Protein AF-A0A6L9UEG6-F1 (afdb_monomer)

Structure (mmCIF, N/CA/C/O backbone):
data_AF-A0A6L9UEG6-F1
#
_entry.id   AF-A0A6L9UEG6-F1
#
loop_
_atom_site.group_PDB
_atom_site.id
_atom_site.type_symbol
_atom_site.label_atom_id
_atom_site.label_alt_id
_atom_site.label_comp_id
_atom_site.label_asym_id
_atom_site.label_entity_id
_atom_site.label_seq_id
_atom_site.pdbx_PDB_ins_code
_atom_site.Cartn_x
_atom_site.Cartn_y
_atom_site.Cartn_z
_atom_site.occupancy
_atom_site.B_iso_or_equiv
_atom_site.auth_seq_id
_atom_site.auth_comp_id
_atom_site.auth_asym_id
_atom_site.auth_atom_id
_atom_site.pdbx_PDB_model_num
ATOM 1 N N . MET A 1 1 ? 11.308 31.447 0.988 1.00 80.12 1 MET A N 1
ATOM 2 C CA . MET A 1 1 ? 12.145 31.743 -0.198 1.00 80.12 1 MET A CA 1
ATOM 3 C C . MET A 1 1 ? 11.335 31.368 -1.424 1.00 80.12 1 MET A C 1
ATOM 5 O O . MET A 1 1 ? 10.731 30.306 -1.396 1.00 80.12 1 MET A O 1
ATOM 9 N N . GLN A 1 2 ? 11.284 32.221 -2.446 1.00 90.12 2 GLN A N 1
ATOM 10 C CA . GLN A 1 2 ? 10.705 31.873 -3.746 1.00 90.12 2 GLN A CA 1
ATOM 11 C C . GLN A 1 2 ? 11.823 31.347 -4.655 1.00 90.12 2 GLN A C 1
ATOM 13 O O . GLN A 1 2 ? 12.950 31.834 -4.568 1.00 90.12 2 GLN A O 1
ATOM 18 N N . PHE A 1 3 ? 11.525 30.345 -5.479 1.00 92.62 3 PHE A N 1
ATOM 19 C CA . PHE A 1 3 ? 12.470 29.749 -6.422 1.00 92.62 3 PHE A CA 1
ATOM 20 C C . PHE A 1 3 ? 11.846 29.798 -7.820 1.00 92.62 3 PHE A C 1
ATOM 22 O O . PHE A 1 3 ? 11.038 28.950 -8.183 1.00 92.62 3 PHE A O 1
ATOM 29 N N . ASP A 1 4 ? 12.153 30.872 -8.546 1.00 94.38 4 ASP A N 1
ATOM 30 C CA . ASP A 1 4 ? 11.605 31.232 -9.861 1.00 94.38 4 ASP A CA 1
ATOM 31 C C . ASP A 1 4 ? 12.652 31.145 -10.990 1.00 94.38 4 ASP A C 1
ATOM 33 O O . ASP A 1 4 ? 12.337 31.383 -12.155 1.00 94.38 4 ASP A O 1
ATOM 37 N N . LYS A 1 5 ? 13.912 30.846 -10.643 1.00 94.38 5 LYS A N 1
ATOM 38 C CA . LYS A 1 5 ? 15.089 30.879 -11.524 1.00 94.38 5 LYS A CA 1
ATOM 39 C C . LYS A 1 5 ? 16.040 29.722 -11.199 1.00 94.38 5 LYS A C 1
ATOM 41 O O . LYS A 1 5 ? 16.077 29.298 -10.045 1.00 94.38 5 LYS A O 1
ATOM 46 N N . PRO A 1 6 ? 16.847 29.246 -12.166 1.00 95.19 6 PRO A N 1
ATOM 47 C CA . PRO A 1 6 ? 17.709 28.085 -11.959 1.00 95.19 6 PRO A CA 1
ATOM 48 C C . PRO A 1 6 ? 18.772 28.309 -10.875 1.00 95.19 6 PRO A C 1
ATOM 50 O O . PRO A 1 6 ? 19.344 29.394 -10.749 1.00 95.19 6 PRO A O 1
ATOM 53 N N . ALA A 1 7 ? 19.077 27.260 -10.114 1.00 93.88 7 ALA A N 1
ATOM 54 C CA . ALA A 1 7 ? 20.045 27.294 -9.026 1.00 93.88 7 ALA A CA 1
ATOM 55 C C . ALA A 1 7 ? 21.489 27.448 -9.535 1.00 93.88 7 ALA A C 1
ATOM 57 O O . ALA A 1 7 ? 22.061 26.537 -10.137 1.00 93.88 7 ALA A O 1
ATOM 58 N N . THR A 1 8 ? 22.111 28.581 -9.214 1.00 95.19 8 THR A N 1
ATOM 59 C CA . THR A 1 8 ? 23.536 28.853 -9.460 1.00 95.19 8 THR A CA 1
ATOM 60 C C . THR A 1 8 ? 24.440 28.155 -8.427 1.00 95.19 8 THR A C 1
ATOM 62 O O . THR A 1 8 ? 23.996 27.283 -7.671 1.00 95.19 8 THR A O 1
ATOM 65 N N . THR A 1 9 ? 25.737 28.480 -8.408 1.00 95.94 9 THR A N 1
ATOM 66 C CA . THR A 1 9 ? 26.685 27.985 -7.397 1.00 95.94 9 THR A CA 1
ATOM 67 C C . THR A 1 9 ? 26.291 28.455 -5.995 1.00 95.94 9 THR A C 1
ATOM 69 O O . THR A 1 9 ? 26.131 29.651 -5.760 1.00 95.94 9 THR A O 1
ATOM 72 N N . ASN A 1 10 ? 26.158 27.524 -5.053 1.00 96.00 10 ASN A N 1
ATOM 73 C CA . ASN A 1 10 ? 25.744 27.787 -3.676 1.00 96.00 10 ASN A CA 1
ATOM 74 C C . ASN A 1 10 ? 26.508 26.881 -2.672 1.00 96.00 10 ASN A C 1
ATOM 76 O O . ASN A 1 10 ? 27.248 25.991 -3.095 1.00 96.00 10 ASN A O 1
ATOM 80 N N . PRO A 1 11 ? 26.371 27.070 -1.342 1.00 97.19 11 PRO A N 1
ATOM 81 C CA . PRO A 1 11 ? 27.166 26.335 -0.349 1.00 97.19 11 PRO A CA 1
ATOM 82 C C . PRO A 1 11 ? 27.065 24.801 -0.409 1.00 97.19 11 PRO A C 1
ATOM 84 O O . PRO A 1 11 ? 28.005 24.125 0.008 1.00 97.19 11 PRO A O 1
ATOM 87 N N . ILE A 1 12 ? 25.970 24.248 -0.942 1.00 95.69 12 ILE A N 1
ATOM 88 C CA . ILE A 1 12 ? 25.751 22.797 -1.078 1.00 95.69 12 ILE A CA 1
ATOM 89 C C . ILE A 1 12 ? 26.716 22.194 -2.109 1.00 95.69 12 ILE A C 1
ATOM 91 O O . ILE A 1 12 ? 27.157 21.058 -1.944 1.00 95.69 12 ILE A O 1
ATOM 95 N N . ASP A 1 13 ? 27.120 22.967 -3.122 1.00 95.19 13 ASP A N 1
ATOM 96 C CA . ASP A 1 13 ? 28.059 22.531 -4.165 1.00 95.19 13 ASP A CA 1
ATOM 97 C C . ASP A 1 13 ? 29.482 22.260 -3.634 1.00 95.19 13 ASP A C 1
ATOM 99 O O . ASP A 1 13 ? 30.313 21.726 -4.360 1.00 95.19 13 ASP A O 1
ATOM 103 N N . GLN A 1 14 ? 29.771 22.565 -2.360 1.00 95.81 14 GLN A N 1
ATOM 104 C CA . GLN A 1 14 ? 31.011 22.137 -1.700 1.00 95.81 14 GLN A CA 1
ATOM 105 C C . GLN A 1 14 ? 31.054 20.627 -1.404 1.00 95.81 14 GLN A C 1
ATOM 107 O O . GLN A 1 14 ? 32.134 20.115 -1.125 1.00 95.81 14 GLN A O 1
ATOM 112 N N . LEU A 1 15 ? 29.903 19.937 -1.377 1.00 93.31 15 LEU A N 1
ATOM 113 C CA . LEU A 1 15 ? 29.749 18.480 -1.191 1.00 93.31 15 LEU A CA 1
ATOM 114 C C . LEU A 1 15 ? 30.492 17.846 0.011 1.00 93.31 15 LEU A C 1
ATOM 116 O O . LEU A 1 15 ? 30.688 16.636 0.073 1.00 93.31 15 LEU A O 1
ATOM 120 N N . LYS A 1 16 ? 30.868 18.645 1.020 1.00 94.06 16 LYS A N 1
ATOM 121 C CA . LYS A 1 16 ? 31.582 18.197 2.237 1.00 94.06 16 LYS A CA 1
ATOM 122 C C . LYS A 1 16 ? 30.741 17.319 3.176 1.00 94.06 16 LYS A C 1
ATOM 124 O O . LYS A 1 16 ? 31.293 16.695 4.074 1.00 94.06 16 LYS A O 1
ATOM 129 N N . VAL A 1 17 ? 29.416 17.321 3.006 1.00 92.94 17 VAL A N 1
ATOM 130 C CA . VAL A 1 17 ? 28.443 16.595 3.846 1.00 92.94 17 VAL A CA 1
ATOM 131 C C . VAL A 1 17 ? 27.308 16.059 2.972 1.00 92.94 17 VAL A C 1
ATOM 133 O O . VAL A 1 17 ? 27.073 14.857 2.928 1.00 92.94 17 VAL A O 1
ATOM 136 N N . ILE A 1 18 ? 26.639 16.940 2.219 1.00 92.56 18 ILE A N 1
ATOM 137 C CA . ILE A 1 18 ? 25.671 16.536 1.190 1.00 92.56 18 ILE A CA 1
ATOM 138 C C . ILE A 1 18 ? 26.409 15.799 0.066 1.00 92.56 18 ILE A C 1
ATOM 140 O O . ILE A 1 18 ? 27.473 16.241 -0.359 1.00 92.56 18 ILE A O 1
ATOM 144 N N . GLY A 1 19 ? 25.847 14.683 -0.398 1.00 89.00 19 GLY A N 1
ATOM 145 C CA . GLY A 1 19 ? 26.457 13.789 -1.386 1.00 89.00 19 GLY A CA 1
ATOM 146 C C . GLY A 1 19 ? 27.379 12.721 -0.789 1.00 89.00 19 GLY A C 1
ATOM 147 O O . GLY A 1 19 ? 27.727 11.771 -1.483 1.00 89.00 19 GLY A O 1
ATOM 148 N N . GLN A 1 20 ? 27.737 12.818 0.496 1.00 95.25 20 GLN A N 1
ATOM 149 C CA . GLN A 1 20 ? 28.616 11.844 1.146 1.00 95.25 20 GLN A CA 1
ATOM 150 C C . GLN A 1 20 ? 27.842 10.609 1.651 1.00 95.25 20 GLN A C 1
ATOM 152 O O . GLN A 1 20 ? 26.682 10.730 2.061 1.00 95.25 20 GLN A O 1
ATOM 157 N N . PRO A 1 21 ? 28.462 9.410 1.668 1.00 91.00 21 PRO A N 1
ATOM 158 C CA . PRO A 1 21 ? 27.845 8.164 2.133 1.00 91.00 21 PRO A CA 1
ATOM 159 C C . PRO A 1 21 ? 27.806 8.092 3.673 1.00 91.00 21 PRO A C 1
ATOM 161 O O . PRO A 1 21 ? 28.452 7.258 4.308 1.00 91.00 21 PRO A O 1
ATOM 164 N N . ILE A 1 22 ? 27.063 9.007 4.296 1.00 91.06 22 ILE A N 1
ATOM 165 C CA . ILE A 1 22 ? 26.955 9.129 5.755 1.00 91.06 22 ILE A CA 1
ATOM 166 C C . ILE A 1 22 ? 25.969 8.078 6.290 1.00 91.06 22 ILE A C 1
ATOM 168 O O . ILE A 1 22 ? 24.890 7.871 5.732 1.00 91.06 22 ILE A O 1
ATOM 172 N N . ARG A 1 23 ? 26.321 7.404 7.392 1.00 87.00 23 ARG A N 1
ATOM 173 C CA . ARG A 1 23 ? 25.440 6.416 8.042 1.00 87.00 23 ARG A CA 1
ATOM 174 C C . ARG A 1 23 ? 24.182 7.087 8.616 1.00 87.00 23 ARG A C 1
ATOM 176 O O . ARG A 1 23 ? 24.246 8.205 9.118 1.00 87.00 23 ARG A O 1
ATOM 183 N N . ARG A 1 24 ? 23.052 6.370 8.580 1.00 81.69 24 ARG A N 1
ATOM 184 C CA . ARG A 1 24 ? 21.765 6.779 9.175 1.00 81.69 24 ARG A CA 1
ATOM 185 C C . ARG A 1 24 ? 21.929 7.204 10.642 1.00 81.69 24 ARG A C 1
ATOM 187 O O . ARG A 1 24 ? 22.329 6.384 11.468 1.00 81.69 24 ARG A O 1
ATOM 194 N N . ILE A 1 25 ? 21.570 8.448 10.967 1.00 90.38 25 ILE A N 1
ATOM 195 C CA . ILE A 1 25 ? 21.607 8.980 12.344 1.00 90.38 25 ILE A CA 1
ATOM 196 C C . ILE A 1 25 ? 20.549 8.326 13.249 1.00 90.38 25 ILE A C 1
ATOM 198 O O . ILE A 1 25 ? 20.791 8.118 14.433 1.00 90.38 25 ILE A O 1
ATOM 202 N N . ASP A 1 26 ? 19.421 7.903 12.671 1.00 79.94 26 ASP A N 1
ATOM 203 C CA . ASP A 1 26 ? 18.379 7.084 13.303 1.00 79.94 26 ASP A CA 1
ATOM 204 C C . ASP A 1 26 ? 18.798 5.611 13.485 1.00 79.94 26 ASP A C 1
ATOM 206 O O . ASP A 1 26 ? 18.159 4.859 14.225 1.00 79.94 26 ASP A O 1
ATOM 210 N N . GLY A 1 27 ? 19.892 5.191 12.839 1.00 75.31 27 GLY A N 1
ATOM 211 C CA . GLY A 1 27 ? 20.309 3.794 12.744 1.00 75.31 27 GLY A CA 1
ATOM 212 C C . GLY A 1 27 ? 20.594 3.135 14.093 1.00 75.31 27 GLY A C 1
ATOM 213 O O . GLY A 1 27 ? 20.224 1.980 14.281 1.00 75.31 27 GLY A O 1
ATOM 214 N N . GLN A 1 28 ? 21.185 3.853 15.058 1.00 83.31 28 GLN A N 1
ATOM 215 C CA . GLN A 1 28 ? 21.454 3.278 16.383 1.00 83.31 28 GLN A CA 1
ATOM 216 C C . GLN A 1 28 ? 20.163 3.010 17.169 1.00 83.31 28 GLN A C 1
ATOM 218 O O . GLN A 1 28 ? 20.102 2.029 17.904 1.00 83.31 28 GLN A O 1
ATOM 223 N N . LEU A 1 29 ? 19.134 3.855 17.038 1.00 72.56 29 LEU A N 1
ATOM 224 C CA . LEU A 1 29 ? 17.856 3.652 17.729 1.00 72.56 29 LEU A CA 1
ATOM 225 C C . LEU A 1 29 ? 17.110 2.460 17.125 1.00 72.56 29 LEU A C 1
ATOM 227 O O . LEU A 1 29 ? 16.729 1.545 17.855 1.00 72.56 29 LEU A O 1
ATOM 231 N N . LYS A 1 30 ? 17.000 2.418 15.791 1.00 73.50 30 LYS A N 1
ATOM 232 C CA . LYS A 1 30 ? 16.333 1.325 15.066 1.00 73.50 30 LYS A CA 1
ATOM 233 C C . LYS A 1 30 ? 17.016 -0.026 15.284 1.00 73.50 30 LYS A C 1
ATOM 235 O O . LYS A 1 30 ? 16.353 -0.983 15.661 1.00 73.50 30 LYS A O 1
ATOM 240 N N . ALA A 1 31 ? 18.343 -0.093 15.162 1.00 71.12 31 ALA A N 1
ATOM 241 C CA . ALA A 1 31 ? 19.106 -1.332 15.347 1.00 71.12 31 ALA A CA 1
ATOM 242 C C . ALA A 1 31 ? 19.243 -1.796 16.815 1.00 71.12 31 ALA A C 1
ATOM 244 O O . ALA A 1 31 ? 19.933 -2.779 17.073 1.00 71.12 31 ALA A O 1
ATOM 245 N N . THR A 1 32 ? 18.635 -1.099 17.786 1.00 80.44 32 THR A N 1
ATOM 246 C CA . THR A 1 32 ? 18.644 -1.503 19.208 1.00 80.44 32 THR A CA 1
ATOM 247 C C . THR A 1 32 ? 17.257 -1.530 19.857 1.00 80.44 32 THR A C 1
ATOM 249 O O . THR A 1 32 ? 17.180 -1.592 21.080 1.00 80.44 32 THR A O 1
ATOM 252 N N . GLY A 1 33 ? 16.168 -1.473 19.077 1.00 76.00 33 GLY A N 1
ATOM 253 C CA . GLY A 1 33 ? 14.801 -1.492 19.624 1.00 76.00 33 GLY A CA 1
ATOM 254 C C . GLY A 1 33 ? 14.461 -0.266 20.482 1.00 76.00 33 GLY A C 1
ATOM 255 O O . GLY A 1 33 ? 13.759 -0.385 21.478 1.00 76.00 33 GLY A O 1
ATOM 256 N N . ARG A 1 34 ? 15.020 0.908 20.146 1.00 83.38 34 ARG A N 1
ATOM 257 C CA . ARG A 1 34 ? 14.838 2.179 20.883 1.00 83.38 34 ARG A CA 1
ATOM 258 C C . ARG A 1 34 ? 14.284 3.320 20.021 1.00 83.38 34 ARG A C 1
ATOM 260 O O . ARG A 1 34 ? 14.321 4.478 20.428 1.00 83.38 34 ARG A O 1
ATOM 267 N N . ALA A 1 35 ? 13.828 3.014 18.811 1.00 78.50 35 ALA A N 1
ATOM 268 C CA . ALA A 1 35 ? 13.033 3.921 17.990 1.00 78.50 35 ALA A CA 1
ATOM 269 C C . ALA A 1 35 ? 11.560 3.585 18.247 1.00 78.50 35 ALA A C 1
ATOM 271 O O . ALA A 1 35 ? 11.184 2.458 17.962 1.00 78.50 35 ALA A O 1
ATOM 272 N N . MET A 1 36 ? 10.782 4.518 18.809 1.00 82.81 36 MET A N 1
ATOM 273 C CA . MET A 1 36 ? 9.394 4.265 19.228 1.00 82.81 36 MET A CA 1
ATOM 274 C C . MET A 1 36 ? 8.400 4.470 18.079 1.00 82.81 36 MET A C 1
ATOM 276 O O . MET A 1 36 ? 8.219 5.600 17.605 1.00 82.81 36 MET A O 1
ATOM 280 N N . TYR A 1 37 ? 7.755 3.386 17.662 1.00 77.94 37 TYR A N 1
ATOM 281 C CA . TYR A 1 37 ? 6.689 3.352 16.656 1.00 77.94 37 TYR A CA 1
ATOM 282 C C . TYR A 1 37 ? 5.339 3.790 17.236 1.00 77.94 37 TYR A C 1
ATOM 284 O O . TYR A 1 37 ? 5.219 4.034 18.439 1.00 77.94 37 TYR A O 1
ATOM 292 N N . ALA A 1 38 ? 4.311 3.941 16.398 1.00 80.25 38 ALA A N 1
ATOM 293 C CA . ALA A 1 38 ? 3.064 4.617 16.775 1.00 80.25 38 ALA A CA 1
ATOM 294 C C . ALA A 1 38 ? 2.357 4.010 18.002 1.00 80.25 38 ALA A C 1
ATOM 296 O O . ALA A 1 38 ? 1.757 4.735 18.793 1.00 80.25 38 ALA A O 1
ATOM 297 N N . TYR A 1 39 ? 2.463 2.690 18.170 1.00 87.38 39 TYR A N 1
ATOM 298 C CA . TYR A 1 39 ? 1.841 1.924 19.254 1.00 87.38 39 TYR A CA 1
ATOM 299 C C . TYR A 1 39 ? 2.745 1.730 20.490 1.00 87.38 39 TYR A C 1
ATOM 301 O O . TYR A 1 39 ? 2.327 1.135 21.479 1.00 87.38 39 TYR A O 1
ATOM 309 N N . GLU A 1 40 ? 3.986 2.223 20.452 1.00 85.62 40 GLU A N 1
ATOM 310 C CA . GLU A 1 40 ? 4.995 2.025 21.508 1.00 85.62 40 GLU A CA 1
ATOM 311 C C . GLU A 1 40 ? 5.114 3.232 22.460 1.00 85.62 40 GLU A C 1
ATOM 313 O O . GLU A 1 40 ? 5.904 3.215 23.405 1.00 85.62 40 GLU A O 1
ATOM 318 N N . TRP A 1 41 ? 4.331 4.291 22.229 1.00 81.81 41 TRP A N 1
ATOM 319 C CA . TRP A 1 41 ? 4.339 5.511 23.038 1.00 81.81 41 TRP A CA 1
ATOM 320 C C . TRP A 1 41 ? 3.657 5.307 24.392 1.00 81.81 41 TRP A C 1
ATOM 322 O O . TRP A 1 41 ? 2.435 5.389 24.506 1.00 81.81 41 TRP A O 1
ATOM 332 N N . HIS A 1 42 ? 4.477 5.085 25.422 1.00 78.06 42 HIS A N 1
ATOM 333 C CA . HIS A 1 42 ? 4.049 4.800 26.790 1.00 78.06 42 HIS A CA 1
ATOM 334 C C . HIS A 1 42 ? 4.575 5.847 27.793 1.00 78.06 42 HIS A C 1
ATOM 336 O O . HIS A 1 42 ? 5.713 5.766 28.266 1.00 78.06 42 HIS A O 1
ATOM 342 N N . ASP A 1 43 ? 3.722 6.791 28.188 1.00 81.31 43 ASP A N 1
ATOM 343 C CA . ASP A 1 43 ? 3.928 7.642 29.363 1.00 81.31 43 ASP A CA 1
ATOM 344 C C . ASP A 1 43 ? 3.443 6.894 30.624 1.00 81.31 43 ASP A C 1
ATOM 346 O O . ASP A 1 43 ? 2.254 6.585 30.722 1.00 81.31 43 ASP A O 1
ATOM 350 N N . PRO A 1 44 ? 4.308 6.600 31.616 1.00 79.56 44 PRO A N 1
ATOM 351 C CA . PRO A 1 44 ? 3.912 5.878 32.829 1.00 79.56 44 PRO A CA 1
ATOM 352 C C . PRO A 1 44 ? 2.910 6.629 33.727 1.00 79.56 44 PRO A C 1
ATOM 354 O O . PRO A 1 44 ? 2.431 6.048 34.700 1.00 79.56 44 PRO A O 1
ATOM 357 N N . ASN A 1 45 ? 2.598 7.894 33.433 1.00 84.50 45 ASN A N 1
ATOM 358 C CA . ASN A 1 45 ? 1.597 8.690 34.143 1.00 84.50 45 ASN A CA 1
ATOM 359 C C . ASN A 1 45 ? 0.201 8.622 33.490 1.00 84.50 45 ASN A C 1
ATOM 361 O O . ASN A 1 45 ? -0.767 9.088 34.094 1.00 84.50 45 ASN A O 1
ATOM 365 N N . LEU A 1 46 ? 0.074 8.057 32.281 1.00 83.00 46 LEU A N 1
ATOM 366 C CA . LEU A 1 46 ? -1.193 7.955 31.549 1.00 83.00 46 LEU A CA 1
ATOM 367 C C . LEU A 1 46 ? -1.821 6.558 31.666 1.00 83.00 46 LEU A C 1
ATOM 369 O O . LEU A 1 46 ? -1.156 5.529 31.562 1.00 83.00 46 LEU A O 1
ATOM 373 N N . ALA A 1 47 ? -3.143 6.522 31.843 1.00 85.75 47 ALA A N 1
ATOM 374 C CA . ALA A 1 47 ? -3.923 5.288 31.852 1.00 85.75 47 ALA A CA 1
ATOM 375 C C . ALA A 1 47 ? -4.400 4.948 30.430 1.00 85.75 47 ALA A C 1
ATOM 377 O O . ALA A 1 47 ? -5.374 5.518 29.937 1.00 85.75 47 ALA A O 1
ATOM 378 N N . TYR A 1 48 ? -3.711 4.016 29.774 1.00 90.25 48 TYR A N 1
ATOM 379 C CA . TYR A 1 48 ? -4.023 3.593 28.407 1.00 90.25 48 TYR A CA 1
ATOM 380 C C . TYR A 1 48 ? -5.265 2.698 28.332 1.00 90.25 48 TYR A C 1
ATOM 382 O O . TYR A 1 48 ? -5.479 1.833 29.181 1.00 90.25 48 TYR A O 1
ATOM 390 N N . LEU A 1 49 ? -6.056 2.884 27.272 1.00 94.56 49 LEU A N 1
ATOM 391 C CA . LEU A 1 49 ? -7.187 2.032 26.908 1.00 94.56 49 LEU A CA 1
ATOM 392 C C . LEU A 1 49 ? -7.007 1.502 25.484 1.00 94.56 49 LEU A C 1
ATOM 394 O O . LEU A 1 49 ? -6.458 2.178 24.616 1.00 94.56 49 LEU A O 1
ATOM 398 N N . TYR A 1 50 ? -7.511 0.298 25.244 1.00 95.88 50 TYR A N 1
ATOM 399 C CA . TYR A 1 50 ? -7.305 -0.452 24.013 1.00 95.88 50 TYR A CA 1
ATOM 400 C C . TYR A 1 50 ? -8.568 -0.414 23.158 1.00 95.88 50 TYR A C 1
ATOM 402 O O . TYR A 1 50 ? -9.593 -0.978 23.541 1.00 95.88 50 TYR A O 1
ATOM 410 N N . GLY A 1 51 ? -8.491 0.251 22.005 1.00 95.56 51 GLY A N 1
ATOM 411 C CA . GLY A 1 51 ? -9.526 0.216 20.974 1.00 95.56 51 GLY A CA 1
ATOM 412 C C . GLY A 1 51 ? -9.320 -0.966 20.026 1.00 95.56 51 GLY A C 1
ATOM 413 O O . GLY A 1 51 ? -8.239 -1.111 19.462 1.00 95.56 51 GLY A O 1
ATOM 414 N N . TYR A 1 52 ? -10.350 -1.785 19.815 1.00 97.88 52 TYR A N 1
ATOM 415 C CA . TYR A 1 52 ? -10.360 -2.836 18.793 1.00 97.88 52 TYR A CA 1
ATOM 416 C C . TYR A 1 52 ? -11.512 -2.596 17.801 1.00 97.88 52 TYR A C 1
ATOM 418 O O . TYR A 1 52 ? -12.667 -2.496 18.234 1.00 97.88 52 TYR A O 1
ATOM 426 N N . PRO A 1 53 ? -11.236 -2.459 16.490 1.00 97.12 53 PRO A N 1
ATOM 427 C CA . PRO A 1 53 ? -12.260 -2.165 15.495 1.00 97.12 53 PRO A CA 1
ATOM 428 C C . PRO A 1 53 ? -13.107 -3.398 15.153 1.00 97.12 53 PRO A C 1
ATOM 430 O O . PRO A 1 53 ? -12.648 -4.537 15.201 1.00 97.12 53 PRO A O 1
ATOM 433 N N . VAL A 1 54 ? -14.346 -3.146 14.741 1.00 98.50 54 VAL A N 1
ATOM 434 C CA . VAL A 1 54 ? -15.237 -4.109 14.088 1.00 98.50 54 VAL A CA 1
ATOM 435 C C . VAL A 1 54 ? -15.440 -3.624 12.656 1.00 98.50 54 VAL A C 1
ATOM 437 O O . VAL A 1 54 ? -15.973 -2.531 12.443 1.00 98.50 54 VAL A O 1
ATOM 440 N N . GLY A 1 55 ? -14.988 -4.415 11.684 1.00 97.94 55 GLY A N 1
ATOM 441 C CA . GLY A 1 55 ? -15.164 -4.143 10.257 1.00 97.94 55 GLY A CA 1
ATOM 442 C C . GLY A 1 55 ? -16.495 -4.668 9.710 1.00 97.94 55 GLY A C 1
ATOM 443 O O . GLY A 1 55 ? -17.127 -5.545 10.302 1.00 97.94 55 GLY A O 1
ATOM 444 N N . SER A 1 56 ? -16.912 -4.142 8.560 1.00 98.44 56 SER A N 1
ATOM 445 C CA . SER A 1 56 ? -18.057 -4.648 7.804 1.00 98.44 56 SER A CA 1
ATOM 446 C C . SER A 1 56 ? -17.815 -6.078 7.326 1.00 98.44 56 SER A C 1
ATOM 448 O O . SER A 1 56 ? -16.788 -6.360 6.709 1.00 98.44 56 SER A O 1
ATOM 450 N N . ALA A 1 57 ? -18.802 -6.947 7.549 1.00 98.12 57 ALA A N 1
ATOM 451 C CA . ALA A 1 57 ? -18.825 -8.324 7.053 1.00 98.12 57 ALA A CA 1
ATOM 452 C C . ALA A 1 57 ? -19.378 -8.446 5.617 1.00 98.12 57 ALA A C 1
ATOM 454 O O . ALA A 1 57 ? -19.382 -9.537 5.058 1.00 98.12 57 ALA A O 1
ATOM 455 N N . ILE A 1 58 ? -19.853 -7.342 5.026 1.00 98.50 58 ILE A N 1
ATOM 456 C CA . ILE A 1 58 ? -20.351 -7.275 3.643 1.00 98.50 58 ILE A CA 1
ATOM 457 C C . ILE A 1 58 ? -19.559 -6.238 2.845 1.00 98.50 58 ILE A C 1
ATOM 459 O O . ILE A 1 58 ? -19.059 -5.267 3.419 1.00 98.50 58 ILE A O 1
ATOM 463 N N . ALA A 1 59 ? -19.482 -6.399 1.524 1.00 98.12 59 ALA A N 1
ATOM 464 C CA . ALA A 1 59 ? -18.781 -5.444 0.669 1.00 98.12 59 ALA A CA 1
ATOM 465 C C . ALA A 1 59 ? -19.561 -4.155 0.382 1.00 98.12 59 ALA A C 1
ATOM 467 O O . ALA A 1 59 ? -18.955 -3.096 0.245 1.00 98.12 59 ALA A O 1
ATOM 468 N N . LYS A 1 60 ? -20.893 -4.218 0.262 1.00 98.44 60 LYS A N 1
ATOM 469 C CA . LYS A 1 60 ? -21.706 -3.068 -0.156 1.00 98.44 60 LYS A CA 1
ATOM 470 C C . LYS A 1 60 ? -23.134 -3.153 0.368 1.00 98.44 60 LYS A C 1
ATOM 472 O O . LYS A 1 60 ? -23.776 -4.195 0.254 1.00 98.44 60 LYS A O 1
ATOM 477 N N . GLY A 1 61 ? -23.651 -2.043 0.886 1.00 98.25 61 GLY A N 1
ATOM 478 C CA . GLY A 1 61 ? -25.030 -1.960 1.357 1.00 98.25 61 GLY A CA 1
ATOM 479 C C . GLY A 1 61 ? -25.205 -0.994 2.519 1.00 98.25 61 GLY A C 1
ATOM 480 O O . GLY A 1 61 ? -24.639 0.100 2.516 1.00 98.25 61 GLY A O 1
ATOM 481 N N . ARG A 1 62 ? -25.998 -1.384 3.522 1.00 98.19 62 ARG A N 1
ATOM 482 C CA . ARG A 1 62 ? -26.287 -0.565 4.708 1.00 98.19 62 ARG A CA 1
ATOM 483 C C . ARG A 1 62 ? -26.304 -1.361 6.006 1.00 98.19 62 ARG A C 1
ATOM 485 O O . ARG A 1 62 ? -26.732 -2.512 6.048 1.00 98.19 62 ARG A O 1
ATOM 492 N N . VAL A 1 63 ? -25.918 -0.709 7.093 1.00 98.12 63 VAL A N 1
ATOM 493 C CA . VAL A 1 63 ? -26.143 -1.168 8.465 1.00 98.12 63 VAL A CA 1
ATOM 494 C C . VAL A 1 63 ? -27.588 -0.852 8.859 1.00 98.12 63 VAL A C 1
ATOM 496 O O . VAL A 1 63 ? -27.992 0.308 8.883 1.00 98.12 63 VAL A O 1
ATOM 499 N N . LYS A 1 64 ? -28.373 -1.878 9.201 1.00 97.88 64 LYS A N 1
ATOM 500 C CA . LYS A 1 64 ? -29.728 -1.736 9.766 1.00 97.88 64 LYS A CA 1
ATOM 501 C C . LYS A 1 64 ? -29.709 -1.571 11.285 1.00 97.88 64 LYS A C 1
ATOM 503 O O . LYS A 1 64 ? -30.571 -0.894 11.837 1.00 97.88 64 LYS A O 1
ATOM 508 N N . SER A 1 65 ? -28.782 -2.243 11.966 1.00 98.12 65 SER A N 1
ATOM 509 C CA . SER A 1 65 ? -28.697 -2.267 13.430 1.00 98.12 65 SER A CA 1
ATOM 510 C C . SER A 1 65 ? -27.326 -2.741 13.914 1.00 98.12 65 SER A C 1
ATOM 512 O O . SER A 1 65 ? -26.647 -3.504 13.226 1.00 98.12 65 SER A O 1
ATOM 514 N N . ILE A 1 66 ? -26.934 -2.317 15.120 1.00 98.50 66 ILE A N 1
ATOM 515 C CA . ILE A 1 66 ? -25.750 -2.825 15.826 1.00 98.50 66 ILE A CA 1
ATOM 516 C C . ILE A 1 66 ? -26.141 -3.124 17.279 1.00 98.50 66 ILE A C 1
ATOM 518 O O . ILE A 1 66 ? -26.372 -2.211 18.072 1.00 98.50 66 ILE A O 1
ATOM 522 N N . ASP A 1 67 ? -26.210 -4.404 17.643 1.00 98.56 67 ASP A N 1
ATOM 523 C CA . ASP A 1 67 ? -26.361 -4.836 19.034 1.00 98.56 67 ASP A CA 1
ATOM 524 C C . ASP A 1 67 ? -24.981 -4.896 19.704 1.00 98.56 67 ASP A C 1
ATOM 526 O O . ASP A 1 67 ? -24.124 -5.717 19.371 1.00 98.56 67 ASP A O 1
ATOM 530 N N . THR A 1 68 ? -24.781 -3.994 20.666 1.00 98.69 68 THR A N 1
ATOM 531 C CA . THR A 1 68 ? -23.573 -3.885 21.500 1.00 98.69 68 THR A CA 1
ATOM 532 C C . THR A 1 68 ? -23.785 -4.430 22.917 1.00 98.69 68 THR A C 1
ATOM 534 O O . THR A 1 68 ? -22.893 -4.315 23.757 1.00 98.69 68 THR A O 1
ATOM 537 N N . SER A 1 69 ? -24.953 -5.006 23.225 1.00 98.50 69 SER A N 1
ATOM 538 C CA . SER A 1 69 ? -25.387 -5.297 24.601 1.00 98.50 69 SER A CA 1
ATOM 539 C C . SER A 1 69 ? -24.599 -6.408 25.299 1.00 98.50 69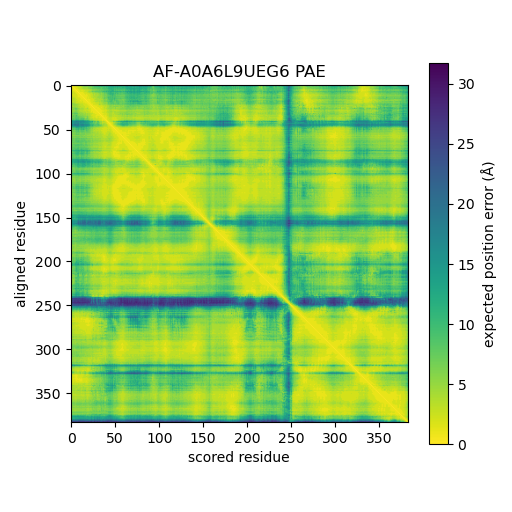 SER A C 1
ATOM 541 O O . SER A 1 69 ? -24.506 -6.398 26.526 1.00 98.50 69 SER A O 1
ATOM 543 N N . ALA A 1 70 ? -24.022 -7.343 24.538 1.00 98.56 70 ALA A N 1
ATOM 544 C CA . ALA A 1 70 ? -23.103 -8.357 25.050 1.00 98.56 70 ALA A CA 1
ATOM 545 C C . ALA A 1 70 ? -21.687 -7.784 25.236 1.00 98.56 70 ALA A C 1
ATOM 547 O O . ALA A 1 70 ? -21.110 -7.924 26.311 1.00 98.56 70 ALA A O 1
ATOM 548 N N . ALA A 1 71 ? -21.168 -7.058 24.238 1.00 98.50 71 ALA A N 1
ATOM 549 C CA . ALA A 1 71 ? -19.859 -6.403 24.305 1.00 98.50 71 ALA A CA 1
ATOM 550 C C . ALA A 1 71 ? -19.760 -5.409 25.480 1.00 98.50 71 ALA A C 1
ATOM 552 O O . ALA A 1 71 ? -18.819 -5.477 26.262 1.00 98.50 71 ALA A O 1
ATOM 553 N N . LYS A 1 72 ? -20.781 -4.563 25.692 1.00 98.38 72 LYS A N 1
ATOM 554 C CA . LYS A 1 72 ? -20.879 -3.612 26.824 1.00 98.38 72 LYS A CA 1
ATOM 555 C C . LYS A 1 72 ? -21.013 -4.275 28.211 1.00 98.38 72 LYS A C 1
ATOM 557 O O . LYS A 1 72 ? -21.066 -3.562 29.208 1.00 98.38 72 LYS A O 1
ATOM 562 N N . LYS A 1 73 ? -21.100 -5.609 28.288 1.00 98.44 73 LYS A N 1
ATOM 563 C CA . LYS A 1 73 ? -21.133 -6.400 29.536 1.00 98.44 73 LYS A CA 1
ATOM 564 C C . LYS A 1 73 ? -19.910 -7.307 29.713 1.00 98.44 73 LYS A C 1
ATOM 566 O O . LYS A 1 73 ? -19.823 -7.991 30.730 1.00 98.44 73 LYS A O 1
ATOM 571 N N . ALA A 1 74 ? -19.006 -7.361 28.735 1.00 98.44 74 ALA A N 1
ATOM 572 C CA . ALA A 1 74 ? -17.778 -8.137 28.846 1.00 98.44 74 ALA A CA 1
ATOM 573 C C . ALA A 1 74 ? -16.804 -7.471 29.830 1.00 98.44 74 ALA A C 1
ATOM 575 O O . ALA A 1 74 ? -16.795 -6.246 29.975 1.00 98.44 74 ALA A O 1
ATOM 576 N N . ASP A 1 75 ? -15.994 -8.279 30.517 1.00 97.38 75 ASP A N 1
ATOM 577 C CA . ASP A 1 75 ? -15.075 -7.757 31.528 1.00 97.38 75 ASP A CA 1
ATOM 578 C C . ASP A 1 75 ? -14.056 -6.776 30.928 1.00 97.38 75 ASP A C 1
ATOM 580 O O . ASP A 1 75 ? -13.569 -6.938 29.808 1.00 97.38 75 ASP A O 1
ATOM 584 N N . GLY A 1 76 ? -13.764 -5.732 31.699 1.00 97.31 76 GLY A N 1
ATOM 585 C CA . GLY A 1 76 ? -12.829 -4.675 31.345 1.00 97.31 76 GLY A CA 1
ATOM 586 C C . GLY A 1 76 ? -13.235 -3.765 30.186 1.00 97.31 76 GLY A C 1
ATOM 587 O O . GLY A 1 76 ? -12.458 -2.865 29.884 1.00 97.31 76 GLY A O 1
ATOM 588 N N . VAL A 1 77 ? -14.408 -3.925 29.564 1.00 98.56 77 VAL A N 1
ATOM 589 C CA . VAL A 1 77 ? -14.922 -2.977 28.558 1.00 98.56 77 VAL A CA 1
ATOM 590 C C . VAL A 1 77 ? -15.414 -1.695 29.236 1.00 98.56 77 VAL A C 1
ATOM 592 O O . VAL A 1 77 ? -16.142 -1.748 30.225 1.00 98.56 77 VAL A O 1
ATOM 595 N N . LEU A 1 78 ? -15.030 -0.536 28.693 1.00 97.88 78 LEU A N 1
ATOM 596 C CA . LEU A 1 78 ? -15.493 0.784 29.142 1.00 97.88 78 LEU A CA 1
ATOM 597 C C . LEU A 1 78 ? -16.541 1.366 28.187 1.00 97.88 78 LEU A C 1
ATOM 599 O O . LEU A 1 78 ? -17.494 2.003 28.630 1.00 97.88 78 LEU A O 1
ATOM 603 N N . ALA A 1 79 ? -16.373 1.159 26.878 1.00 97.94 79 ALA A N 1
ATOM 604 C CA . ALA A 1 79 ? -17.262 1.707 25.860 1.00 97.94 79 ALA A CA 1
ATOM 605 C C . ALA A 1 79 ? -17.307 0.838 24.596 1.00 97.94 79 ALA A C 1
ATOM 607 O O . ALA A 1 79 ? -16.379 0.091 24.291 1.00 97.94 79 ALA A O 1
ATOM 608 N N . VAL A 1 80 ? -18.384 0.995 23.824 1.00 98.31 80 VAL A N 1
ATOM 609 C CA . VAL A 1 80 ? -18.438 0.589 22.414 1.00 98.31 80 VAL A CA 1
ATOM 610 C C . VAL A 1 80 ? -19.059 1.741 21.643 1.00 98.31 80 VAL A C 1
ATOM 612 O O . VAL A 1 80 ? -20.197 2.117 21.936 1.00 98.31 80 VAL A O 1
ATOM 615 N N . VAL A 1 81 ? -18.302 2.291 20.697 1.00 97.69 81 VAL A N 1
ATOM 616 C CA . VAL A 1 81 ? -18.712 3.386 19.810 1.00 97.69 81 VAL A CA 1
ATOM 617 C C . VAL A 1 81 ? -19.130 2.776 18.479 1.00 97.69 81 VAL A C 1
ATOM 619 O O . VAL A 1 81 ? -18.392 1.951 17.942 1.00 97.69 81 VAL A O 1
ATOM 622 N N . THR A 1 82 ? -20.287 3.155 17.932 1.00 98.06 82 THR A N 1
ATOM 623 C CA . THR A 1 82 ? -20.751 2.638 16.635 1.00 98.06 82 THR A CA 1
ATOM 624 C C . THR A 1 82 ? -20.942 3.737 15.596 1.00 98.06 82 THR A C 1
ATOM 626 O O . THR A 1 82 ? -21.183 4.899 15.922 1.00 98.06 82 THR A O 1
ATOM 629 N N . THR A 1 83 ? -20.878 3.345 14.324 1.00 96.06 83 THR A N 1
ATOM 630 C CA . THR A 1 83 ? -21.111 4.211 13.160 1.00 96.06 83 THR A CA 1
ATOM 631 C C . THR A 1 83 ? -22.517 4.836 13.144 1.00 96.06 83 THR A C 1
ATOM 633 O O . THR A 1 83 ? -22.712 5.912 12.580 1.00 96.06 83 THR A O 1
ATOM 636 N N . LEU A 1 84 ? -23.492 4.202 13.810 1.00 95.19 84 LEU A N 1
ATOM 637 C CA . LEU A 1 84 ? -24.853 4.724 13.952 1.00 95.19 84 LEU A CA 1
ATOM 638 C C . LEU A 1 84 ? -24.965 5.765 15.077 1.00 95.19 84 LEU A C 1
ATOM 640 O O . LEU A 1 84 ? -25.650 6.767 14.893 1.00 95.19 84 LEU A O 1
ATOM 644 N N . ASP A 1 85 ? -24.276 5.559 16.208 1.00 93.81 85 ASP A N 1
ATOM 645 C CA . ASP A 1 85 ? -24.332 6.466 17.370 1.00 93.81 85 ASP A CA 1
ATOM 646 C C . ASP A 1 85 ? -23.749 7.858 17.056 1.00 93.81 85 ASP A C 1
ATOM 648 O O . ASP A 1 85 ? -24.226 8.866 17.573 1.00 93.81 85 ASP A O 1
ATOM 652 N N . VAL A 1 86 ? -22.714 7.918 16.209 1.00 88.62 86 VAL A N 1
ATOM 653 C CA . VAL A 1 86 ? -21.982 9.159 15.881 1.00 88.62 86 VAL A CA 1
ATOM 654 C C . VAL A 1 86 ? -22.573 9.950 14.706 1.00 88.62 86 VAL A C 1
ATOM 656 O O . VAL A 1 86 ? -22.169 11.086 14.461 1.00 88.62 86 VAL A O 1
ATOM 659 N N . GLY A 1 87 ? -23.522 9.376 13.959 1.00 86.25 87 GLY A N 1
ATOM 660 C CA . GLY A 1 87 ? -24.052 9.989 12.738 1.00 86.25 87 GLY A CA 1
ATOM 661 C C . GLY A 1 87 ? -23.008 10.114 11.616 1.00 86.25 87 GLY A C 1
ATOM 662 O O . GLY A 1 87 ? -22.062 9.336 11.541 1.00 86.25 87 GLY A O 1
ATOM 663 N N . LYS A 1 88 ? -23.195 11.070 10.694 1.00 88.31 88 LYS A N 1
ATOM 664 C CA . LYS A 1 88 ? -22.308 11.266 9.529 1.00 88.31 88 LYS A CA 1
ATOM 665 C C . LYS A 1 88 ? -21.292 12.378 9.792 1.00 88.31 88 LYS A C 1
ATOM 667 O O . LYS A 1 88 ? -21.676 13.540 9.915 1.00 88.31 88 LYS A O 1
ATOM 672 N N . PHE A 1 89 ? -20.006 12.031 9.819 1.00 86.44 89 PHE A N 1
ATOM 673 C CA . PHE A 1 89 ? -18.917 13.007 9.879 1.00 86.44 89 PHE A CA 1
ATOM 674 C C . PHE A 1 89 ? -18.724 13.750 8.549 1.00 86.44 89 PHE A C 1
ATOM 676 O O . PHE A 1 89 ? -19.162 13.309 7.483 1.00 86.44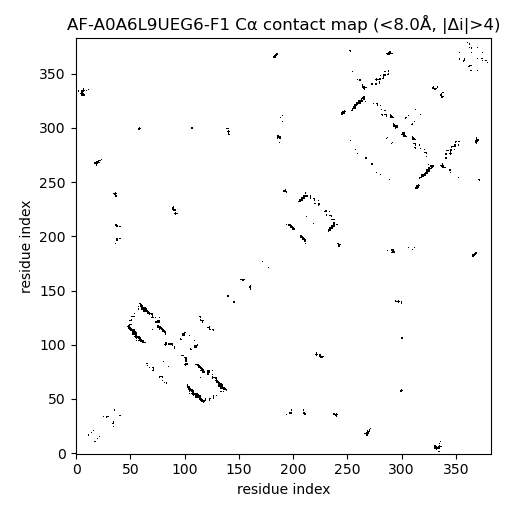 89 PHE A O 1
ATOM 683 N N . LYS A 1 90 ? -18.012 14.881 8.605 1.00 88.75 90 LYS A N 1
ATOM 684 C CA . LYS A 1 90 ? -17.393 15.467 7.410 1.00 88.75 90 LYS A CA 1
ATOM 685 C C . LYS A 1 90 ? -16.251 14.555 6.965 1.00 88.75 90 LYS A C 1
ATOM 687 O O . LYS A 1 90 ? -15.543 14.005 7.798 1.00 88.75 90 LYS A O 1
ATOM 692 N N . LYS A 1 91 ? -16.045 14.427 5.658 1.00 88.75 91 LYS A N 1
ATOM 693 C CA . LYS A 1 91 ? -14.963 13.617 5.096 1.00 88.75 91 LYS A CA 1
ATOM 694 C C . LYS A 1 91 ? -13.766 14.500 4.744 1.00 88.75 91 LYS A C 1
ATOM 696 O O . LYS A 1 91 ? -13.944 15.520 4.078 1.00 88.75 91 LYS A O 1
ATOM 701 N N . GLY A 1 92 ? -12.569 14.106 5.182 1.00 78.94 92 GLY A N 1
ATOM 702 C CA . GLY A 1 92 ? -11.311 14.746 4.786 1.00 78.94 92 GLY A CA 1
ATOM 703 C C . GLY A 1 92 ? -11.087 14.708 3.268 1.00 78.94 92 GLY A C 1
ATOM 704 O O . GLY A 1 92 ? -11.568 13.795 2.592 1.00 78.94 92 GLY A O 1
ATOM 705 N N . LYS A 1 93 ? -10.359 15.689 2.723 1.00 83.75 93 LYS A N 1
ATOM 706 C CA . LYS A 1 93 ? -10.197 15.891 1.272 1.00 83.75 93 LYS A CA 1
ATOM 707 C C . LYS A 1 93 ? -9.634 14.659 0.556 1.00 83.75 93 LYS A C 1
ATOM 709 O O . LYS A 1 93 ? -10.029 14.401 -0.579 1.00 83.75 93 LYS A O 1
ATOM 714 N N . TYR A 1 94 ? -8.717 13.928 1.187 1.00 78.25 94 TYR A N 1
ATOM 715 C CA . TYR A 1 94 ? -8.014 12.806 0.553 1.00 78.25 94 TYR A CA 1
ATOM 716 C C . TYR A 1 94 ? -8.689 11.443 0.774 1.00 78.25 94 TYR A C 1
ATOM 718 O O . TYR A 1 94 ? -8.144 10.416 0.382 1.00 78.25 94 TYR A O 1
ATOM 726 N N . ASN A 1 95 ? -9.891 11.421 1.359 1.00 81.00 95 ASN A N 1
ATOM 727 C CA . ASN A 1 95 ? -10.628 10.195 1.651 1.00 81.00 95 ASN A CA 1
ATOM 728 C C . ASN A 1 95 ? -11.766 9.982 0.639 1.00 81.00 95 ASN A C 1
ATOM 730 O O . ASN A 1 95 ? -12.693 10.790 0.548 1.00 81.00 95 ASN A O 1
ATOM 734 N N . THR A 1 96 ? -11.734 8.873 -0.105 1.00 88.31 96 THR A N 1
ATOM 735 C CA . THR A 1 96 ? -12.840 8.483 -1.002 1.00 88.31 96 THR A CA 1
ATOM 736 C C . THR A 1 96 ? -13.947 7.761 -0.235 1.00 88.31 96 THR A C 1
ATOM 738 O O . THR A 1 96 ? -15.106 8.167 -0.339 1.00 88.31 96 THR A O 1
ATOM 741 N N . ALA A 1 97 ? -13.604 6.757 0.574 1.00 90.62 97 ALA A N 1
ATOM 742 C CA . ALA A 1 97 ? -14.532 6.098 1.492 1.00 90.62 97 ALA A CA 1
ATOM 743 C C . ALA A 1 97 ? -14.742 6.918 2.778 1.00 90.62 97 ALA A C 1
ATOM 745 O O . ALA A 1 97 ? -13.911 7.755 3.141 1.00 90.62 97 ALA A O 1
ATOM 746 N N . ASN A 1 98 ? -15.848 6.680 3.483 1.00 90.25 98 ASN A N 1
ATOM 747 C CA . ASN A 1 98 ? -16.056 7.205 4.833 1.00 90.25 98 ASN A CA 1
ATOM 748 C C . ASN A 1 98 ? -15.267 6.347 5.839 1.00 90.25 98 ASN A C 1
ATOM 750 O O . ASN A 1 98 ? -15.533 5.155 5.963 1.00 90.25 98 ASN A O 1
ATOM 754 N N . LEU A 1 99 ? -14.327 6.949 6.578 1.00 89.25 99 LEU A N 1
ATOM 755 C CA . LEU A 1 99 ? -13.493 6.223 7.551 1.00 89.25 99 LEU A CA 1
ATOM 756 C C . LEU A 1 99 ? -14.307 5.653 8.727 1.00 89.25 99 LEU A C 1
ATOM 758 O O . LEU A 1 99 ? -14.002 4.575 9.231 1.00 89.25 99 LEU A O 1
ATOM 762 N N . PHE A 1 100 ? -15.333 6.388 9.161 1.00 92.62 100 PHE A N 1
ATOM 763 C CA . PHE A 1 100 ? -16.295 5.989 10.187 1.00 92.62 100 PHE A CA 1
ATOM 764 C C . PHE A 1 100 ? -17.540 6.888 10.095 1.00 92.62 100 PHE A C 1
ATOM 766 O O . PHE A 1 100 ? -17.452 8.018 9.605 1.00 92.62 100 PHE A O 1
ATOM 773 N N . GLY A 1 101 ? -18.677 6.426 10.614 1.00 90.12 101 GLY A N 1
ATOM 774 C CA . GLY A 1 101 ? -19.901 7.218 10.743 1.00 90.12 101 GLY A CA 1
ATOM 775 C C . GLY A 1 101 ? -20.897 7.052 9.589 1.00 90.12 101 GLY A C 1
ATOM 776 O O . GLY A 1 101 ? -20.547 7.052 8.408 1.00 90.12 101 GLY A O 1
ATOM 777 N N . GLY A 1 102 ? -22.176 6.953 9.947 1.00 94.69 102 GLY A N 1
ATOM 778 C CA . GLY A 1 102 ? -23.293 6.737 9.038 1.00 94.69 102 GLY A CA 1
ATOM 779 C C . GLY A 1 102 ? -23.700 5.272 8.902 1.00 94.69 102 GLY A C 1
ATOM 780 O O . GLY A 1 102 ? -23.182 4.378 9.564 1.00 94.69 102 GLY A O 1
ATOM 781 N N . ASP A 1 103 ? -24.676 5.045 8.032 1.00 96.75 103 ASP A N 1
ATOM 782 C CA . ASP A 1 103 ? -25.326 3.757 7.794 1.00 96.75 103 ASP A CA 1
ATOM 783 C C . ASP A 1 103 ? -24.788 3.010 6.562 1.00 96.75 103 ASP A C 1
ATOM 785 O O . ASP A 1 103 ? -25.158 1.867 6.333 1.00 96.75 103 ASP A O 1
ATOM 789 N N . GLU A 1 104 ? -23.958 3.650 5.740 1.00 97.44 104 GLU A N 1
ATOM 790 C CA . GLU A 1 104 ? -23.584 3.175 4.405 1.00 97.44 104 GLU A CA 1
ATOM 791 C C . GLU A 1 104 ? -22.296 2.344 4.410 1.00 97.44 104 GLU A C 1
ATOM 793 O O . GLU A 1 104 ? -21.255 2.813 4.873 1.00 97.44 104 GLU A O 1
ATOM 798 N N . ILE A 1 105 ? -22.366 1.140 3.838 1.00 98.38 105 ILE A N 1
ATOM 799 C CA . ILE A 1 105 ? -21.215 0.276 3.570 1.00 98.38 105 ILE A CA 1
ATOM 800 C C . ILE A 1 105 ? -20.794 0.428 2.110 1.00 98.38 105 ILE A C 1
ATOM 802 O O . ILE A 1 105 ? -21.568 0.157 1.187 1.00 98.38 105 ILE A O 1
ATOM 806 N N . GLN A 1 106 ? -19.546 0.841 1.930 1.00 97.31 106 GLN A N 1
ATOM 807 C CA . GLN A 1 106 ? -18.916 1.189 0.661 1.00 97.31 106 GLN A CA 1
ATOM 808 C C . GLN A 1 106 ? -17.844 0.169 0.248 1.00 97.31 106 GLN A C 1
ATOM 810 O O . GLN A 1 106 ? -17.561 0.053 -0.943 1.00 97.31 106 GLN A O 1
ATOM 815 N N . HIS A 1 107 ? -17.265 -0.558 1.211 1.00 98.25 107 HIS A N 1
ATOM 816 C CA . HIS A 1 107 ? -16.341 -1.672 0.984 1.00 98.25 107 HIS A CA 1
ATOM 817 C C . HIS A 1 107 ? -16.345 -2.675 2.155 1.00 98.25 107 HIS A C 1
ATOM 819 O O . HIS A 1 107 ? -16.769 -2.364 3.274 1.00 98.25 107 HIS A O 1
ATOM 825 N N . TYR A 1 108 ? -15.814 -3.877 1.912 1.00 98.50 108 TYR A N 1
ATOM 826 C CA . TYR A 1 108 ? -15.574 -4.891 2.945 1.00 98.50 108 TYR A CA 1
ATOM 827 C C . TYR A 1 108 ? -14.556 -4.396 3.987 1.00 98.50 108 TYR A C 1
ATOM 829 O O . TYR A 1 108 ? -13.701 -3.563 3.679 1.00 98.50 108 TYR A O 1
ATOM 837 N N . HIS A 1 109 ? -14.661 -4.868 5.232 1.00 98.31 109 HIS A N 1
ATOM 838 C CA . HIS A 1 109 ? -13.865 -4.409 6.382 1.00 98.31 109 HIS A CA 1
ATOM 839 C C . HIS A 1 109 ? -13.952 -2.902 6.736 1.00 98.31 109 HIS A C 1
ATOM 841 O O . HIS A 1 109 ? -13.295 -2.483 7.688 1.00 98.31 109 HIS A O 1
ATOM 847 N N . GLN A 1 110 ? -14.802 -2.086 6.089 1.00 97.81 110 GLN A N 1
ATOM 848 C CA . GLN A 1 110 ? -15.071 -0.700 6.522 1.00 97.81 110 GLN A CA 1
ATOM 849 C C . GLN A 1 110 ? -15.473 -0.664 8.008 1.00 97.81 110 GLN A C 1
ATOM 851 O O . GLN A 1 110 ? -16.323 -1.446 8.431 1.00 97.81 110 GLN A O 1
ATOM 856 N N . ALA A 1 111 ? -14.881 0.222 8.811 1.00 96.62 111 ALA A N 1
ATOM 857 C CA . ALA A 1 111 ? -15.106 0.239 10.256 1.00 96.62 111 ALA A CA 1
ATOM 858 C C . ALA A 1 111 ? -16.548 0.654 10.617 1.00 96.62 111 ALA A C 1
ATOM 860 O O . ALA A 1 111 ? -17.001 1.744 10.266 1.00 96.62 111 ALA A O 1
ATOM 861 N N . VAL A 1 112 ? -17.259 -0.208 11.354 1.00 98.12 112 VAL A N 1
ATOM 862 C CA . VAL A 1 112 ? -18.654 0.005 11.795 1.00 98.12 112 VAL A CA 1
ATOM 863 C C . VAL A 1 112 ? -18.800 0.167 13.310 1.00 98.12 112 VAL A C 1
ATOM 865 O O . VAL A 1 112 ? -19.770 0.770 13.774 1.00 98.12 112 VAL A O 1
ATOM 868 N N . ALA A 1 113 ? -17.842 -0.323 14.099 1.00 98.31 113 ALA A N 1
ATOM 869 C CA . ALA A 1 113 ? -17.754 -0.045 15.533 1.00 98.31 113 ALA A CA 1
ATOM 870 C C . ALA A 1 113 ? -16.304 -0.103 16.041 1.00 98.31 113 ALA A C 1
ATOM 872 O O . ALA A 1 113 ? -15.427 -0.642 15.370 1.00 98.31 113 ALA A O 1
ATOM 873 N N . VAL A 1 114 ? -16.065 0.418 17.245 1.00 98.25 114 VAL A N 1
ATOM 874 C CA . VAL A 1 114 ? -14.826 0.227 18.014 1.00 98.25 114 VAL A CA 1
ATOM 875 C C . VAL A 1 114 ? -15.195 -0.128 19.454 1.00 98.25 114 VAL A C 1
ATOM 877 O O . VAL A 1 114 ? -15.972 0.587 20.092 1.00 98.25 114 VAL A O 1
ATOM 880 N N . VAL A 1 115 ? -14.646 -1.227 19.970 1.00 98.50 115 VAL A N 1
ATOM 881 C CA . VAL A 1 115 ? -14.761 -1.626 21.382 1.00 98.50 115 VAL A CA 1
ATOM 882 C C . VAL A 1 115 ? -13.542 -1.122 22.146 1.00 98.50 115 VAL A C 1
ATOM 884 O O . VAL A 1 115 ? -12.421 -1.313 21.688 1.00 98.50 115 VAL A O 1
ATOM 887 N N . ILE A 1 116 ? -13.755 -0.489 23.300 1.00 98.38 116 ILE A N 1
ATOM 888 C CA . ILE A 1 116 ? -12.704 0.125 24.121 1.00 98.38 116 ILE A CA 1
ATOM 889 C C . ILE A 1 116 ? -12.645 -0.589 25.475 1.00 98.38 116 ILE A C 1
ATOM 891 O O . ILE A 1 116 ? -13.631 -0.572 26.220 1.00 98.38 116 ILE A O 1
ATOM 895 N N . ALA A 1 117 ? -11.504 -1.199 25.806 1.00 98.06 117 ALA A N 1
ATOM 896 C CA . ALA A 1 117 ? -11.306 -1.974 27.036 1.00 98.06 117 ALA A CA 1
ATOM 897 C C . ALA A 1 117 ? -9.965 -1.687 27.743 1.00 98.06 117 ALA A C 1
ATOM 899 O O . ALA A 1 117 ? -9.106 -0.984 27.212 1.00 98.06 117 ALA A O 1
ATOM 900 N N . LYS A 1 118 ? -9.781 -2.240 28.949 1.00 97.06 118 LYS A N 1
ATOM 901 C CA . LYS A 1 118 ? -8.556 -2.087 29.763 1.00 97.06 118 LYS A CA 1
ATOM 902 C C . LYS A 1 118 ? -7.350 -2.869 29.231 1.00 97.06 118 LYS A C 1
ATOM 904 O O . LYS A 1 118 ? -6.227 -2.463 29.502 1.00 97.06 118 LYS A O 1
ATOM 909 N N . THR A 1 119 ? -7.556 -3.963 28.492 1.00 96.19 119 THR A N 1
ATOM 910 C CA . THR A 1 119 ? -6.479 -4.689 27.793 1.00 96.19 119 THR A CA 1
ATOM 911 C C . THR A 1 119 ? -6.841 -4.978 26.338 1.00 96.19 119 THR A C 1
ATOM 913 O O . THR A 1 119 ? -8.018 -4.999 25.960 1.00 96.19 119 THR A O 1
ATOM 916 N N . PHE A 1 120 ? -5.820 -5.241 25.521 1.00 95.62 120 PHE A N 1
ATOM 917 C CA . PHE A 1 120 ? -5.963 -5.645 24.122 1.00 95.62 120 PHE A CA 1
ATOM 918 C C . PHE A 1 120 ? -6.809 -6.921 23.964 1.00 95.62 120 PHE A C 1
ATOM 920 O O . PHE A 1 120 ? -7.668 -7.004 23.085 1.00 95.62 120 PHE A O 1
ATOM 927 N N . GLU A 1 121 ? -6.611 -7.905 24.842 1.00 98.00 121 GLU A N 1
ATOM 928 C CA . GLU A 1 121 ? -7.329 -9.181 24.831 1.00 98.00 121 GLU A CA 1
ATOM 929 C C . GLU A 1 121 ? -8.810 -8.977 25.138 1.00 98.00 121 GLU A C 1
ATOM 931 O O . GLU A 1 121 ? -9.650 -9.544 24.441 1.00 98.00 121 GLU A O 1
ATOM 936 N N . GLN A 1 122 ? -9.129 -8.141 26.133 1.00 98.50 122 GLN A N 1
ATOM 937 C CA . GLN A 1 122 ? -10.508 -7.795 26.482 1.00 98.50 122 GLN A CA 1
ATOM 938 C C . GLN A 1 122 ? -11.200 -7.051 25.334 1.00 98.50 122 GLN A C 1
ATOM 940 O O . GLN A 1 122 ? -12.321 -7.409 24.971 1.00 98.50 122 GLN A O 1
ATOM 945 N N . ALA A 1 123 ? -10.525 -6.080 24.706 1.00 98.31 123 ALA A N 1
ATOM 946 C CA . ALA A 1 123 ? -11.070 -5.335 23.570 1.00 98.31 123 ALA A CA 1
ATOM 947 C C . ALA A 1 123 ? -11.366 -6.260 22.375 1.00 98.31 123 ALA A C 1
ATOM 949 O O . ALA A 1 123 ? -12.483 -6.267 21.854 1.00 98.31 123 ALA A O 1
ATOM 950 N N . ARG A 1 124 ? -10.398 -7.106 21.996 1.00 98.44 124 ARG A N 1
ATOM 951 C CA . ARG A 1 124 ? -10.526 -8.093 20.910 1.00 98.44 124 ARG A CA 1
ATOM 952 C C . ARG A 1 124 ? -11.600 -9.146 21.192 1.00 98.44 124 ARG A C 1
ATOM 954 O O . ARG A 1 124 ? -12.385 -9.471 20.304 1.00 98.44 124 ARG A O 1
ATOM 961 N N . ALA A 1 125 ? -11.663 -9.676 22.414 1.00 98.50 125 ALA A N 1
ATOM 962 C CA . ALA A 1 125 ? -12.673 -10.660 22.794 1.00 98.50 125 ALA A CA 1
ATOM 963 C C . ALA A 1 125 ? -14.083 -10.050 22.755 1.00 98.50 125 ALA A C 1
ATOM 965 O O . ALA A 1 125 ? -14.993 -10.633 22.169 1.00 98.50 125 ALA A O 1
ATOM 966 N N . ALA A 1 126 ? -14.263 -8.851 23.309 1.00 98.62 126 ALA A N 1
ATOM 967 C CA . ALA A 1 126 ? -15.552 -8.168 23.318 1.00 98.62 126 ALA A CA 1
ATOM 968 C C . ALA A 1 126 ? -15.993 -7.670 21.927 1.00 98.62 126 ALA A C 1
ATOM 970 O O . ALA A 1 126 ? -17.194 -7.644 21.659 1.00 98.62 126 ALA A O 1
ATOM 971 N N . ALA A 1 127 ? -15.065 -7.358 21.014 1.00 98.62 127 ALA A N 1
ATOM 972 C CA . ALA A 1 127 ? -15.378 -7.052 19.612 1.00 98.62 127 ALA A CA 1
ATOM 973 C C . ALA A 1 127 ? -16.136 -8.194 18.911 1.00 98.62 127 ALA A C 1
ATOM 975 O O . ALA A 1 127 ? -17.093 -7.932 18.184 1.00 98.62 127 ALA A O 1
ATOM 976 N N . SER A 1 128 ? -15.805 -9.457 19.216 1.00 98.44 128 SER A N 1
ATOM 977 C CA . SER A 1 128 ? -16.516 -10.639 18.690 1.00 98.44 128 SER A CA 1
ATOM 978 C C . SER A 1 128 ? -17.969 -10.778 19.175 1.00 98.44 128 SER A C 1
ATOM 980 O O . SER A 1 128 ? -18.740 -11.562 18.623 1.00 98.44 128 SER A O 1
ATOM 982 N N . LEU A 1 129 ? -18.364 -10.010 20.198 1.00 98.75 129 LEU A N 1
ATOM 983 C CA . LEU A 1 129 ? -19.714 -10.012 20.768 1.00 98.75 129 LEU A CA 1
ATOM 984 C C . LEU A 1 129 ? -20.628 -8.933 20.159 1.00 98.75 129 LEU A C 1
ATOM 986 O O . LEU A 1 129 ? -21.808 -8.874 20.514 1.00 98.75 129 LEU A O 1
ATOM 990 N N . VAL A 1 130 ? -20.106 -8.072 19.278 1.00 98.75 130 VAL A N 1
ATOM 991 C CA . VAL A 1 130 ? -20.887 -7.048 18.569 1.00 98.75 130 VAL A CA 1
ATOM 992 C C . VAL A 1 130 ? -21.615 -7.694 17.391 1.00 98.75 130 VAL A C 1
ATOM 994 O O . VAL A 1 130 ? -20.989 -8.294 16.521 1.00 98.75 130 VAL A O 1
ATOM 997 N N . LYS A 1 131 ? -22.944 -7.561 17.332 1.00 98.69 131 LYS A N 1
ATOM 998 C CA . LYS A 1 131 ? -23.759 -8.136 16.248 1.00 98.69 131 LYS A CA 1
ATOM 999 C C . LYS A 1 131 ? -24.272 -7.036 15.332 1.00 98.69 131 LYS A C 1
ATOM 1001 O O . LYS A 1 131 ? -25.040 -6.180 15.766 1.00 98.69 131 LYS A O 1
ATOM 1006 N N . VAL A 1 132 ? -23.883 -7.085 14.063 1.00 98.69 132 VAL A N 1
ATOM 1007 C CA . VAL A 1 132 ? -24.293 -6.113 13.043 1.00 98.69 132 VAL A CA 1
ATOM 1008 C C . VAL A 1 132 ? -25.344 -6.743 12.129 1.00 98.69 132 VAL A C 1
ATOM 1010 O O . VAL A 1 132 ? -25.131 -7.824 11.586 1.00 98.69 132 VAL A O 1
ATOM 1013 N N . GLY A 1 133 ? -26.491 -6.081 11.978 1.00 98.56 133 GLY A N 1
ATOM 1014 C CA . GLY A 1 133 ? -27.542 -6.460 11.035 1.00 98.56 133 GLY A CA 1
ATOM 1015 C C . GLY A 1 133 ? -27.456 -5.619 9.765 1.00 98.56 133 GLY A C 1
ATOM 1016 O O . GLY A 1 133 ? -27.411 -4.392 9.851 1.00 98.56 133 GLY A O 1
ATOM 1017 N N . TYR A 1 134 ? -27.475 -6.256 8.594 1.00 98.62 134 TYR A N 1
ATOM 1018 C CA . TYR A 1 134 ? -27.209 -5.601 7.308 1.00 98.62 134 TYR A CA 1
ATOM 1019 C C . TYR A 1 134 ? -28.414 -5.574 6.340 1.00 98.62 134 TYR A C 1
ATOM 1021 O O . TYR A 1 134 ? -29.376 -6.347 6.446 1.00 98.62 134 TYR A O 1
ATOM 1029 N N . ALA A 1 135 ? -28.354 -4.655 5.377 1.00 98.31 135 ALA A N 1
ATOM 1030 C CA . ALA A 1 135 ? -28.957 -4.742 4.049 1.00 98.31 135 ALA A CA 1
ATOM 1031 C C . ALA A 1 135 ? -27.803 -4.864 3.046 1.00 98.31 135 ALA A C 1
ATOM 1033 O O . ALA A 1 135 ? -26.935 -3.999 3.053 1.00 98.31 135 ALA A O 1
ATOM 1034 N N . GLU A 1 136 ? -27.780 -5.888 2.201 1.00 98.06 136 GLU A N 1
ATOM 1035 C CA . GLU A 1 136 ? -26.805 -5.980 1.108 1.00 98.06 136 GLU A CA 1
ATOM 1036 C C . GLU A 1 136 ? -27.375 -5.331 -0.157 1.00 98.06 136 GLU A C 1
ATOM 1038 O O . GLU A 1 136 ? -28.525 -5.587 -0.521 1.00 98.06 136 GLU A O 1
ATOM 1043 N N . ASP A 1 137 ? -26.571 -4.498 -0.821 1.00 97.75 137 ASP A N 1
ATOM 1044 C CA . ASP A 1 137 ? -26.899 -3.875 -2.108 1.00 97.75 137 ASP A CA 1
ATOM 1045 C C . ASP A 1 137 ? -26.048 -4.501 -3.219 1.00 97.75 137 ASP A C 1
ATOM 1047 O O . ASP A 1 137 ? -24.865 -4.787 -3.024 1.00 97.75 137 ASP A O 1
ATOM 1051 N N . LYS A 1 138 ? -26.604 -4.645 -4.432 1.00 95.69 138 LYS A N 1
ATOM 1052 C CA . LYS A 1 138 ? -25.848 -5.206 -5.564 1.00 95.69 138 LYS A CA 1
ATOM 1053 C C . LYS A 1 138 ? -24.591 -4.372 -5.857 1.00 95.69 138 LYS A C 1
ATOM 1055 O O . LYS A 1 138 ? -24.669 -3.175 -6.160 1.00 95.69 138 LYS A O 1
ATOM 1060 N N . GLY A 1 139 ? -23.432 -5.022 -5.797 1.00 94.44 139 GLY A N 1
ATOM 1061 C CA . GLY A 1 139 ? -22.143 -4.465 -6.193 1.00 94.44 139 GLY A CA 1
ATOM 1062 C C . GLY A 1 139 ? -21.771 -4.714 -7.653 1.00 94.44 139 GLY A C 1
ATOM 1063 O O . GLY A 1 139 ? -22.493 -5.374 -8.401 1.00 94.44 139 GLY A O 1
ATOM 1064 N N . THR A 1 140 ? -20.613 -4.169 -8.012 1.00 94.81 140 THR A N 1
ATOM 1065 C CA . THR A 1 140 ? -19.875 -4.437 -9.247 1.00 94.81 140 THR A CA 1
ATOM 1066 C C . THR A 1 140 ? -18.426 -4.594 -8.808 1.00 94.81 140 THR A C 1
ATOM 1068 O O . THR A 1 140 ? -17.874 -3.654 -8.239 1.00 94.81 140 THR A O 1
ATOM 1071 N N . PHE A 1 141 ? -17.864 -5.787 -8.985 1.00 96.25 141 PHE A N 1
ATOM 1072 C CA . PHE A 1 141 ? -16.593 -6.185 -8.367 1.00 96.25 141 PHE A CA 1
ATOM 1073 C C . PHE A 1 141 ? -15.596 -6.793 -9.363 1.00 96.25 141 PHE A C 1
ATOM 1075 O O . PHE A 1 141 ? -14.488 -7.133 -8.979 1.00 96.25 141 PHE A O 1
ATOM 1082 N N . ASP A 1 142 ? -15.987 -6.920 -10.631 1.00 95.38 142 ASP A N 1
ATOM 1083 C CA . ASP A 1 142 ? -15.125 -7.362 -11.723 1.00 95.38 142 ASP A CA 1
ATOM 1084 C C . ASP A 1 142 ? -14.822 -6.159 -12.631 1.00 95.38 142 ASP A C 1
ATOM 1086 O O . ASP A 1 142 ? -15.737 -5.478 -13.109 1.00 95.38 142 ASP A O 1
ATOM 1090 N N . LEU A 1 143 ? -13.534 -5.861 -12.826 1.00 94.56 143 LEU A N 1
ATOM 1091 C CA . LEU A 1 143 ? -13.081 -4.734 -13.643 1.00 94.56 143 LEU A CA 1
ATOM 1092 C C . LEU A 1 143 ? -13.245 -4.999 -15.147 1.00 94.56 143 LEU A C 1
ATOM 1094 O O . LEU A 1 143 ? -13.464 -4.049 -15.898 1.00 94.56 143 LEU A O 1
ATOM 1098 N N . ALA A 1 144 ? -13.163 -6.254 -15.598 1.00 93.00 144 ALA A N 1
ATOM 1099 C CA . ALA A 1 144 ? -13.340 -6.606 -17.003 1.00 93.00 144 ALA A CA 1
ATOM 1100 C C . ALA A 1 144 ? -14.803 -6.419 -17.431 1.00 93.00 144 ALA A C 1
ATOM 1102 O O . ALA A 1 144 ? -15.050 -5.758 -18.440 1.00 93.00 144 ALA A O 1
ATOM 1103 N N . ASP A 1 145 ? -15.758 -6.883 -16.617 1.00 92.88 145 ASP A N 1
ATOM 1104 C CA . ASP A 1 145 ? -17.197 -6.639 -16.830 1.00 92.88 145 ASP A CA 1
ATOM 1105 C C . ASP A 1 145 ? -17.557 -5.143 -16.728 1.00 92.88 145 ASP A C 1
ATOM 1107 O O . ASP A 1 145 ? -18.435 -4.651 -17.441 1.00 92.88 145 ASP A O 1
ATOM 1111 N N . ALA A 1 146 ? -16.898 -4.394 -15.835 1.00 93.25 146 ALA A N 1
ATOM 1112 C CA . ALA A 1 146 ? -17.186 -2.975 -15.615 1.00 93.25 146 ALA A CA 1
ATOM 1113 C C . ALA A 1 146 ? -16.591 -2.038 -16.682 1.00 93.25 146 ALA A C 1
ATOM 1115 O O . ALA A 1 146 ? -17.106 -0.932 -16.877 1.00 93.25 146 ALA A O 1
ATOM 1116 N N . LYS A 1 147 ? -15.509 -2.455 -17.352 1.00 92.19 147 LYS A N 1
ATOM 1117 C CA . LYS A 1 147 ? -14.668 -1.628 -18.233 1.00 92.19 147 LYS A CA 1
ATOM 1118 C C . LYS A 1 147 ? -15.462 -0.847 -19.279 1.00 92.19 147 LYS A C 1
ATOM 1120 O O . LYS A 1 147 ? -15.315 0.369 -19.376 1.00 92.19 147 LYS A O 1
ATOM 1125 N N . ASP A 1 148 ? -16.306 -1.526 -20.050 1.00 91.62 148 ASP A N 1
ATOM 1126 C CA . ASP A 1 148 ? -16.990 -0.914 -21.199 1.00 91.62 148 ASP A CA 1
ATOM 1127 C C . ASP A 1 148 ? -18.167 -0.007 -20.775 1.00 91.62 148 ASP A C 1
ATOM 1129 O O . ASP A 1 148 ? -18.694 0.760 -21.582 1.00 91.62 148 ASP A O 1
ATOM 1133 N N . ALA A 1 149 ? -18.543 -0.039 -19.490 1.00 91.38 149 ALA A N 1
ATOM 1134 C CA . ALA A 1 149 ? -19.496 0.877 -18.861 1.00 91.38 149 ALA A CA 1
ATOM 1135 C C . ALA A 1 149 ? -18.816 2.016 -18.066 1.00 91.38 149 ALA A C 1
ATOM 1137 O O . ALA A 1 149 ? -19.507 2.815 -17.423 1.00 91.38 149 ALA A O 1
ATOM 1138 N N . ALA A 1 150 ? -17.481 2.105 -18.074 1.00 86.19 150 ALA A N 1
ATOM 1139 C CA . ALA A 1 150 ? -16.740 3.078 -17.280 1.00 86.19 150 ALA A CA 1
ATOM 1140 C C . ALA A 1 150 ? -16.980 4.525 -17.750 1.00 86.19 150 ALA A C 1
ATOM 1142 O O . ALA A 1 150 ? -16.810 4.876 -18.919 1.00 86.19 150 ALA A O 1
ATOM 1143 N N . ALA A 1 151 ? -17.333 5.402 -16.808 1.00 86.75 151 ALA A N 1
ATOM 1144 C CA . ALA A 1 151 ? -17.459 6.830 -17.069 1.00 86.75 151 ALA A CA 1
ATOM 1145 C C . ALA A 1 151 ? -16.081 7.507 -17.080 1.00 86.75 151 ALA A C 1
ATOM 1147 O O . ALA A 1 151 ? -15.259 7.285 -16.189 1.00 86.75 151 ALA A O 1
ATOM 1148 N N . LYS A 1 152 ? -15.851 8.392 -18.055 1.00 85.75 152 LYS A N 1
ATOM 1149 C CA . LYS A 1 152 ? -14.617 9.180 -18.141 1.00 85.75 152 LYS A CA 1
ATOM 1150 C C . LYS A 1 152 ? -14.430 10.044 -16.878 1.00 85.75 152 LYS A C 1
ATOM 1152 O O . LYS A 1 152 ? -15.380 10.736 -16.494 1.00 85.75 152 LYS A O 1
ATOM 1157 N N . PRO A 1 153 ? -13.245 10.049 -16.238 1.00 83.31 153 PRO A N 1
ATOM 1158 C CA . PRO A 1 153 ? -12.994 10.904 -15.083 1.00 83.31 153 PRO A CA 1
ATOM 1159 C C . PRO A 1 153 ? -13.040 12.393 -15.457 1.00 83.31 153 PRO A C 1
ATOM 1161 O O . PRO A 1 153 ? -12.866 12.775 -16.615 1.00 83.31 153 PRO A O 1
ATOM 1164 N N . LYS A 1 154 ? -13.280 13.240 -14.452 1.00 82.00 154 LYS A N 1
ATOM 1165 C CA . LYS A 1 154 ? -13.196 14.704 -14.576 1.00 82.00 154 LYS A CA 1
ATOM 1166 C C . LYS A 1 154 ? -11.736 15.164 -14.554 1.00 82.00 154 LYS A C 1
ATOM 1168 O O . LYS A 1 154 ? -10.887 14.464 -14.007 1.00 82.00 154 LYS A O 1
ATOM 1173 N N . ASP A 1 155 ? -11.489 16.363 -15.075 1.00 81.00 155 ASP A N 1
ATOM 1174 C CA . ASP A 1 155 ? -10.170 17.003 -15.105 1.00 81.00 155 ASP A CA 1
ATOM 1175 C C . ASP A 1 155 ? -9.482 16.984 -13.728 1.00 81.00 155 ASP A C 1
ATOM 1177 O O . ASP A 1 155 ? -10.033 17.450 -12.723 1.00 81.00 155 ASP A O 1
ATOM 1181 N N . ALA A 1 156 ? -8.254 16.469 -13.682 1.00 70.56 156 ALA A N 1
ATOM 1182 C CA . ALA A 1 156 ? -7.468 16.350 -12.460 1.00 70.56 156 ALA A CA 1
ATOM 1183 C C . ALA A 1 156 ? -6.484 17.523 -12.364 1.00 70.56 156 ALA A C 1
ATOM 1185 O O . ALA A 1 156 ? -5.606 17.678 -13.209 1.00 70.56 156 ALA A O 1
ATOM 1186 N N . ASN A 1 157 ? -6.631 18.369 -11.338 1.00 72.12 157 ASN A N 1
ATOM 1187 C CA . ASN A 1 157 ? -5.805 19.570 -11.121 1.00 72.12 157 ASN A CA 1
ATOM 1188 C C . ASN A 1 157 ? -5.718 20.528 -12.337 1.00 72.12 157 ASN A C 1
ATOM 1190 O O . ASN A 1 157 ? -4.748 21.269 -12.472 1.00 72.12 157 ASN A O 1
ATOM 1194 N N . GLY A 1 158 ? -6.737 20.532 -13.207 1.00 72.19 158 GLY A N 1
ATOM 1195 C CA . GLY A 1 158 ? -6.785 21.347 -14.430 1.00 72.19 158 GLY A CA 1
ATOM 1196 C C . GLY A 1 158 ? -6.231 20.668 -15.690 1.00 72.19 158 GLY A C 1
ATOM 1197 O O . GLY A 1 158 ? -6.310 21.257 -16.766 1.00 72.19 158 GLY A O 1
ATOM 1198 N N . SER A 1 159 ? -5.718 19.439 -15.588 1.00 74.50 159 SER A N 1
ATOM 1199 C CA . SER A 1 159 ? -5.354 18.614 -16.744 1.00 74.50 159 SER A CA 1
ATOM 1200 C C . SER A 1 159 ? -6.568 17.825 -17.253 1.00 74.50 159 SER A C 1
ATOM 1202 O O . SER A 1 159 ? -7.206 17.140 -16.446 1.00 74.50 159 SER A O 1
ATOM 1204 N N . PRO A 1 160 ? -6.871 17.852 -18.566 1.00 83.44 160 PRO A N 1
ATOM 1205 C CA . PRO A 1 160 ? -7.871 16.973 -19.164 1.00 83.44 160 PRO A CA 1
ATOM 1206 C C . PRO A 1 160 ? -7.536 15.482 -18.960 1.00 83.44 160 PRO A C 1
ATOM 1208 O O . PRO A 1 160 ? -6.356 15.129 -18.911 1.00 83.44 160 PRO A O 1
ATOM 1211 N N . PRO A 1 161 ? -8.545 14.593 -18.886 1.00 82.94 161 PRO A N 1
ATOM 1212 C CA . PRO A 1 161 ? -8.347 13.155 -18.677 1.00 82.94 161 PRO A CA 1
ATOM 1213 C C . PRO A 1 161 ? -7.651 12.433 -19.844 1.00 82.94 161 PRO A C 1
ATOM 1215 O O . PRO A 1 161 ? -6.989 11.425 -19.613 1.00 82.94 161 PRO A O 1
ATOM 1218 N N . ASP A 1 162 ? -7.754 12.959 -21.070 1.00 88.50 162 ASP A N 1
ATOM 1219 C CA . ASP A 1 162 ? -7.002 12.470 -22.232 1.00 88.50 162 ASP A CA 1
ATOM 1220 C C . ASP A 1 162 ? -6.011 13.545 -22.680 1.00 88.50 162 ASP A C 1
ATOM 1222 O O . ASP A 1 162 ? -6.332 14.736 -22.679 1.00 88.50 162 ASP A O 1
ATOM 1226 N N . THR A 1 163 ? -4.854 13.125 -23.190 1.00 89.25 163 THR A N 1
ATOM 1227 C CA . THR A 1 163 ? -3.958 13.993 -23.966 1.00 89.25 163 THR A CA 1
ATOM 1228 C C . THR A 1 163 ? -3.753 13.413 -25.364 1.00 89.25 163 THR A C 1
ATOM 1230 O O . THR A 1 163 ? -3.776 12.199 -25.553 1.00 89.25 163 THR A O 1
ATOM 1233 N N . ALA A 1 164 ? -3.588 14.281 -26.364 1.00 90.56 164 ALA A N 1
ATOM 1234 C CA . ALA A 1 164 ? -3.421 13.892 -27.762 1.00 90.56 164 ALA A CA 1
ATOM 1235 C C . ALA A 1 164 ? -2.418 14.819 -28.461 1.00 90.56 164 ALA A C 1
ATOM 1237 O O . ALA A 1 164 ? -2.402 16.025 -28.211 1.00 90.56 164 ALA A O 1
ATOM 1238 N N . VAL A 1 165 ? -1.590 14.257 -29.346 1.00 93.88 165 VAL A N 1
ATOM 1239 C CA . VAL A 1 165 ? -0.553 14.985 -30.094 1.00 93.88 165 VAL A CA 1
ATOM 1240 C C . VAL A 1 165 ? -0.526 14.478 -31.537 1.00 93.88 165 VAL A C 1
ATOM 1242 O O . VAL A 1 165 ? -0.280 13.298 -31.777 1.00 93.88 165 VAL A O 1
ATOM 1245 N N . GLY A 1 166 ? -0.758 15.374 -32.502 1.00 96.12 166 GLY A N 1
ATOM 1246 C CA . GLY A 1 166 ? -0.795 15.036 -33.931 1.00 96.12 166 GLY A CA 1
ATOM 1247 C C . GLY A 1 166 ? -1.937 14.084 -34.319 1.00 96.12 166 GLY A C 1
ATOM 1248 O O . GLY A 1 166 ? -2.921 13.943 -33.597 1.00 96.12 166 GLY A O 1
ATOM 1249 N N . ASP A 1 167 ? -1.803 13.427 -35.475 1.00 96.44 167 ASP A N 1
ATOM 1250 C CA . ASP A 1 167 ? -2.718 12.367 -35.918 1.00 96.44 167 ASP A CA 1
ATOM 1251 C C . ASP A 1 167 ? -2.147 10.980 -35.583 1.00 96.44 167 ASP A C 1
ATOM 1253 O O . ASP A 1 167 ? -1.504 10.326 -36.410 1.00 96.44 167 ASP A O 1
ATOM 1257 N N . PHE A 1 168 ? -2.408 10.521 -34.355 1.00 96.75 168 PHE A N 1
ATOM 1258 C CA . PHE A 1 168 ? -2.103 9.150 -33.929 1.00 96.75 168 PHE A CA 1
ATOM 1259 C C . PHE A 1 168 ? -2.725 8.105 -34.867 1.00 96.75 168 PHE A C 1
ATOM 1261 O O . PHE A 1 168 ? -2.092 7.103 -35.181 1.00 96.75 168 PHE A O 1
ATOM 1268 N N . GLN A 1 169 ? -3.951 8.335 -35.340 1.00 97.38 169 GLN A N 1
ATOM 1269 C CA . GLN A 1 169 ? -4.723 7.355 -36.100 1.00 97.38 169 GLN A CA 1
ATOM 1270 C C . GLN A 1 169 ? -4.176 7.167 -37.525 1.00 97.38 169 GLN A C 1
ATOM 1272 O O . GLN A 1 169 ? -4.059 6.037 -38.004 1.00 97.38 169 GLN A O 1
ATOM 1277 N N . GLY A 1 170 ? -3.794 8.248 -38.206 1.00 98.06 170 GLY A N 1
ATOM 1278 C CA . GLY A 1 170 ? -3.087 8.201 -39.488 1.00 98.06 170 GLY A CA 1
ATOM 1279 C C . GLY A 1 170 ? -1.695 7.590 -39.359 1.00 98.06 170 GLY A C 1
ATOM 1280 O O . GLY A 1 170 ? -1.373 6.654 -40.098 1.00 98.06 170 GLY A O 1
ATOM 1281 N N . ALA A 1 171 ? -0.907 8.050 -38.381 1.00 97.69 171 ALA A N 1
ATOM 1282 C CA . ALA A 1 171 ? 0.431 7.521 -38.124 1.00 97.69 171 ALA A CA 1
ATOM 1283 C C . ALA A 1 171 ? 0.392 6.013 -37.827 1.00 97.69 171 ALA A C 1
ATOM 1285 O O . ALA A 1 171 ? 1.042 5.238 -38.534 1.00 97.69 171 ALA A O 1
ATOM 1286 N N . PHE A 1 172 ? -0.438 5.579 -36.873 1.00 97.81 172 PHE A N 1
ATOM 1287 C CA . PHE A 1 172 ? -0.589 4.172 -36.503 1.00 97.81 172 PHE A CA 1
ATOM 1288 C C . PHE A 1 172 ? -1.065 3.311 -37.675 1.00 97.81 172 PHE A C 1
ATOM 1290 O O . PHE A 1 172 ? -0.504 2.245 -37.888 1.00 97.81 172 PHE A O 1
ATOM 1297 N N . ARG A 1 173 ? -2.013 3.755 -38.516 1.00 97.88 173 ARG A N 1
ATOM 1298 C CA . ARG A 1 173 ? -2.385 2.985 -39.723 1.00 97.88 173 ARG A CA 1
ATOM 1299 C C . ARG A 1 173 ? -1.199 2.781 -40.670 1.00 97.88 173 ARG A C 1
ATOM 1301 O O . ARG A 1 173 ? -0.996 1.659 -41.139 1.00 97.88 173 ARG A O 1
ATOM 1308 N N . SER A 1 174 ? -0.432 3.845 -40.920 1.00 97.88 174 SER A N 1
ATOM 1309 C CA . SER A 1 174 ? 0.689 3.875 -41.875 1.00 97.88 174 SER A CA 1
ATOM 1310 C C . SER A 1 174 ? 1.960 3.145 -41.418 1.00 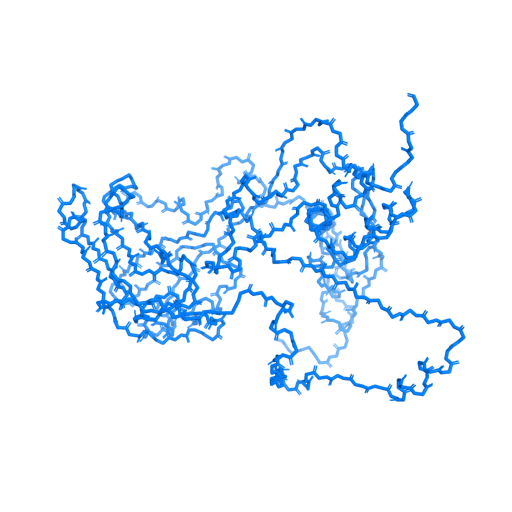97.88 174 SER A C 1
ATOM 1312 O O . SER A 1 174 ? 2.802 2.824 -42.254 1.00 97.88 174 SER A O 1
ATOM 1314 N N . ALA A 1 175 ? 2.110 2.869 -40.119 1.00 98.19 175 ALA A N 1
ATOM 1315 C CA . ALA A 1 175 ? 3.333 2.292 -39.571 1.00 98.19 175 ALA A CA 1
ATOM 1316 C C . ALA A 1 175 ? 3.632 0.880 -40.141 1.00 98.19 175 ALA A C 1
ATOM 1318 O O . ALA A 1 175 ? 2.720 0.041 -40.208 1.00 98.19 175 ALA A O 1
ATOM 1319 N N . PRO A 1 176 ? 4.898 0.593 -40.529 1.00 97.38 176 PRO A N 1
ATOM 1320 C CA . PRO A 1 176 ? 5.286 -0.667 -41.174 1.00 97.38 176 PRO A CA 1
ATOM 1321 C C . PRO A 1 176 ? 5.356 -1.855 -40.202 1.00 97.38 176 PRO A C 1
ATOM 1323 O O . PRO A 1 176 ? 5.232 -2.999 -40.625 1.00 97.38 176 PRO A O 1
ATOM 1326 N N . VAL A 1 177 ? 5.531 -1.588 -38.905 1.00 97.56 177 VAL A N 1
ATOM 1327 C CA . VAL A 1 177 ? 5.465 -2.567 -37.811 1.00 97.56 177 VAL A CA 1
ATOM 1328 C C . VAL A 1 177 ? 4.600 -1.965 -36.712 1.00 97.56 177 VAL A C 1
ATOM 1330 O O . VAL A 1 177 ? 4.711 -0.772 -36.424 1.00 97.56 177 VAL A O 1
ATOM 1333 N N . LYS A 1 178 ? 3.702 -2.772 -36.143 1.00 97.38 178 LYS A N 1
ATOM 1334 C CA . LYS A 1 178 ? 2.662 -2.349 -35.196 1.00 97.38 178 LYS A CA 1
ATOM 1335 C C . LYS A 1 178 ? 2.488 -3.413 -34.123 1.00 97.38 178 LYS A C 1
ATOM 1337 O O . LYS A 1 178 ? 2.646 -4.596 -34.411 1.00 97.38 178 LYS A O 1
ATOM 1342 N N . LEU A 1 179 ? 2.149 -2.976 -32.917 1.00 95.81 179 LEU A N 1
ATOM 1343 C CA . LEU A 1 179 ? 1.731 -3.825 -31.808 1.00 95.81 179 LEU A CA 1
ATOM 1344 C C . LEU A 1 179 ? 0.406 -3.267 -31.289 1.00 95.81 179 LEU A C 1
ATOM 1346 O O . LEU A 1 179 ? 0.278 -2.054 -31.128 1.00 95.81 179 LEU A O 1
ATOM 1350 N N . ASP A 1 180 ? -0.550 -4.154 -31.054 1.00 97.00 180 ASP A N 1
ATOM 1351 C CA . ASP A 1 180 ? -1.845 -3.867 -30.443 1.00 97.00 180 ASP A CA 1
ATOM 1352 C C . ASP A 1 180 ? -2.099 -5.021 -29.469 1.00 97.00 180 ASP A C 1
ATOM 1354 O O . ASP A 1 180 ? -2.226 -6.172 -29.882 1.00 97.00 180 ASP A O 1
ATOM 1358 N N . GLU A 1 181 ? -1.950 -4.744 -28.175 1.00 97.06 181 GLU A N 1
ATOM 1359 C CA . GLU A 1 181 ? -1.744 -5.757 -27.138 1.00 97.06 181 GLU A CA 1
ATOM 1360 C C . GLU A 1 181 ? -2.338 -5.274 -25.813 1.00 97.06 181 GLU A C 1
ATOM 1362 O O . GLU A 1 181 ? -2.070 -4.155 -25.374 1.00 97.06 181 GLU A O 1
ATOM 1367 N N . THR A 1 182 ? -3.113 -6.133 -25.149 1.00 96.38 182 THR A N 1
ATOM 1368 C CA . THR A 1 182 ? -3.691 -5.842 -23.827 1.00 96.38 182 THR A CA 1
ATOM 1369 C C . THR A 1 182 ? -2.804 -6.397 -22.713 1.00 96.38 182 THR A C 1
ATOM 1371 O O . THR A 1 182 ? -2.229 -7.478 -22.838 1.00 96.38 182 THR A O 1
ATOM 1374 N N . TYR A 1 183 ? -2.719 -5.653 -21.611 1.00 96.50 183 TYR A N 1
ATOM 1375 C CA . TYR A 1 183 ? -1.992 -6.010 -20.393 1.00 96.50 183 TYR A CA 1
ATOM 1376 C C . TYR A 1 183 ? -2.908 -5.800 -19.186 1.00 96.50 183 TYR A C 1
ATOM 1378 O O . TYR A 1 183 ? -3.749 -4.901 -19.213 1.00 96.50 183 TYR A O 1
ATOM 1386 N N . THR A 1 184 ? -2.733 -6.590 -18.127 1.00 97.12 184 THR A N 1
ATOM 1387 C CA . THR A 1 184 ? -3.420 -6.373 -16.844 1.00 97.12 184 THR A CA 1
ATOM 1388 C C . THR A 1 184 ? -2.459 -6.519 -15.669 1.00 97.12 184 THR A C 1
ATOM 1390 O O . THR A 1 184 ? -1.552 -7.355 -15.680 1.00 97.12 184 THR A O 1
ATOM 1393 N N . THR A 1 185 ? -2.693 -5.705 -14.646 1.00 96.56 185 THR A N 1
ATOM 1394 C CA . THR A 1 185 ? -2.093 -5.794 -13.311 1.00 96.56 185 THR A CA 1
ATOM 1395 C C . THR A 1 185 ? -3.216 -6.022 -12.298 1.00 96.56 185 THR A C 1
ATOM 1397 O O . THR A 1 185 ? -4.295 -5.458 -12.500 1.00 96.56 185 THR A O 1
ATOM 1400 N N . PRO A 1 186 ? -3.002 -6.830 -11.249 1.00 97.00 186 PRO A N 1
ATOM 1401 C CA . PRO A 1 186 ? -3.999 -7.045 -10.204 1.00 97.00 186 PRO A CA 1
ATOM 1402 C C . PRO A 1 186 ? -4.132 -5.820 -9.286 1.00 97.00 186 PRO A C 1
ATOM 1404 O O . PRO A 1 186 ? -3.313 -4.898 -9.339 1.00 97.00 186 PRO A O 1
ATOM 1407 N N . ASP A 1 187 ? -5.124 -5.849 -8.396 1.00 97.62 187 ASP A N 1
ATOM 1408 C CA . ASP A 1 187 ? -5.102 -5.039 -7.178 1.00 97.62 187 ASP A CA 1
ATOM 1409 C C . ASP A 1 187 ? -3.927 -5.466 -6.275 1.00 97.62 187 ASP A C 1
ATOM 1411 O O . ASP A 1 187 ? -3.566 -6.645 -6.213 1.00 97.62 187 ASP A O 1
ATOM 1415 N N . GLN A 1 188 ? -3.317 -4.506 -5.574 1.00 90.94 188 GLN A N 1
ATOM 1416 C CA . GLN A 1 188 ? -2.099 -4.706 -4.776 1.00 90.94 188 GLN A CA 1
ATOM 1417 C C . GLN A 1 188 ? -2.214 -4.077 -3.381 1.00 90.94 188 GLN A C 1
ATOM 1419 O O . GLN A 1 188 ? -2.919 -3.086 -3.176 1.00 90.94 188 GLN A O 1
ATOM 1424 N N . SER A 1 189 ? -1.506 -4.657 -2.411 1.00 90.88 189 SER A N 1
ATOM 1425 C CA . SER A 1 189 ? -1.463 -4.232 -1.010 1.00 90.88 189 SER A CA 1
ATOM 1426 C C . SER A 1 189 ? -0.094 -3.667 -0.639 1.00 90.88 189 SER A C 1
ATOM 1428 O O . SER A 1 189 ? 0.937 -4.287 -0.865 1.00 90.88 189 SER A O 1
ATOM 1430 N N . HIS A 1 190 ? -0.102 -2.515 0.033 1.00 83.88 190 HIS A N 1
ATOM 1431 C CA . HIS A 1 190 ? 1.092 -1.840 0.553 1.00 83.88 190 HIS A CA 1
ATOM 1432 C C . HIS A 1 190 ? 1.905 -2.675 1.562 1.00 83.88 190 HIS A C 1
ATOM 1434 O O . HIS A 1 190 ? 3.091 -2.413 1.743 1.00 83.88 190 HIS A O 1
ATOM 1440 N N . SER A 1 191 ? 1.243 -3.600 2.273 1.00 87.69 191 SER A N 1
ATOM 1441 C CA . SER A 1 191 ? 1.828 -4.619 3.164 1.00 87.69 191 SER A CA 1
ATOM 1442 C C . SER A 1 191 ? 2.969 -4.134 4.082 1.00 87.69 191 SER A C 1
ATOM 1444 O O . SER A 1 191 ? 3.988 -4.800 4.249 1.00 87.69 191 SER A O 1
ATOM 1446 N N . MET A 1 192 ? 2.793 -2.962 4.703 1.00 81.06 192 MET A N 1
ATOM 1447 C CA . MET A 1 192 ? 3.773 -2.376 5.623 1.00 81.06 192 MET A CA 1
ATOM 1448 C C . MET A 1 192 ? 3.945 -3.200 6.910 1.00 81.06 192 MET A C 1
ATOM 1450 O O . MET A 1 192 ? 2.984 -3.736 7.460 1.00 81.06 192 MET A O 1
ATOM 1454 N N . MET A 1 193 ? 5.179 -3.255 7.422 1.00 77.56 193 MET A N 1
ATOM 1455 C CA . MET A 1 193 ? 5.531 -4.061 8.604 1.00 77.56 193 MET A CA 1
ATOM 1456 C C . MET A 1 193 ? 5.187 -3.400 9.951 1.00 77.56 193 MET A C 1
ATOM 1458 O O . MET A 1 193 ? 5.164 -4.078 10.974 1.00 77.56 193 MET A O 1
ATOM 1462 N N . GLU A 1 194 ? 4.887 -2.098 9.963 1.00 72.56 194 GLU A N 1
ATOM 1463 C CA . GLU A 1 194 ? 4.165 -1.436 11.057 1.00 72.56 194 GLU A CA 1
ATOM 1464 C C . GLU A 1 194 ? 2.675 -1.382 10.671 1.00 72.56 194 GLU A C 1
ATOM 1466 O O . GLU A 1 194 ? 2.328 -0.646 9.742 1.00 72.56 194 GLU A O 1
ATOM 1471 N N . PRO A 1 195 ? 1.773 -2.133 11.334 1.00 80.62 195 PRO A N 1
ATOM 1472 C CA . PRO A 1 195 ? 0.339 -2.000 11.099 1.00 80.62 195 PRO A CA 1
ATOM 1473 C C . PRO A 1 195 ? -0.139 -0.577 11.405 1.00 80.62 195 PRO A C 1
ATOM 1475 O O . PRO A 1 195 ? 0.356 0.061 12.332 1.00 80.62 195 PRO A O 1
ATOM 1478 N N . HIS A 1 196 ? -1.150 -0.099 10.673 1.00 82.81 196 HIS A N 1
ATOM 1479 C CA . HIS A 1 196 ? -1.760 1.206 10.929 1.00 82.81 196 HIS A CA 1
ATOM 1480 C C . HIS A 1 196 ? -2.264 1.294 12.378 1.00 82.81 196 HIS A C 1
ATOM 1482 O O . HIS A 1 196 ? -3.253 0.660 12.746 1.00 82.81 196 HIS A O 1
ATOM 1488 N N . ALA A 1 197 ? -1.577 2.098 13.186 1.00 83.06 197 ALA A N 1
ATOM 1489 C CA . ALA A 1 197 ? -1.852 2.281 14.600 1.00 83.06 197 ALA A CA 1
ATOM 1490 C C . ALA A 1 197 ? -1.814 3.767 14.965 1.00 83.06 197 ALA A C 1
ATOM 1492 O O . ALA A 1 197 ? -1.043 4.547 14.396 1.00 83.06 197 ALA A O 1
ATOM 1493 N N . SER A 1 198 ? -2.629 4.137 15.952 1.00 88.88 198 SER A N 1
ATOM 1494 C CA . SER A 1 198 ? -2.610 5.464 16.558 1.00 88.88 198 SER A CA 1
ATOM 1495 C C . SER A 1 198 ? -2.894 5.376 18.057 1.00 88.88 198 SER A C 1
ATOM 1497 O O .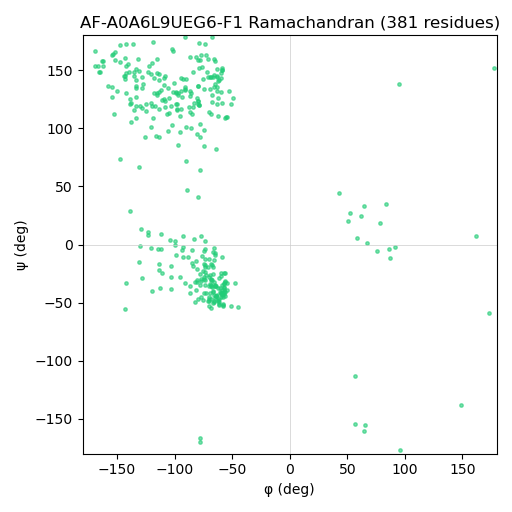 SER A 1 198 ? -3.717 4.572 18.495 1.00 88.88 198 SER A O 1
ATOM 1499 N N . ILE A 1 199 ? -2.253 6.246 18.830 1.00 91.94 199 ILE A N 1
ATOM 1500 C CA . ILE A 1 199 ? -2.547 6.525 20.238 1.00 91.94 199 ILE A CA 1
ATOM 1501 C C . ILE A 1 199 ? -3.018 7.977 20.303 1.00 91.94 199 ILE A C 1
ATOM 1503 O O . ILE A 1 199 ? -2.362 8.855 19.749 1.00 91.94 199 ILE A O 1
ATOM 1507 N N . ALA A 1 200 ? -4.145 8.238 20.965 1.00 92.19 200 ALA A N 1
ATOM 1508 C CA . ALA A 1 200 ? -4.742 9.568 21.060 1.00 92.19 200 ALA A CA 1
ATOM 1509 C C . ALA A 1 200 ? -5.022 9.948 22.519 1.00 92.19 200 ALA A C 1
ATOM 1511 O O . ALA A 1 200 ? -5.538 9.133 23.285 1.00 92.19 200 ALA A O 1
ATOM 1512 N N . VAL A 1 201 ? -4.725 11.195 22.879 1.00 93.06 201 VAL A N 1
ATOM 1513 C CA . VAL A 1 201 ? -5.038 11.795 24.182 1.00 93.06 201 VAL A CA 1
ATOM 1514 C C . VAL A 1 201 ? -5.641 13.183 23.978 1.00 93.06 201 VAL A C 1
ATOM 1516 O O . VAL A 1 201 ? -5.221 13.924 23.089 1.00 93.06 201 VAL A O 1
ATOM 1519 N N . TRP A 1 202 ? -6.630 13.517 24.804 1.00 93.88 202 TRP A N 1
ATOM 1520 C CA . TRP A 1 202 ? -7.232 14.845 24.870 1.00 93.88 202 TRP A CA 1
ATOM 1521 C C . TRP A 1 202 ? -6.826 15.527 26.176 1.00 93.88 202 TRP A C 1
ATOM 1523 O O . TRP A 1 202 ? -6.882 14.887 27.229 1.00 93.88 202 TRP A O 1
ATOM 1533 N N . ASP A 1 203 ? -6.489 16.811 26.111 1.00 91.69 203 ASP A N 1
ATOM 1534 C CA . ASP A 1 203 ? -6.397 17.699 27.273 1.00 91.69 203 ASP A CA 1
ATOM 1535 C C . ASP A 1 203 ? -7.231 18.955 26.988 1.00 91.69 203 ASP A C 1
ATOM 1537 O O . ASP A 1 203 ? -7.005 19.656 26.004 1.00 91.69 203 ASP A O 1
ATOM 1541 N N . GLY A 1 204 ? -8.272 19.191 27.790 1.00 93.94 204 GLY A N 1
ATOM 1542 C CA . GLY A 1 204 ? -9.299 20.188 27.479 1.00 93.94 204 GLY A CA 1
ATOM 1543 C C . GLY A 1 204 ? -9.959 19.941 26.113 1.00 93.94 204 GLY A C 1
ATOM 1544 O O . GLY A 1 204 ? -10.685 18.960 25.939 1.00 93.94 204 GLY A O 1
ATOM 1545 N N . ASP A 1 205 ? -9.728 20.851 25.165 1.00 94.31 205 ASP A N 1
ATOM 1546 C CA . ASP A 1 205 ? -10.134 20.751 23.758 1.00 94.31 205 ASP A CA 1
ATOM 1547 C C . ASP A 1 205 ? -8.953 20.589 22.773 1.00 94.31 205 ASP A C 1
ATOM 1549 O O . ASP A 1 205 ? -9.164 20.615 21.557 1.00 94.31 205 ASP A O 1
ATOM 1553 N N . GLU A 1 206 ? -7.732 20.365 23.276 1.00 95.31 206 GLU A N 1
ATOM 1554 C CA . GLU A 1 206 ? -6.557 19.978 22.486 1.00 95.31 206 GLU A CA 1
ATOM 1555 C C . GLU A 1 206 ? -6.438 18.449 22.365 1.00 95.31 206 GLU A C 1
ATOM 1557 O O . GLU A 1 206 ? -6.715 17.692 23.297 1.00 95.31 206 GLU A O 1
ATOM 1562 N N . LEU A 1 207 ? -6.006 17.987 21.190 1.00 96.06 207 LEU A N 1
ATOM 1563 C CA . LEU A 1 207 ? -5.881 16.583 20.805 1.00 96.06 207 LEU A CA 1
ATOM 1564 C C . LEU A 1 207 ? -4.449 16.288 20.348 1.00 96.06 207 LEU A C 1
ATOM 1566 O O . LEU A 1 207 ? -4.016 16.758 19.293 1.00 96.06 207 LEU A O 1
ATOM 1570 N N . THR A 1 208 ? -3.737 15.440 21.090 1.00 93.12 208 THR A N 1
ATOM 1571 C CA . THR A 1 208 ? -2.449 14.876 20.656 1.00 93.12 208 THR A CA 1
ATOM 1572 C C . THR A 1 208 ? -2.633 13.446 20.161 1.00 93.12 208 THR A C 1
ATOM 1574 O O . THR A 1 208 ? -3.251 12.618 20.830 1.00 93.12 208 THR A O 1
ATOM 1577 N N . VAL A 1 209 ? -2.081 13.149 18.983 1.00 91.06 209 VAL A N 1
ATOM 1578 C CA . VAL A 1 209 ? -2.124 11.833 18.341 1.00 91.06 209 VAL A CA 1
ATOM 1579 C C . VAL A 1 209 ? -0.722 11.408 17.912 1.00 91.06 209 VAL A C 1
ATOM 1581 O O . VAL A 1 209 ? -0.094 12.039 17.059 1.00 91.06 209 VAL A O 1
ATOM 1584 N N . TRP A 1 210 ? -0.254 10.288 18.452 1.00 88.50 210 TRP A N 1
ATOM 1585 C CA . TRP A 1 210 ? 0.853 9.525 17.881 1.00 88.50 210 TRP A CA 1
ATOM 1586 C C . TRP A 1 210 ? 0.273 8.563 16.848 1.00 88.50 210 TRP A C 1
ATOM 1588 O O . TRP A 1 210 ? -0.736 7.915 17.109 1.00 88.50 210 TRP A O 1
ATOM 1598 N N . THR A 1 211 ? 0.855 8.495 15.656 1.00 87.44 211 THR A N 1
ATOM 1599 C CA . THR A 1 211 ? 0.358 7.664 14.549 1.00 87.44 211 THR A CA 1
ATOM 1600 C C . THR A 1 211 ? 1.503 7.294 13.618 1.00 87.44 211 THR A C 1
ATOM 1602 O O . THR A 1 211 ? 2.532 7.963 13.633 1.00 87.44 211 THR A O 1
ATOM 1605 N N . SER A 1 212 ? 1.316 6.292 12.761 1.00 75.75 212 SER A N 1
ATOM 1606 C CA . SER A 1 212 ? 2.160 6.138 11.570 1.00 75.75 212 SER A CA 1
ATOM 1607 C C . SER A 1 212 ? 1.550 6.960 10.429 1.00 75.75 212 SER A C 1
ATOM 1609 O O . SER A 1 212 ? 0.383 6.770 10.083 1.00 75.75 212 SER A O 1
ATOM 1611 N N . SER A 1 213 ? 2.276 7.953 9.905 1.00 74.75 213 SER A N 1
ATOM 1612 C CA . SER A 1 213 ? 1.838 8.789 8.776 1.00 74.75 213 SER A CA 1
ATOM 1613 C C . SER A 1 213 ? 3.005 9.452 8.040 1.00 74.75 213 SER A C 1
ATOM 1615 O O . SER A 1 213 ? 3.898 10.050 8.639 1.00 74.75 213 SER A O 1
ATOM 1617 N N . GLN A 1 214 ? 2.947 9.423 6.707 1.00 69.94 214 GLN A N 1
ATOM 1618 C CA . GLN A 1 214 ? 3.902 10.101 5.824 1.00 69.94 214 GLN A CA 1
ATOM 1619 C C . GLN A 1 214 ? 3.623 11.609 5.655 1.00 69.94 214 GLN A C 1
ATOM 1621 O O . GLN A 1 214 ? 4.517 12.353 5.257 1.00 69.94 214 GLN A O 1
ATOM 1626 N N . MET A 1 215 ? 2.394 12.074 5.922 1.00 80.06 215 MET A N 1
ATOM 1627 C CA . MET A 1 215 ? 1.898 13.398 5.499 1.00 80.06 215 MET A CA 1
ATOM 1628 C C . MET A 1 215 ? 1.241 14.162 6.659 1.00 80.06 215 MET A C 1
ATOM 1630 O O . MET A 1 215 ? 0.036 14.425 6.654 1.00 80.06 215 MET A O 1
ATOM 1634 N N . ILE A 1 216 ? 2.060 14.536 7.650 1.00 81.31 216 ILE A N 1
ATOM 1635 C CA . ILE A 1 216 ? 1.650 15.134 8.937 1.00 81.31 216 ILE A CA 1
ATOM 1636 C C . ILE A 1 216 ? 0.595 16.243 8.789 1.00 81.31 216 ILE A C 1
ATOM 1638 O O . ILE A 1 216 ? -0.460 16.169 9.412 1.00 81.31 216 ILE A O 1
ATOM 1642 N N . ASP A 1 217 ? 0.839 17.265 7.959 1.00 84.56 217 ASP A N 1
ATOM 1643 C CA . ASP A 1 217 ? -0.065 18.424 7.871 1.00 84.56 217 ASP A CA 1
ATOM 1644 C C . ASP A 1 217 ? -1.373 18.130 7.112 1.00 84.56 217 ASP A C 1
ATOM 1646 O O . ASP A 1 217 ? -2.417 18.717 7.415 1.00 84.56 217 ASP A O 1
ATOM 1650 N N . TRP A 1 218 ? -1.355 17.180 6.168 1.00 84.25 2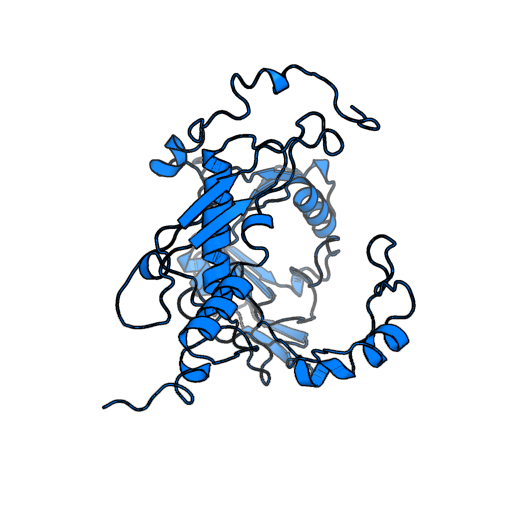18 TRP A N 1
ATOM 1651 C CA . TRP A 1 218 ? -2.577 16.708 5.510 1.00 84.25 218 TRP A CA 1
ATOM 1652 C C . TRP A 1 218 ? -3.442 15.944 6.510 1.00 84.25 218 TRP A C 1
ATOM 1654 O O . TRP A 1 218 ? -4.620 16.261 6.647 1.00 84.25 218 TRP A O 1
ATOM 1664 N N . TRP A 1 219 ? -2.844 15.025 7.277 1.00 82.38 219 TRP A N 1
ATOM 1665 C CA . TRP A 1 219 ? -3.530 14.310 8.355 1.00 82.38 219 TRP A CA 1
ATOM 1666 C C . TRP A 1 219 ? -4.063 15.274 9.426 1.00 82.38 219 TRP A C 1
ATOM 1668 O O . TRP A 1 219 ? -5.216 15.147 9.825 1.00 82.38 219 TRP A O 1
ATOM 1678 N N . ARG A 1 220 ? -3.294 16.303 9.817 1.00 88.06 220 ARG A N 1
ATOM 1679 C CA . ARG A 1 220 ? -3.729 17.366 10.749 1.00 88.06 220 ARG A CA 1
ATOM 1680 C C . ARG A 1 220 ? -4.976 18.090 10.244 1.00 88.06 220 ARG A C 1
ATOM 1682 O O . ARG A 1 220 ? -5.898 18.354 11.009 1.00 88.06 220 ARG A O 1
ATOM 1689 N N . THR A 1 221 ? -5.004 18.393 8.948 1.00 87.62 221 THR A N 1
ATOM 1690 C CA . THR A 1 221 ? -6.116 19.095 8.291 1.00 87.62 221 THR A CA 1
ATOM 1691 C C . THR A 1 221 ? -7.356 18.210 8.169 1.00 87.62 221 THR A C 1
ATOM 1693 O O . THR A 1 221 ? -8.451 18.637 8.538 1.00 87.62 221 THR A O 1
ATOM 1696 N N . ASP A 1 222 ? -7.201 16.978 7.682 1.00 86.75 222 ASP A N 1
ATOM 1697 C CA . ASP A 1 222 ? -8.320 16.064 7.437 1.00 86.75 222 ASP A CA 1
ATOM 1698 C C . ASP A 1 222 ? -8.903 15.498 8.744 1.00 86.75 222 ASP A C 1
ATOM 1700 O O . ASP A 1 222 ? -10.125 15.379 8.852 1.00 86.75 222 ASP A O 1
ATOM 1704 N N . LEU A 1 223 ? -8.082 15.245 9.772 1.00 88.25 223 LEU A N 1
ATOM 1705 C CA . LEU A 1 223 ? -8.549 14.841 11.105 1.00 88.25 223 LEU A CA 1
ATOM 1706 C C . LEU A 1 223 ? -9.350 15.964 11.780 1.00 88.25 223 LEU A C 1
ATOM 1708 O O . LEU A 1 223 ? -10.479 15.727 12.208 1.00 88.25 223 LEU A O 1
ATOM 1712 N N . ALA A 1 224 ? -8.824 17.195 11.800 1.00 90.94 224 ALA A N 1
ATOM 1713 C CA . ALA A 1 224 ? -9.543 18.356 12.333 1.00 90.94 224 ALA A CA 1
ATOM 1714 C C . ALA A 1 224 ? -10.875 18.594 11.593 1.00 90.94 224 ALA A C 1
ATOM 1716 O O . ALA A 1 224 ? -11.917 18.789 12.219 1.00 90.94 224 ALA A O 1
ATOM 1717 N N . THR A 1 225 ? -10.864 18.478 10.258 1.00 90.50 225 THR A N 1
ATOM 1718 C CA . THR A 1 225 ? -12.065 18.563 9.406 1.00 90.50 225 THR A CA 1
ATOM 1719 C C . THR A 1 225 ? -13.104 17.499 9.765 1.00 90.50 225 THR A C 1
ATOM 1721 O O . THR A 1 225 ? -14.291 17.820 9.837 1.00 90.50 225 THR A O 1
ATOM 1724 N N . THR A 1 226 ? -12.666 16.259 10.002 1.00 87.31 226 THR A N 1
ATOM 1725 C CA . THR A 1 226 ? -13.529 15.107 10.314 1.00 87.31 226 THR A CA 1
ATOM 1726 C C . THR A 1 226 ? -14.160 15.238 11.700 1.00 87.31 226 THR A C 1
ATOM 1728 O O . THR A 1 226 ? -15.375 15.092 11.833 1.00 87.31 226 THR A O 1
ATOM 1731 N N . LEU A 1 227 ? -13.360 15.593 12.712 1.00 91.00 227 LEU A N 1
ATOM 1732 C CA . LEU A 1 227 ? -13.807 15.806 14.095 1.00 91.00 227 LEU A CA 1
ATOM 1733 C C . LEU A 1 227 ? -14.580 17.123 14.294 1.00 91.00 227 LEU A C 1
ATOM 1735 O O . LEU A 1 227 ? -15.275 17.281 15.293 1.00 91.00 227 LEU A O 1
ATOM 1739 N N . GLY A 1 228 ? -14.478 18.068 13.354 1.00 91.94 228 GLY A N 1
ATOM 1740 C CA . GLY A 1 228 ? -15.148 19.369 13.423 1.00 91.94 228 GLY A CA 1
ATOM 1741 C C . GLY A 1 228 ? -14.467 20.394 14.337 1.00 91.94 228 GLY A C 1
ATOM 1742 O O . GLY A 1 228 ? -15.112 21.367 14.721 1.00 91.94 228 GLY A O 1
ATOM 1743 N N . ILE A 1 229 ? -13.189 20.185 14.661 1.00 94.31 229 ILE A N 1
ATOM 1744 C CA . ILE A 1 229 ? -12.376 21.020 15.559 1.00 94.31 229 ILE A CA 1
ATOM 1745 C C . ILE A 1 229 ? -11.417 21.935 14.784 1.00 94.31 229 ILE A C 1
ATOM 1747 O O . ILE A 1 229 ? -11.201 21.783 13.580 1.00 94.31 229 ILE A O 1
ATOM 1751 N N . GLU A 1 230 ? -10.820 22.901 15.479 1.00 94.12 230 GLU A N 1
ATOM 1752 C CA . GLU A 1 230 ? -9.795 23.782 14.915 1.00 94.12 230 GLU A CA 1
ATOM 1753 C C . GLU A 1 230 ? -8.497 23.009 14.634 1.00 94.12 230 GLU A C 1
ATOM 1755 O O . GLU A 1 230 ? -7.997 22.286 15.493 1.00 94.12 230 GLU A O 1
ATOM 1760 N N . LYS A 1 231 ? -7.907 23.204 13.444 1.00 93.12 231 LYS A N 1
ATOM 1761 C CA . LYS A 1 231 ? -6.648 22.545 13.042 1.00 93.12 231 LYS A CA 1
ATOM 1762 C C . LYS A 1 231 ? -5.513 22.781 14.039 1.00 93.12 231 LYS A C 1
ATOM 1764 O O . LYS A 1 231 ? -4.671 21.902 14.214 1.00 93.12 231 LYS A O 1
ATOM 1769 N N . ASP A 1 232 ? -5.481 23.950 14.677 1.00 94.50 232 ASP A N 1
ATOM 1770 C CA . ASP A 1 232 ? -4.381 24.296 15.569 1.00 94.50 232 ASP A CA 1
ATOM 1771 C C . ASP A 1 232 ? -4.401 23.560 16.911 1.00 94.50 232 ASP A C 1
ATOM 1773 O O . ASP A 1 232 ? -3.330 23.363 17.477 1.00 94.50 232 ASP A O 1
ATOM 1777 N N . LYS A 1 233 ? -5.558 23.016 17.310 1.00 94.44 233 LYS A N 1
ATOM 1778 C CA . LYS A 1 233 ? -5.746 22.158 18.493 1.00 94.44 233 LYS A CA 1
ATOM 1779 C C . LYS A 1 233 ? -5.394 20.684 18.242 1.00 94.44 233 LYS A C 1
ATOM 1781 O O . LYS A 1 233 ? -5.628 19.839 19.097 1.00 94.44 233 LYS A O 1
ATOM 1786 N N . VAL A 1 234 ? -4.874 20.344 17.057 1.00 92.06 234 VAL A N 1
ATOM 1787 C CA . VAL A 1 234 ? -4.462 18.978 16.692 1.00 92.06 234 VAL A CA 1
ATOM 1788 C C . VAL A 1 234 ? -2.942 18.893 16.603 1.00 92.06 234 VAL A C 1
ATOM 1790 O O . VAL A 1 234 ? -2.313 19.612 15.823 1.00 92.06 234 VAL A O 1
ATOM 1793 N N . HIS A 1 235 ? -2.343 17.965 17.342 1.00 91.25 235 HIS A N 1
ATOM 1794 C CA . HIS A 1 235 ? -0.900 17.734 17.398 1.00 91.25 235 HIS A CA 1
ATOM 1795 C C . HIS A 1 235 ? -0.614 16.302 16.936 1.00 91.25 235 HIS A C 1
ATOM 1797 O O . HIS A 1 235 ? -1.117 15.352 17.525 1.00 91.25 235 HIS A O 1
ATOM 1803 N N . LEU A 1 236 ? 0.162 16.135 15.860 1.00 86.12 236 LEU A N 1
ATOM 1804 C CA . LEU A 1 236 ? 0.420 14.830 15.237 1.00 86.12 236 LEU A CA 1
ATOM 1805 C C . LEU A 1 236 ? 1.903 14.466 15.277 1.00 86.12 236 LEU A C 1
ATOM 1807 O O . LEU A 1 236 ? 2.749 15.252 14.851 1.00 86.12 236 LEU A O 1
ATOM 1811 N N . MET A 1 237 ? 2.194 13.250 15.740 1.00 84.31 237 MET A N 1
ATOM 1812 C CA . MET A 1 237 ? 3.545 12.728 15.951 1.00 84.31 237 MET A CA 1
ATOM 1813 C C . MET A 1 237 ? 3.731 11.405 15.193 1.00 84.31 237 MET A C 1
ATOM 1815 O O . MET A 1 237 ? 3.020 10.443 15.460 1.00 84.31 237 MET A O 1
ATOM 1819 N N . SER A 1 238 ? 4.700 11.344 14.271 1.00 78.56 238 SER A N 1
ATOM 1820 C CA . SER A 1 238 ? 5.054 10.130 13.504 1.00 78.56 238 SER A CA 1
ATOM 1821 C C . SER A 1 238 ? 6.563 10.099 13.181 1.00 78.56 238 SER A C 1
ATOM 1823 O O . SER A 1 238 ? 6.959 10.401 12.053 1.00 78.56 238 SER A O 1
ATOM 1825 N N . PRO A 1 239 ? 7.447 9.822 14.162 1.00 62.81 239 PRO A N 1
ATOM 1826 C CA . PRO A 1 239 ? 8.894 9.993 13.987 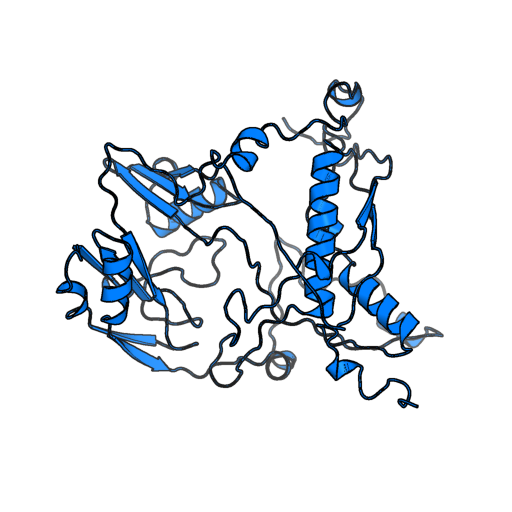1.00 62.81 239 PRO A CA 1
ATOM 1827 C C . PRO A 1 239 ? 9.626 8.815 13.316 1.00 62.81 239 PRO A C 1
ATOM 1829 O O . PRO A 1 239 ? 10.742 9.008 12.830 1.00 62.81 239 PRO A O 1
ATOM 1832 N N . PHE A 1 240 ? 9.049 7.607 13.278 1.00 42.62 240 PHE A N 1
ATOM 1833 C CA . PHE A 1 240 ? 9.695 6.403 12.736 1.00 42.62 240 PHE A CA 1
ATOM 1834 C C . PHE A 1 240 ? 8.693 5.494 11.995 1.00 42.62 240 PHE A C 1
ATOM 1836 O O . PHE A 1 240 ? 7.554 5.393 12.423 1.00 42.62 240 PHE A O 1
ATOM 1843 N N . VAL A 1 241 ? 9.145 4.837 10.908 1.00 40.06 241 VAL A N 1
ATOM 1844 C CA . VAL A 1 241 ? 8.430 3.830 10.072 1.00 40.06 241 VAL A CA 1
ATOM 1845 C C . VAL A 1 241 ? 9.467 2.796 9.532 1.00 40.06 241 VAL A C 1
ATOM 1847 O O . VAL A 1 241 ? 10.665 3.130 9.506 1.00 40.06 241 VAL A O 1
ATOM 1850 N N . VAL A 1 242 ? 9.067 1.560 9.149 1.00 32.81 242 VAL A N 1
ATOM 1851 C CA . VAL A 1 242 ? 9.938 0.360 8.904 1.00 32.81 242 VAL A CA 1
ATOM 1852 C C . VAL A 1 242 ? 9.539 -0.535 7.696 1.00 32.81 242 VAL A C 1
ATOM 1854 O O . VAL A 1 242 ? 8.373 -0.578 7.320 1.00 32.81 242 VAL A O 1
ATOM 1857 N N . GLU A 1 243 ? 10.516 -1.283 7.136 1.00 28.64 243 GLU A N 1
ATOM 1858 C CA . GLU A 1 243 ? 10.437 -2.220 5.980 1.00 28.64 243 GLU A CA 1
ATOM 1859 C C . GLU A 1 243 ? 11.555 -3.320 6.068 1.00 28.64 243 GLU A C 1
ATOM 1861 O O . GLU A 1 243 ? 12.713 -2.939 6.262 1.00 28.64 243 GLU A O 1
ATOM 1866 N N . VAL A 1 244 ? 11.251 -4.645 5.986 1.00 26.36 244 VAL A N 1
ATOM 1867 C CA . VAL A 1 244 ? 12.182 -5.836 6.094 1.00 26.36 244 VAL A CA 1
ATOM 1868 C C . VAL A 1 244 ? 11.526 -7.152 5.531 1.00 26.36 244 VAL A C 1
ATOM 1870 O O . VAL A 1 244 ? 10.303 -7.209 5.557 1.00 26.36 244 VAL A O 1
ATOM 1873 N N . GLY A 1 245 ? 12.255 -8.226 5.111 1.00 27.58 245 GLY A N 1
ATOM 1874 C CA . GLY A 1 245 ? 11.685 -9.573 4.742 1.00 27.58 245 GLY A CA 1
ATOM 1875 C C . GLY A 1 245 ? 12.678 -10.779 4.588 1.00 27.58 245 GLY A C 1
ATOM 1876 O O . GLY A 1 245 ? 13.852 -10.536 4.333 1.00 27.58 245 GLY A O 1
ATOM 1877 N N . VAL A 1 246 ? 12.254 -12.061 4.793 1.00 29.08 246 VAL A N 1
ATOM 1878 C CA . VAL A 1 246 ? 13.075 -13.318 5.040 1.00 29.08 246 VAL A CA 1
ATOM 1879 C C . VAL A 1 246 ? 12.214 -14.626 4.860 1.00 29.08 246 VAL A C 1
ATOM 1881 O O . VAL A 1 246 ? 11.068 -14.535 5.277 1.00 29.08 246 VAL A O 1
ATOM 1884 N N . ASP A 1 247 ? 12.557 -15.877 4.427 1.00 36.25 247 ASP A N 1
ATOM 1885 C CA . ASP A 1 247 ? 13.578 -16.646 3.611 1.00 36.25 247 ASP A CA 1
ATOM 1886 C C . ASP A 1 247 ? 13.204 -18.196 3.711 1.00 36.25 247 ASP A C 1
ATOM 1888 O O . ASP A 1 247 ? 12.645 -18.528 4.754 1.00 36.25 247 ASP A O 1
ATOM 1892 N N . VAL A 1 248 ? 13.400 -19.267 2.880 1.00 34.66 248 VAL A N 1
ATOM 1893 C CA . VAL A 1 248 ? 13.903 -19.667 1.512 1.00 34.66 248 VAL A CA 1
ATOM 1894 C C . VAL A 1 248 ? 13.552 -21.165 1.169 1.00 34.66 248 VAL A C 1
ATOM 1896 O O . VAL A 1 248 ? 13.462 -21.940 2.115 1.00 34.66 248 VAL A O 1
ATOM 1899 N N . VAL A 1 249 ? 13.409 -21.614 -0.122 1.00 43.41 249 VAL A N 1
ATOM 1900 C CA . VAL A 1 249 ? 13.973 -22.900 -0.717 1.00 43.41 249 VAL A CA 1
ATOM 1901 C C . VAL A 1 249 ? 13.570 -23.324 -2.173 1.00 43.41 249 VAL A C 1
ATOM 1903 O O . VAL A 1 249 ? 14.474 -23.530 -2.981 1.00 43.41 249 VAL A O 1
ATOM 1906 N N . THR A 1 250 ? 12.298 -23.539 -2.548 1.00 42.81 250 THR A N 1
ATOM 1907 C CA . THR A 1 250 ? 11.888 -24.737 -3.357 1.00 42.81 250 THR A CA 1
ATOM 1908 C C . THR A 1 250 ? 12.173 -24.873 -4.869 1.00 42.81 250 THR A C 1
ATOM 1910 O O . THR A 1 250 ? 12.593 -25.957 -5.274 1.00 42.81 250 THR A O 1
ATOM 1913 N N . GLY A 1 251 ? 11.917 -23.885 -5.730 1.00 49.00 251 GLY A N 1
ATOM 1914 C CA . GLY A 1 251 ? 12.006 -24.074 -7.195 1.00 49.00 251 GLY A CA 1
ATOM 1915 C C . GLY A 1 251 ? 11.291 -23.048 -8.091 1.00 49.00 251 GLY A C 1
ATOM 1916 O O . GLY A 1 251 ? 11.215 -23.250 -9.301 1.00 49.00 251 GLY A O 1
ATOM 1917 N N . GLU A 1 252 ? 10.760 -21.972 -7.515 1.00 51.25 252 GLU A N 1
ATOM 1918 C CA . GLU A 1 252 ? 10.004 -20.917 -8.204 1.00 51.25 252 GLU A CA 1
ATOM 1919 C C . GLU A 1 252 ? 10.862 -20.062 -9.175 1.00 51.25 252 GLU A C 1
ATOM 1921 O O . GLU A 1 252 ? 12.079 -20.236 -9.303 1.00 51.25 252 GLU A O 1
ATOM 1926 N N . THR A 1 253 ? 10.236 -19.092 -9.857 1.00 46.44 253 THR A N 1
ATOM 1927 C CA . THR A 1 253 ? 10.891 -18.135 -10.773 1.00 46.44 253 THR A CA 1
ATOM 1928 C C . THR A 1 253 ? 11.880 -17.214 -10.037 1.00 46.44 253 THR A C 1
ATOM 1930 O O . THR A 1 253 ? 11.568 -16.075 -9.701 1.00 46.44 253 THR A O 1
ATOM 1933 N N . ARG A 1 254 ? 13.109 -17.682 -9.789 1.00 60.94 254 ARG A N 1
ATOM 1934 C CA . ARG A 1 254 ? 14.142 -16.903 -9.080 1.00 60.94 254 ARG A CA 1
ATOM 1935 C C . ARG A 1 254 ? 14.846 -15.887 -9.977 1.00 60.94 254 ARG A C 1
ATOM 1937 O O . ARG A 1 254 ? 15.517 -16.247 -10.951 1.00 60.94 254 ARG A O 1
ATOM 1944 N N . ILE A 1 255 ? 14.811 -14.621 -9.566 1.00 64.69 255 ILE A N 1
ATOM 1945 C CA . ILE A 1 255 ? 15.661 -13.563 -10.120 1.00 64.69 255 ILE A CA 1
ATOM 1946 C C . ILE A 1 255 ? 17.130 -13.892 -9.789 1.00 64.69 255 ILE A C 1
ATOM 1948 O O . ILE A 1 255 ? 17.446 -14.336 -8.689 1.00 64.69 255 ILE A O 1
ATOM 1952 N N . ARG A 1 256 ? 18.057 -13.702 -10.740 1.00 63.78 256 ARG A N 1
ATOM 1953 C CA . ARG A 1 256 ? 19.482 -14.084 -10.568 1.00 63.78 256 ARG A CA 1
ATOM 1954 C C . ARG A 1 256 ? 20.437 -12.923 -10.286 1.00 63.78 256 ARG A C 1
ATOM 1956 O O . ARG A 1 256 ? 21.467 -13.127 -9.653 1.00 63.78 256 ARG A O 1
ATOM 1963 N N . ARG A 1 257 ? 20.110 -11.720 -10.759 1.00 69.62 257 ARG A N 1
ATOM 1964 C CA . ARG A 1 257 ? 20.814 -10.453 -10.497 1.00 69.62 257 ARG A CA 1
ATOM 1965 C C . ARG A 1 257 ? 19.891 -9.311 -10.903 1.00 69.62 257 ARG A C 1
ATOM 1967 O O . ARG A 1 257 ? 19.152 -9.458 -11.875 1.00 69.62 257 ARG A O 1
ATOM 1974 N N . MET A 1 258 ? 19.978 -8.173 -10.227 1.00 73.50 258 MET A N 1
ATOM 1975 C CA . MET A 1 258 ? 19.306 -6.940 -10.648 1.00 73.50 258 MET A CA 1
ATOM 1976 C C . MET A 1 258 ? 20.314 -5.789 -10.687 1.00 73.50 258 MET A C 1
ATOM 1978 O O . MET A 1 258 ? 21.215 -5.733 -9.852 1.00 73.50 258 MET A O 1
ATOM 1982 N N . LEU A 1 259 ? 20.161 -4.874 -11.644 1.00 73.62 259 LEU A N 1
ATOM 1983 C CA . LEU A 1 259 ? 20.953 -3.648 -11.754 1.00 73.62 259 LEU A CA 1
ATOM 1984 C C . LEU A 1 259 ? 20.022 -2.491 -12.115 1.00 73.62 259 LEU A C 1
ATOM 1986 O O . LEU A 1 259 ? 19.376 -2.538 -13.160 1.00 73.62 259 LEU A O 1
ATOM 1990 N N . ALA A 1 260 ? 19.996 -1.455 -11.282 1.00 72.31 260 ALA A N 1
ATOM 1991 C CA . ALA A 1 260 ? 19.361 -0.179 -11.592 1.00 72.31 260 ALA A CA 1
ATOM 1992 C C . ALA A 1 260 ? 20.427 0.887 -11.890 1.00 72.31 260 ALA A C 1
ATOM 1994 O O . ALA A 1 260 ? 21.411 1.016 -11.158 1.00 72.31 260 ALA A O 1
ATOM 1995 N N . VAL A 1 261 ? 20.225 1.667 -12.954 1.00 83.31 261 VAL A N 1
ATOM 1996 C CA . VAL A 1 261 ? 21.041 2.849 -13.269 1.00 83.31 261 VAL A CA 1
ATOM 1997 C C . VAL A 1 261 ? 20.116 4.061 -13.252 1.00 83.31 261 VAL A C 1
ATOM 1999 O O . VAL A 1 261 ? 19.249 4.189 -14.113 1.00 83.31 261 VAL A O 1
ATOM 2002 N N . CYS A 1 262 ? 20.255 4.916 -12.242 1.00 82.44 262 CYS A N 1
ATOM 2003 C CA . CYS A 1 262 ? 19.284 5.966 -11.937 1.00 82.44 262 CYS A CA 1
ATOM 2004 C C . CYS A 1 262 ? 19.865 7.369 -12.158 1.00 82.44 262 CYS A C 1
ATOM 2006 O O . CYS A 1 262 ? 20.929 7.701 -11.632 1.00 82.44 262 CYS A O 1
ATOM 2008 N N . ALA A 1 263 ? 19.116 8.214 -12.868 1.00 86.44 263 ALA A N 1
ATOM 2009 C CA . ALA A 1 263 ? 19.326 9.657 -12.951 1.00 86.44 263 ALA A CA 1
ATOM 2010 C C . ALA A 1 263 ? 18.226 10.357 -12.131 1.00 86.44 263 ALA A C 1
ATOM 2012 O O . ALA A 1 263 ? 17.043 10.244 -12.450 1.00 86.44 263 ALA A O 1
ATOM 2013 N N . ALA A 1 264 ? 18.609 10.996 -11.023 1.00 91.31 264 ALA A N 1
ATOM 2014 C CA . ALA A 1 264 ? 17.693 11.591 -10.041 1.00 91.31 264 ALA A CA 1
ATOM 2015 C C . ALA A 1 264 ? 18.189 12.966 -9.546 1.00 91.31 264 ALA A C 1
ATOM 2017 O O . ALA A 1 264 ? 17.942 13.377 -8.409 1.00 91.31 264 ALA A O 1
ATOM 2018 N N . GLY A 1 265 ? 18.927 13.689 -10.389 1.00 92.19 265 GLY A N 1
ATOM 2019 C CA . GLY A 1 265 ? 19.712 14.851 -9.988 1.00 92.19 265 GLY A CA 1
ATOM 2020 C C . GLY A 1 265 ? 20.716 14.506 -8.882 1.00 92.19 265 GLY A C 1
ATOM 2021 O O . GLY A 1 265 ? 21.125 13.356 -8.708 1.00 92.19 265 GLY A O 1
ATOM 2022 N N . ARG A 1 266 ? 21.096 15.517 -8.094 1.00 94.50 266 ARG A N 1
ATOM 2023 C CA . ARG A 1 266 ? 22.060 15.362 -7.004 1.00 94.50 266 ARG A CA 1
ATOM 2024 C C . ARG A 1 266 ? 21.555 14.393 -5.935 1.00 94.50 266 ARG A C 1
ATOM 2026 O O . ARG A 1 266 ? 20.702 14.734 -5.118 1.00 94.50 266 ARG A O 1
ATOM 2033 N N . ILE A 1 267 ? 22.190 13.230 -5.855 1.00 93.94 267 ILE A N 1
ATOM 2034 C CA . ILE A 1 267 ? 22.012 12.291 -4.748 1.00 93.94 267 ILE A CA 1
ATOM 2035 C C . ILE A 1 267 ? 22.491 12.935 -3.440 1.00 93.94 267 ILE A C 1
ATOM 2037 O O . ILE A 1 267 ? 23.650 13.322 -3.313 1.00 93.94 267 ILE A O 1
ATOM 2041 N N . LEU A 1 268 ? 21.596 13.056 -2.455 1.00 93.06 268 LEU A N 1
ATOM 2042 C CA . LEU A 1 268 ? 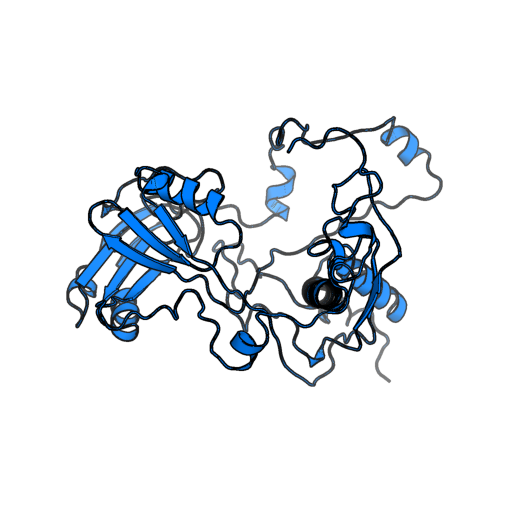21.894 13.742 -1.189 1.00 93.06 268 LEU A CA 1
ATOM 2043 C C . LEU A 1 268 ? 22.677 12.869 -0.194 1.00 93.06 268 LEU A C 1
ATOM 2045 O O . LEU A 1 268 ? 23.473 13.396 0.581 1.00 93.06 268 LEU A O 1
ATOM 2049 N N . ASN A 1 269 ? 22.469 11.549 -0.232 1.00 93.00 269 ASN A N 1
ATOM 2050 C CA . ASN A 1 269 ? 23.234 10.538 0.502 1.00 93.00 269 ASN A CA 1
ATOM 2051 C C . ASN A 1 269 ? 23.177 9.206 -0.281 1.00 93.00 269 ASN A C 1
ATOM 2053 O O . ASN A 1 269 ? 22.098 8.609 -0.365 1.00 93.00 269 ASN A O 1
ATOM 2057 N N . PRO A 1 270 ? 24.299 8.721 -0.849 1.00 87.69 270 PRO A N 1
ATOM 2058 C CA . PRO A 1 270 ? 24.316 7.504 -1.662 1.00 87.69 270 PRO A CA 1
ATOM 2059 C C . PRO A 1 270 ? 23.889 6.223 -0.937 1.00 87.69 270 PRO A C 1
ATOM 2061 O O . PRO A 1 270 ? 23.334 5.336 -1.582 1.00 87.69 270 PRO A O 1
ATOM 2064 N N . ILE A 1 271 ? 24.090 6.111 0.385 1.00 86.44 271 ILE A N 1
ATOM 2065 C CA . ILE A 1 271 ? 23.687 4.910 1.138 1.00 86.44 271 ILE A CA 1
ATOM 2066 C C . ILE A 1 271 ? 22.164 4.818 1.183 1.00 86.44 271 ILE A C 1
ATOM 2068 O O . ILE A 1 271 ? 21.599 3.805 0.777 1.00 86.44 271 ILE A O 1
ATOM 2072 N N . THR A 1 272 ? 21.488 5.872 1.646 1.00 81.56 272 THR A N 1
ATOM 2073 C CA . THR A 1 272 ? 20.024 5.850 1.788 1.00 81.56 272 THR A CA 1
ATOM 2074 C C . THR A 1 272 ? 19.311 5.933 0.441 1.00 81.56 272 THR A C 1
ATOM 2076 O O . THR A 1 272 ? 18.251 5.334 0.293 1.00 81.56 272 THR A O 1
ATOM 2079 N N . ALA A 1 273 ? 19.900 6.597 -0.560 1.00 82.25 273 ALA A N 1
ATOM 2080 C CA . ALA A 1 273 ? 19.392 6.547 -1.930 1.00 82.25 273 ALA A CA 1
ATOM 2081 C C . ALA A 1 273 ? 19.488 5.127 -2.512 1.00 82.25 273 ALA A C 1
ATOM 2083 O O . ALA A 1 273 ? 18.501 4.638 -3.060 1.00 82.25 273 ALA A O 1
ATOM 2084 N N . ARG A 1 274 ? 20.617 4.417 -2.328 1.00 88.75 274 ARG A N 1
ATOM 2085 C CA . ARG A 1 274 ? 20.710 2.997 -2.705 1.00 88.75 274 ARG A CA 1
ATOM 2086 C C . ARG A 1 274 ? 19.680 2.157 -1.949 1.00 88.75 274 ARG A C 1
ATOM 2088 O O . ARG A 1 274 ? 19.068 1.307 -2.580 1.00 88.75 274 ARG A O 1
ATOM 2095 N N . SER A 1 275 ? 19.460 2.400 -0.651 1.00 84.38 275 SER A N 1
ATOM 2096 C CA . SER A 1 275 ? 18.421 1.702 0.126 1.00 84.38 275 SER A CA 1
ATOM 2097 C C . SER A 1 275 ? 17.025 1.850 -0.484 1.00 84.38 275 SER A C 1
ATOM 2099 O O . SER A 1 275 ? 16.335 0.846 -0.599 1.00 84.38 275 SER A O 1
ATOM 2101 N N . GLN A 1 276 ? 16.625 3.055 -0.916 1.00 84.94 276 GLN A N 1
ATOM 2102 C CA . GLN A 1 276 ? 15.331 3.232 -1.591 1.00 84.94 276 GLN A CA 1
ATOM 2103 C C . GLN A 1 276 ? 15.249 2.425 -2.886 1.00 84.94 276 GLN A C 1
ATOM 2105 O O . GLN A 1 276 ? 14.259 1.741 -3.112 1.00 84.94 276 GLN A O 1
ATOM 2110 N N . VAL A 1 277 ? 16.284 2.494 -3.729 1.00 84.81 277 VAL A N 1
ATOM 2111 C CA . VAL A 1 277 ? 16.250 1.830 -5.037 1.00 84.81 277 VAL A CA 1
ATOM 2112 C C . VAL A 1 277 ? 16.232 0.307 -4.883 1.00 84.81 277 VAL A C 1
ATOM 2114 O O . VAL A 1 277 ? 15.454 -0.337 -5.573 1.00 84.81 277 VAL A O 1
ATOM 2117 N N . ILE A 1 278 ? 16.987 -0.282 -3.946 1.00 87.00 278 ILE A N 1
ATOM 2118 C CA . ILE A 1 278 ? 16.937 -1.740 -3.726 1.00 87.00 278 ILE A CA 1
ATOM 2119 C C . ILE A 1 278 ? 15.616 -2.216 -3.095 1.00 87.00 278 ILE A C 1
ATOM 2121 O O . ILE A 1 278 ? 15.118 -3.261 -3.498 1.00 87.00 278 ILE A O 1
ATOM 2125 N N . GLY A 1 279 ? 15.003 -1.445 -2.186 1.00 84.31 279 GLY A N 1
ATOM 2126 C CA . GLY A 1 279 ? 13.662 -1.754 -1.659 1.00 84.31 279 GLY A CA 1
ATOM 2127 C C . GLY A 1 279 ? 12.591 -1.688 -2.752 1.00 84.31 279 GLY A C 1
ATOM 2128 O O . GLY A 1 279 ? 11.808 -2.616 -2.931 1.00 84.31 279 GLY A O 1
ATOM 2129 N N . ALA A 1 280 ? 12.644 -0.656 -3.595 1.00 86.56 280 ALA A N 1
ATOM 2130 C CA . ALA A 1 280 ? 11.761 -0.515 -4.749 1.00 86.56 280 ALA A CA 1
ATOM 2131 C C . ALA A 1 280 ? 11.994 -1.597 -5.831 1.00 86.56 280 ALA A C 1
ATOM 2133 O O . ALA A 1 280 ? 11.044 -2.050 -6.468 1.00 86.56 280 ALA A O 1
ATOM 2134 N N . MET A 1 281 ? 13.231 -2.084 -5.998 1.00 84.50 281 MET A N 1
ATOM 2135 C CA . MET A 1 281 ? 13.539 -3.260 -6.824 1.00 84.50 281 MET A CA 1
ATOM 2136 C C . MET A 1 281 ? 12.960 -4.552 -6.228 1.00 84.50 281 MET A C 1
ATOM 2138 O O . MET A 1 281 ? 12.503 -5.406 -6.983 1.00 84.50 281 MET A O 1
ATOM 2142 N N . THR A 1 282 ? 12.947 -4.691 -4.900 1.00 90.00 282 THR A N 1
ATOM 2143 C CA . THR A 1 282 ? 12.301 -5.805 -4.186 1.00 90.00 282 THR A CA 1
ATOM 2144 C C . THR A 1 282 ? 10.779 -5.762 -4.350 1.00 90.00 282 THR A C 1
ATOM 2146 O O . THR A 1 282 ? 10.202 -6.734 -4.821 1.00 90.00 282 THR A O 1
ATOM 2149 N N . MET A 1 283 ? 10.129 -4.624 -4.100 1.00 88.44 283 MET A N 1
ATOM 2150 C CA . MET A 1 283 ? 8.693 -4.428 -4.365 1.00 88.44 283 MET A CA 1
ATOM 2151 C C . MET A 1 283 ? 8.335 -4.706 -5.839 1.00 88.44 283 MET A C 1
ATOM 2153 O O . MET A 1 283 ? 7.359 -5.384 -6.150 1.00 88.44 283 MET A O 1
ATOM 2157 N N . GLY A 1 284 ? 9.184 -4.266 -6.772 1.00 89.25 284 GLY A N 1
ATOM 2158 C CA . GLY A 1 284 ? 9.025 -4.552 -8.197 1.00 89.25 284 GLY A CA 1
ATOM 2159 C C . GLY A 1 284 ? 9.191 -6.028 -8.577 1.00 89.25 284 GLY A C 1
ATOM 2160 O O . GLY A 1 284 ? 8.722 -6.416 -9.649 1.00 89.25 284 GLY A O 1
ATOM 2161 N N . ALA A 1 285 ? 9.828 -6.845 -7.732 1.00 89.25 285 ALA A N 1
ATOM 2162 C CA . ALA A 1 285 ? 9.894 -8.296 -7.885 1.00 89.25 285 ALA A CA 1
ATOM 2163 C C . ALA A 1 285 ? 8.589 -8.977 -7.455 1.00 89.25 285 ALA A C 1
ATOM 2165 O O . ALA A 1 285 ? 8.074 -9.803 -8.208 1.00 89.25 285 ALA A O 1
ATOM 2166 N N . GLY A 1 286 ? 8.016 -8.589 -6.314 1.00 90.81 286 GLY A N 1
ATOM 2167 C CA . GLY A 1 286 ? 6.733 -9.121 -5.845 1.00 90.81 286 GLY A CA 1
ATOM 2168 C C . GLY A 1 286 ? 5.610 -8.811 -6.827 1.00 90.81 286 GLY A C 1
ATOM 2169 O O . GLY A 1 286 ? 5.001 -9.730 -7.377 1.00 90.81 286 GLY A O 1
ATOM 2170 N N . GLY A 1 287 ? 5.462 -7.539 -7.209 1.00 90.56 287 GLY A N 1
ATOM 2171 C CA . GLY A 1 287 ? 4.542 -7.101 -8.271 1.00 90.56 287 GLY A CA 1
ATOM 2172 C C . GLY A 1 287 ? 4.785 -7.721 -9.659 1.00 90.56 287 GLY A C 1
ATOM 2173 O O . GLY A 1 287 ? 3.947 -7.580 -10.548 1.00 90.56 287 GLY A O 1
ATOM 2174 N N . ALA A 1 288 ? 5.909 -8.417 -9.869 1.00 88.88 288 ALA A N 1
ATOM 2175 C CA . ALA A 1 288 ? 6.176 -9.179 -11.087 1.00 88.88 288 ALA A CA 1
ATOM 2176 C C . ALA A 1 288 ? 5.826 -10.671 -10.983 1.00 88.88 288 ALA A C 1
ATOM 2178 O O . ALA A 1 288 ? 5.550 -11.280 -12.018 1.00 88.88 288 ALA A O 1
ATOM 2179 N N . LEU A 1 289 ? 5.880 -11.266 -9.785 1.00 90.94 289 LEU A N 1
ATOM 2180 C CA . LEU A 1 289 ? 5.988 -12.720 -9.592 1.00 90.94 289 LEU A CA 1
ATOM 2181 C C . LEU A 1 289 ? 4.940 -13.332 -8.649 1.00 90.94 289 LEU A C 1
ATOM 2183 O O . LEU A 1 289 ? 4.586 -14.489 -8.865 1.00 90.94 289 LEU A O 1
ATOM 2187 N N . SER A 1 290 ? 4.435 -12.585 -7.662 1.00 92.81 290 SER A N 1
ATOM 2188 C CA . SER A 1 290 ? 3.592 -13.120 -6.576 1.00 92.81 290 SER A CA 1
ATOM 2189 C C . SER A 1 290 ? 2.437 -12.208 -6.134 1.00 92.81 290 SER A C 1
ATOM 2191 O O . SER A 1 290 ? 1.377 -12.702 -5.763 1.00 92.81 290 SER A O 1
ATOM 2193 N N . GLU A 1 291 ? 2.605 -10.885 -6.179 1.00 96.25 291 GLU A N 1
ATOM 2194 C CA . GLU A 1 291 ? 1.677 -9.942 -5.542 1.00 96.25 291 GLU A CA 1
ATOM 2195 C C . GLU A 1 291 ? 0.374 -9.722 -6.336 1.00 96.25 291 GLU A C 1
ATOM 2197 O O . GLU A 1 291 ? 0.338 -8.974 -7.319 1.00 96.25 291 GLU A O 1
ATOM 2202 N N . GLU A 1 292 ? -0.707 -10.339 -5.850 1.00 97.69 292 GLU A N 1
ATOM 2203 C CA . GLU A 1 292 ? -2.096 -10.193 -6.304 1.00 97.69 292 GLU A CA 1
ATOM 2204 C C . GLU A 1 292 ? -3.056 -10.220 -5.102 1.00 97.69 292 GLU A C 1
ATOM 2206 O O . GLU A 1 292 ? -3.003 -11.131 -4.274 1.00 97.69 292 GLU A O 1
ATOM 2211 N N . LEU A 1 293 ? -3.970 -9.249 -5.010 1.00 97.50 293 LEU A N 1
ATOM 2212 C CA . LEU A 1 293 ? -5.153 -9.340 -4.149 1.00 97.50 293 LEU A CA 1
ATOM 2213 C C . LEU A 1 293 ? -6.276 -10.068 -4.905 1.00 97.50 293 LE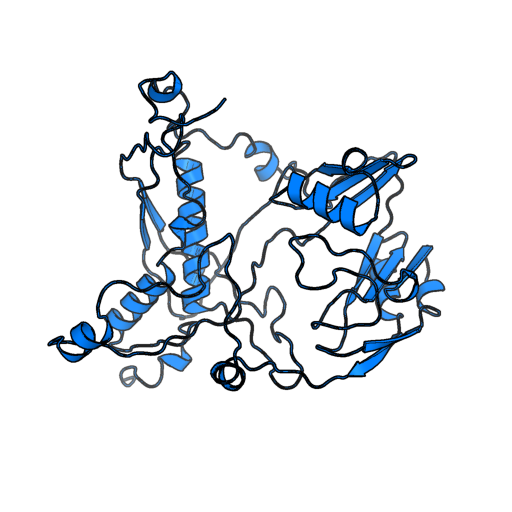U A C 1
ATOM 2215 O O . LEU A 1 293 ? -6.970 -9.479 -5.732 1.00 97.50 293 LEU A O 1
ATOM 2219 N N . ALA A 1 294 ? -6.468 -11.353 -4.612 1.00 97.75 294 ALA A N 1
ATOM 2220 C CA . ALA A 1 294 ? -7.421 -12.212 -5.311 1.00 97.75 294 ALA A CA 1
ATOM 2221 C C . ALA A 1 294 ? -8.874 -11.800 -5.006 1.00 97.75 294 ALA A C 1
ATOM 2223 O O . ALA A 1 294 ? -9.350 -11.957 -3.879 1.00 97.75 294 ALA A O 1
ATOM 2224 N N . VAL A 1 295 ? -9.594 -11.277 -6.001 1.00 98.12 295 VAL A N 1
ATOM 2225 C CA . VAL A 1 295 ? -10.956 -10.737 -5.832 1.00 98.12 295 VAL A CA 1
ATOM 2226 C C . VAL A 1 295 ? -12.015 -11.843 -5.884 1.00 98.12 295 VAL A C 1
ATOM 2228 O O . VAL A 1 295 ? -12.194 -12.499 -6.911 1.00 98.12 295 VAL A O 1
ATOM 2231 N N . ASP A 1 296 ? -12.816 -11.999 -4.825 1.00 97.75 296 ASP A N 1
ATOM 2232 C CA . ASP A 1 296 ? -14.086 -12.726 -4.925 1.00 97.75 296 ASP A CA 1
ATOM 2233 C C . ASP A 1 296 ? -15.156 -11.805 -5.522 1.00 97.75 296 ASP A C 1
ATOM 2235 O O . ASP A 1 296 ? -15.828 -11.053 -4.810 1.00 97.75 296 ASP A O 1
ATOM 2239 N N . THR A 1 297 ? -15.346 -11.884 -6.838 1.00 96.62 297 THR A N 1
ATOM 2240 C CA . THR A 1 297 ? -16.300 -11.046 -7.585 1.00 96.62 297 THR A CA 1
ATOM 2241 C C . THR A 1 297 ? -17.772 -11.295 -7.223 1.00 96.62 297 THR A C 1
ATOM 2243 O O . THR A 1 297 ? -18.643 -10.520 -7.625 1.00 96.62 297 THR A O 1
ATOM 2246 N N . ARG A 1 298 ? -18.076 -12.333 -6.426 1.00 95.44 298 ARG A N 1
ATOM 2247 C CA . ARG A 1 298 ? -19.426 -12.646 -5.921 1.00 95.44 298 ARG A CA 1
ATOM 2248 C C . ARG A 1 298 ? -19.725 -11.895 -4.624 1.00 95.44 298 ARG A C 1
ATOM 2250 O O . ARG A 1 298 ? -20.835 -11.401 -4.450 1.00 95.44 298 ARG A O 1
ATOM 2257 N N . HIS A 1 299 ? -18.738 -11.825 -3.729 1.00 95.00 299 HIS A N 1
ATOM 2258 C CA . HIS A 1 299 ? -18.874 -11.253 -2.384 1.00 95.00 299 HIS A CA 1
ATOM 2259 C C . HIS A 1 299 ? -18.273 -9.845 -2.250 1.00 95.00 299 HIS A C 1
ATOM 2261 O O . HIS A 1 299 ? -18.640 -9.126 -1.324 1.00 95.00 299 HIS A O 1
ATOM 2267 N N . GLY A 1 300 ? -17.397 -9.432 -3.172 1.00 97.31 300 GLY A N 1
ATOM 2268 C CA . GLY A 1 300 ? -16.866 -8.071 -3.282 1.00 97.31 300 GLY A CA 1
ATOM 2269 C C . GLY A 1 300 ? -15.681 -7.743 -2.378 1.00 97.31 300 GLY A C 1
ATOM 2270 O O . GLY A 1 300 ? -15.586 -6.622 -1.878 1.00 97.31 300 GLY A O 1
ATOM 2271 N N . PHE A 1 301 ? -14.793 -8.708 -2.137 1.00 98.00 301 PHE A N 1
ATOM 2272 C CA . PHE A 1 301 ? -13.629 -8.524 -1.271 1.00 98.00 301 PHE A CA 1
ATOM 2273 C C . PHE A 1 301 ? -12.389 -9.259 -1.791 1.00 98.00 301 PHE A C 1
ATOM 2275 O O . PHE A 1 301 ? -12.495 -10.190 -2.590 1.00 98.00 301 PHE A O 1
ATOM 2282 N N . PHE A 1 302 ? -11.220 -8.838 -1.311 1.00 98.44 302 PHE A N 1
ATOM 2283 C CA . PHE A 1 302 ? -9.950 -9.523 -1.535 1.00 98.44 302 PHE A CA 1
ATOM 2284 C C . PHE A 1 302 ? -9.838 -10.710 -0.571 1.00 98.44 302 PHE A C 1
ATOM 2286 O O . PHE A 1 302 ? -9.906 -10.515 0.642 1.00 98.44 302 PHE A O 1
ATOM 2293 N N . VAL A 1 303 ? -9.697 -11.930 -1.088 1.00 98.19 303 VAL A N 1
ATOM 2294 C CA . VAL A 1 303 ? -9.777 -13.169 -0.292 1.00 98.19 303 VAL A CA 1
ATOM 2295 C C . VAL A 1 303 ? -8.534 -13.386 0.566 1.00 98.19 303 VAL A C 1
ATOM 2297 O O . VAL A 1 303 ? -8.637 -13.766 1.729 1.00 98.19 303 VAL A O 1
ATOM 2300 N N . ASN A 1 304 ? -7.356 -13.127 0.007 1.00 97.69 304 ASN A N 1
ATOM 2301 C CA . ASN A 1 304 ? -6.054 -13.377 0.618 1.00 97.69 304 ASN A CA 1
ATOM 2302 C C . ASN A 1 304 ? -5.561 -12.180 1.458 1.00 97.69 304 ASN A C 1
ATOM 2304 O O . ASN A 1 304 ? -4.427 -11.731 1.333 1.00 97.69 304 ASN A O 1
ATOM 2308 N N . HIS A 1 305 ? -6.441 -11.635 2.301 1.00 96.81 305 HIS A N 1
ATOM 2309 C CA . HIS A 1 305 ? -6.270 -10.352 2.994 1.00 96.81 305 HIS A CA 1
ATOM 2310 C C . HIS A 1 305 ? -5.360 -10.396 4.249 1.00 96.81 305 HIS A C 1
ATOM 2312 O O . HIS A 1 305 ? -5.679 -9.790 5.277 1.00 96.81 305 HIS A O 1
ATOM 2318 N N . ASP A 1 306 ? -4.243 -11.123 4.203 1.00 94.12 306 ASP A N 1
ATOM 2319 C CA . ASP A 1 306 ? -3.254 -11.195 5.288 1.00 94.12 306 ASP A CA 1
ATOM 2320 C C . ASP A 1 306 ? -1.814 -11.384 4.767 1.00 94.12 306 ASP A C 1
ATOM 2322 O O . ASP A 1 306 ? -1.589 -11.587 3.578 1.00 94.12 306 ASP A O 1
ATOM 2326 N N . LEU A 1 307 ? -0.827 -11.292 5.668 1.00 89.19 307 LEU A N 1
ATOM 2327 C CA . LEU A 1 307 ? 0.611 -11.338 5.352 1.00 89.19 307 LEU A CA 1
ATOM 2328 C C . LEU A 1 307 ? 1.163 -12.749 5.050 1.00 89.19 307 LEU A C 1
ATOM 2330 O O . LEU A 1 307 ? 2.378 -12.909 4.951 1.00 89.19 307 LEU A O 1
ATOM 2334 N N . ALA A 1 308 ? 0.308 -13.768 4.940 1.00 91.12 308 ALA A N 1
ATOM 2335 C CA . ALA A 1 308 ? 0.668 -15.085 4.415 1.00 91.12 308 ALA A CA 1
ATOM 2336 C C . ALA A 1 308 ? -0.035 -15.366 3.078 1.00 91.12 308 ALA A C 1
ATOM 2338 O O . ALA A 1 308 ? 0.569 -15.963 2.194 1.00 91.12 308 ALA A O 1
ATOM 2339 N N . GLY A 1 309 ? -1.288 -14.928 2.916 1.00 93.56 309 GLY A N 1
ATOM 2340 C CA . GLY A 1 309 ? -2.029 -15.051 1.661 1.00 93.56 309 GLY A CA 1
ATOM 2341 C C . GLY A 1 309 ? -1.629 -14.028 0.589 1.00 93.56 309 GLY A C 1
ATOM 2342 O O . GLY A 1 309 ? -1.722 -14.332 -0.600 1.00 93.56 309 GLY A O 1
ATOM 2343 N N . TYR A 1 310 ? -1.205 -12.823 0.977 1.00 96.56 310 TYR A N 1
ATOM 2344 C CA . TYR A 1 310 ? -0.632 -11.832 0.065 1.00 96.56 310 TYR A CA 1
ATOM 2345 C C . TYR A 1 310 ? 0.898 -11.949 0.089 1.00 96.56 310 TYR A C 1
ATOM 2347 O O . TYR A 1 310 ? 1.573 -11.432 0.982 1.00 96.56 310 TYR A O 1
ATOM 2355 N N . GLU A 1 311 ? 1.439 -12.677 -0.886 1.00 94.38 311 GLU A N 1
ATOM 2356 C CA . GLU A 1 311 ? 2.843 -13.091 -0.924 1.00 94.38 311 GLU A CA 1
ATOM 2357 C C . GLU A 1 311 ? 3.778 -11.954 -1.379 1.00 94.38 311 GLU A C 1
ATOM 2359 O O . GLU A 1 311 ? 4.038 -11.764 -2.570 1.00 94.38 311 GLU A O 1
ATOM 2364 N N . VAL A 1 312 ? 4.321 -11.201 -0.416 1.00 92.56 312 VAL A N 1
ATOM 2365 C CA . VAL A 1 312 ? 5.454 -10.282 -0.640 1.00 92.56 312 VAL A CA 1
ATOM 2366 C C . VAL A 1 312 ? 6.793 -11.042 -0.695 1.00 92.56 312 VAL A C 1
ATOM 2368 O O . VAL A 1 312 ? 6.926 -12.078 -0.039 1.00 92.56 312 VAL A O 1
ATOM 2371 N N . PRO A 1 313 ? 7.819 -10.540 -1.412 1.00 88.25 313 PRO A N 1
ATOM 2372 C CA . PRO A 1 313 ? 9.106 -11.226 -1.532 1.00 88.25 313 PRO A CA 1
ATOM 2373 C C . PRO A 1 313 ? 9.846 -11.408 -0.207 1.00 88.25 313 PRO A C 1
ATOM 2375 O O . PRO A 1 313 ? 9.948 -10.491 0.614 1.00 88.25 313 PRO A O 1
ATOM 2378 N N . VAL A 1 314 ? 10.474 -12.569 -0.059 1.00 86.56 314 VAL A N 1
ATOM 2379 C CA . VAL A 1 314 ? 11.398 -12.876 1.037 1.00 86.56 314 VAL A CA 1
ATOM 2380 C C . VAL A 1 314 ? 12.856 -12.771 0.562 1.00 86.56 314 VAL A C 1
ATOM 2382 O O . VAL A 1 314 ? 13.111 -12.725 -0.639 1.00 86.56 314 VAL A O 1
ATOM 2385 N N . HIS A 1 315 ? 13.850 -12.739 1.469 1.00 79.12 315 HIS A N 1
ATOM 2386 C CA . HIS A 1 315 ? 15.280 -12.660 1.080 1.00 79.12 315 HIS A CA 1
ATOM 2387 C C . HIS A 1 315 ? 15.674 -13.673 -0.021 1.00 79.12 315 HIS A C 1
ATOM 2389 O O . HIS A 1 315 ? 16.485 -13.349 -0.886 1.00 79.12 315 HIS A O 1
ATOM 2395 N N . ALA A 1 316 ? 15.057 -14.856 -0.031 1.00 78.62 316 ALA A N 1
ATOM 2396 C CA . ALA A 1 316 ? 15.261 -15.935 -0.996 1.00 78.62 316 ALA A CA 1
ATOM 2397 C C . ALA A 1 316 ? 15.036 -15.547 -2.463 1.00 78.62 316 ALA A C 1
ATOM 2399 O O . ALA A 1 316 ? 15.666 -16.109 -3.365 1.00 78.62 316 ALA A O 1
ATOM 2400 N N . ASP A 1 317 ? 14.111 -14.619 -2.693 1.00 79.44 317 ASP A N 1
ATOM 2401 C CA . ASP A 1 317 ? 13.712 -14.140 -4.016 1.00 79.44 317 ASP A CA 1
ATOM 2402 C C . ASP A 1 317 ? 14.628 -13.024 -4.515 1.00 79.44 317 ASP A C 1
ATOM 2404 O O . ASP A 1 317 ? 14.637 -12.702 -5.707 1.00 79.44 317 ASP A O 1
ATOM 2408 N N . ILE A 1 318 ? 15.402 -12.437 -3.598 1.00 84.25 318 ILE A N 1
ATOM 2409 C CA . ILE A 1 318 ? 16.155 -11.206 -3.786 1.00 84.25 318 ILE A CA 1
ATOM 2410 C C . ILE A 1 318 ? 17.651 -11.525 -3.932 1.00 84.25 318 ILE A C 1
ATOM 2412 O O . ILE A 1 318 ? 18.368 -11.700 -2.945 1.00 84.25 318 ILE A O 1
ATOM 2416 N N . PRO A 1 319 ? 18.168 -11.598 -5.174 1.00 74.38 319 PRO A N 1
ATOM 2417 C CA . PRO A 1 319 ? 19.572 -11.885 -5.432 1.00 74.38 319 PRO A CA 1
ATOM 2418 C C . PRO A 1 319 ? 20.438 -10.639 -5.196 1.00 74.38 319 PRO A C 1
ATOM 2420 O O . PRO A 1 319 ? 20.000 -9.608 -4.691 1.00 74.38 319 PRO A O 1
ATOM 2423 N N . HIS A 1 320 ? 21.686 -10.684 -5.665 1.00 79.31 320 HIS A N 1
ATOM 2424 C CA . HIS A 1 320 ? 22.542 -9.505 -5.726 1.00 79.31 320 HIS A CA 1
ATOM 2425 C C . HIS A 1 320 ? 21.887 -8.345 -6.513 1.00 79.31 320 HIS A C 1
ATOM 2427 O O . HIS A 1 320 ? 21.785 -8.383 -7.747 1.00 79.31 320 HIS A O 1
ATOM 2433 N N . GLN A 1 321 ? 21.498 -7.294 -5.786 1.00 85.56 321 GLN A N 1
ATOM 2434 C CA . GLN A 1 321 ? 20.973 -6.031 -6.309 1.00 85.56 321 GLN A CA 1
ATOM 2435 C C . GLN A 1 321 ? 22.074 -4.960 -6.368 1.00 85.56 321 GLN A C 1
ATOM 2437 O O . GLN A 1 321 ? 22.666 -4.569 -5.356 1.00 85.56 321 GLN A O 1
ATOM 2442 N N . GLU A 1 322 ? 22.328 -4.442 -7.563 1.00 83.75 322 GLU A N 1
ATOM 2443 C CA . GLU A 1 322 ? 23.306 -3.394 -7.847 1.00 83.75 322 GLU A CA 1
ATOM 2444 C C . GLU A 1 322 ? 22.596 -2.078 -8.202 1.00 83.75 322 GLU A C 1
ATOM 2446 O O . GLU A 1 322 ? 21.551 -2.085 -8.852 1.00 83.75 322 GLU A O 1
ATOM 2451 N N . VAL A 1 323 ? 23.148 -0.940 -7.770 1.00 86.56 323 VAL A N 1
ATOM 2452 C CA . VAL A 1 323 ? 22.591 0.391 -8.059 1.00 86.56 323 VAL A CA 1
ATOM 2453 C C . VAL A 1 323 ? 23.726 1.343 -8.397 1.00 86.56 323 VAL A C 1
ATOM 2455 O O . VAL A 1 323 ? 24.644 1.517 -7.594 1.00 86.56 323 VAL A O 1
ATOM 2458 N N . ILE A 1 324 ? 23.633 1.980 -9.561 1.00 85.00 324 ILE A N 1
ATOM 2459 C CA . ILE A 1 324 ? 24.542 3.029 -10.020 1.00 85.00 324 ILE A CA 1
ATOM 2460 C C . ILE A 1 324 ? 23.734 4.320 -10.144 1.00 85.00 324 ILE A C 1
ATOM 2462 O O . ILE A 1 324 ? 22.694 4.350 -10.798 1.00 85.00 324 ILE A O 1
ATOM 2466 N N . PHE A 1 325 ? 24.221 5.402 -9.542 1.00 88.81 325 PHE A N 1
ATOM 2467 C CA . PHE A 1 325 ? 23.671 6.735 -9.769 1.00 88.81 325 PHE A CA 1
ATOM 2468 C C . PHE A 1 325 ? 24.507 7.454 -10.821 1.00 88.81 325 PHE A C 1
ATOM 2470 O O . PHE A 1 325 ? 25.732 7.505 -10.708 1.00 88.81 325 PHE A O 1
ATOM 2477 N N . MET A 1 326 ? 23.853 7.999 -11.845 1.00 86.81 326 MET A N 1
ATOM 2478 C CA . MET A 1 326 ? 24.517 8.871 -12.812 1.00 86.81 326 MET A CA 1
ATOM 2479 C C . MET A 1 326 ? 24.862 10.207 -12.149 1.00 86.81 326 MET A C 1
ATOM 2481 O O . MET A 1 326 ? 24.084 10.717 -11.340 1.00 86.81 326 MET A O 1
ATOM 2485 N N . GLU A 1 327 ? 26.006 10.797 -12.506 1.00 83.50 327 GLU A N 1
ATOM 2486 C CA . GLU A 1 327 ? 26.353 12.149 -12.059 1.00 83.50 327 GLU A CA 1
ATOM 2487 C C . GLU A 1 327 ? 25.513 13.183 -12.824 1.00 83.50 327 GLU A C 1
ATOM 2489 O O . GLU A 1 327 ? 25.903 13.731 -13.852 1.00 83.50 327 GLU A O 1
ATOM 2494 N N . GLU A 1 328 ? 24.309 13.415 -12.311 1.00 85.25 328 GLU A N 1
ATOM 2495 C CA . GLU A 1 328 ? 23.369 14.426 -12.773 1.00 85.25 328 GLU A CA 1
ATOM 2496 C C . GLU A 1 328 ? 23.203 15.491 -11.679 1.00 85.25 328 GLU A C 1
ATOM 2498 O O . GLU A 1 328 ? 23.114 15.176 -10.492 1.00 85.25 328 GLU A O 1
ATOM 2503 N N . THR A 1 329 ? 23.094 16.766 -12.053 1.00 90.31 329 THR A N 1
ATOM 2504 C CA . THR A 1 329 ? 22.556 17.798 -11.153 1.00 90.31 329 THR A CA 1
ATOM 2505 C C . THR A 1 329 ? 21.549 18.640 -11.916 1.00 90.31 329 THR A C 1
ATOM 2507 O O . THR A 1 329 ? 21.803 19.020 -13.056 1.00 90.31 329 THR A O 1
ATOM 2510 N N . ASP A 1 330 ? 20.403 18.914 -11.298 1.00 91.88 330 ASP A N 1
ATOM 2511 C CA . ASP A 1 330 ? 19.286 19.587 -11.958 1.00 91.88 330 ASP A CA 1
ATOM 2512 C C . ASP A 1 330 ? 19.051 20.978 -11.344 1.00 91.88 330 ASP A C 1
ATOM 2514 O O . ASP A 1 330 ? 18.333 21.103 -10.347 1.00 91.88 330 ASP A O 1
ATOM 2518 N N . PRO A 1 331 ? 19.660 22.047 -11.893 1.00 92.75 331 PRO A N 1
ATOM 2519 C CA . PRO A 1 331 ? 19.472 23.396 -11.377 1.00 92.75 331 PRO A CA 1
ATOM 2520 C C . PRO A 1 331 ? 18.068 23.955 -11.644 1.00 92.75 331 PRO A C 1
ATOM 2522 O O . PRO A 1 331 ? 17.731 24.973 -11.045 1.00 92.75 331 PRO A O 1
ATOM 2525 N N . MET A 1 332 ? 17.246 23.329 -12.495 1.00 94.25 332 MET A N 1
ATOM 2526 C CA . MET A 1 332 ? 15.850 23.737 -12.702 1.00 94.25 332 MET A CA 1
ATOM 2527 C C . MET A 1 332 ? 14.955 23.271 -11.549 1.00 94.25 332 MET A C 1
ATOM 2529 O O . MET A 1 332 ? 13.965 23.928 -11.242 1.00 94.25 332 MET A O 1
ATOM 2533 N N . SER A 1 333 ? 15.303 22.153 -10.905 1.00 93.88 333 SER A N 1
ATOM 2534 C CA . SER A 1 333 ? 14.495 21.543 -9.846 1.00 93.88 333 SER A CA 1
ATOM 2535 C C . SER A 1 333 ? 14.474 22.346 -8.540 1.00 93.88 333 SER A C 1
ATOM 2537 O O . SER A 1 333 ? 13.404 22.609 -7.993 1.00 93.88 333 SER A O 1
ATOM 2539 N N . SER A 1 334 ? 15.641 22.689 -7.985 1.00 95.38 334 SER A N 1
ATOM 2540 C CA . SER A 1 334 ? 15.741 23.271 -6.637 1.00 95.38 334 SER A CA 1
ATOM 2541 C C . SER A 1 334 ? 17.145 23.815 -6.328 1.00 95.38 334 SER A C 1
ATOM 2543 O O . SER A 1 334 ? 18.112 23.416 -6.980 1.00 95.38 334 SER A O 1
ATOM 2545 N N . PRO A 1 335 ? 17.328 24.622 -5.259 1.00 95.38 335 PRO A N 1
ATOM 2546 C CA . PRO A 1 335 ? 18.656 24.976 -4.740 1.00 95.38 335 PRO A CA 1
ATOM 2547 C C . PRO A 1 335 ? 19.529 23.765 -4.357 1.00 95.38 335 PRO A C 1
ATOM 2549 O O . PRO A 1 335 ? 20.757 23.863 -4.386 1.00 95.38 335 PRO A O 1
ATOM 2552 N N . MET A 1 336 ? 18.909 22.618 -4.038 1.00 95.12 336 MET A N 1
ATOM 2553 C CA . MET A 1 336 ? 19.601 21.348 -3.774 1.00 95.12 336 MET A CA 1
ATOM 2554 C C . MET A 1 336 ? 20.153 20.691 -5.047 1.00 95.12 336 MET A C 1
ATOM 2556 O O . MET A 1 336 ? 21.102 19.911 -4.960 1.00 95.12 336 MET A O 1
ATOM 2560 N N . LYS A 1 337 ? 19.580 21.013 -6.215 1.00 96.19 337 LYS A N 1
ATOM 2561 C CA . LYS A 1 337 ? 19.844 20.401 -7.531 1.00 96.19 337 LYS A CA 1
ATOM 2562 C C . LYS A 1 337 ? 19.500 18.904 -7.614 1.00 96.19 337 LYS A C 1
ATOM 2564 O O . LYS A 1 337 ? 20.073 18.172 -8.423 1.00 96.19 337 LYS A O 1
ATOM 2569 N N . ALA A 1 338 ? 18.589 18.458 -6.747 1.00 93.69 338 ALA A N 1
ATOM 2570 C CA . ALA A 1 338 ? 18.202 17.068 -6.499 1.00 93.69 338 ALA A CA 1
ATOM 2571 C C . ALA A 1 338 ? 16.740 16.808 -6.891 1.00 93.69 338 ALA A C 1
ATOM 2573 O O . ALA A 1 338 ? 15.912 17.703 -6.727 1.00 93.69 338 ALA A O 1
ATOM 2574 N N . LYS A 1 339 ? 16.424 15.589 -7.346 1.00 92.88 339 LYS A N 1
ATOM 2575 C CA . LYS A 1 339 ? 15.066 15.126 -7.689 1.00 92.88 339 LYS A CA 1
ATOM 2576 C C . LYS A 1 339 ? 14.656 13.930 -6.812 1.00 92.88 339 LYS A C 1
ATOM 2578 O O . LYS A 1 339 ? 15.437 13.439 -5.997 1.00 92.88 339 LYS A O 1
ATOM 2583 N N . GLY A 1 340 ? 13.406 13.484 -6.946 1.00 87.00 340 GLY A N 1
ATOM 2584 C CA . GLY A 1 340 ? 12.898 12.296 -6.254 1.00 87.00 340 GLY A CA 1
ATOM 2585 C C . GLY A 1 340 ? 13.535 11.001 -6.772 1.00 87.00 340 GLY A C 1
ATOM 2586 O O . GLY A 1 340 ? 13.799 10.872 -7.964 1.00 87.00 340 GLY A O 1
ATOM 2587 N N . VAL A 1 341 ? 13.769 10.042 -5.870 1.00 89.00 341 VAL A N 1
ATOM 2588 C CA . VAL A 1 341 ? 14.344 8.718 -6.197 1.00 89.00 341 VAL A CA 1
ATOM 2589 C C . VAL A 1 341 ? 13.553 7.539 -5.607 1.00 89.00 341 VAL A C 1
ATOM 2591 O O . VAL A 1 341 ? 13.749 6.407 -6.031 1.00 89.00 341 VAL A O 1
ATOM 2594 N N . GLY A 1 342 ? 12.651 7.792 -4.647 1.00 77.12 342 GLY A N 1
ATOM 2595 C CA . GLY A 1 342 ? 11.918 6.748 -3.917 1.00 77.12 342 GLY A CA 1
ATOM 2596 C C . GLY A 1 342 ? 11.036 5.882 -4.818 1.00 77.12 342 GLY A C 1
ATOM 2597 O O . GLY A 1 342 ? 11.170 4.666 -4.809 1.00 77.12 342 GLY A O 1
ATOM 2598 N N . GLU A 1 343 ? 10.198 6.517 -5.637 1.00 82.06 343 GLU A N 1
ATOM 2599 C CA . GLU A 1 343 ? 9.300 5.837 -6.584 1.00 82.06 343 GLU A CA 1
ATOM 2600 C C . GLU A 1 343 ? 10.036 5.417 -7.870 1.00 82.06 343 GLU A C 1
ATOM 2602 O O . GLU A 1 343 ? 9.754 4.370 -8.446 1.00 82.06 343 GLU A O 1
ATOM 2607 N N . LEU A 1 344 ? 11.040 6.198 -8.295 1.00 85.31 344 LEU A N 1
ATOM 2608 C CA . LEU A 1 344 ? 11.827 5.948 -9.512 1.00 85.31 344 LEU A CA 1
ATOM 2609 C C . LEU A 1 344 ? 12.489 4.561 -9.523 1.00 85.31 344 LEU A C 1
ATOM 2611 O O . LEU A 1 344 ? 12.653 3.979 -10.591 1.00 85.31 344 LEU A O 1
ATOM 2615 N N . GLY A 1 345 ? 12.861 4.030 -8.353 1.00 78.12 345 GLY A N 1
ATOM 2616 C CA . GLY A 1 345 ? 13.458 2.698 -8.229 1.00 78.12 345 GLY A CA 1
ATOM 2617 C C . GLY A 1 345 ? 12.512 1.533 -8.555 1.00 78.12 345 GLY A C 1
ATOM 2618 O O . GLY A 1 345 ? 13.002 0.437 -8.807 1.00 78.12 345 GLY A O 1
ATOM 2619 N N . LEU A 1 346 ? 11.191 1.758 -8.566 1.00 86.38 346 LEU A N 1
ATOM 2620 C CA . LEU A 1 346 ? 10.165 0.758 -8.904 1.00 86.38 346 LEU A CA 1
ATOM 2621 C C . LEU A 1 346 ? 9.833 0.782 -10.406 1.00 86.38 346 LEU A C 1
ATOM 2623 O O . LEU A 1 346 ? 9.535 -0.249 -11.014 1.00 86.38 346 LEU A O 1
ATOM 2627 N N . CYS A 1 347 ? 9.897 1.969 -11.017 1.00 86.94 347 CYS A N 1
ATOM 2628 C CA . CYS A 1 347 ? 9.488 2.228 -12.394 1.00 86.94 347 CYS A CA 1
ATOM 2629 C C . CYS A 1 347 ? 10.182 1.301 -13.408 1.00 86.94 347 CYS A C 1
ATOM 2631 O O . CYS A 1 347 ? 11.366 1.440 -13.708 1.00 86.94 347 CYS A O 1
ATOM 2633 N N . GLY A 1 348 ? 9.410 0.376 -13.986 1.00 86.94 348 GLY A N 1
ATOM 2634 C CA . GLY A 1 348 ? 9.870 -0.546 -15.028 1.00 86.94 348 GLY A CA 1
ATOM 2635 C C . GLY A 1 348 ? 10.525 -1.839 -14.529 1.00 86.94 348 GLY A C 1
ATOM 2636 O O . GLY A 1 348 ? 10.813 -2.701 -15.359 1.00 86.94 348 GLY A O 1
ATOM 2637 N N . VAL A 1 349 ? 10.707 -2.032 -13.215 1.00 86.69 349 VAL A N 1
ATOM 2638 C CA . VAL A 1 349 ? 11.330 -3.249 -12.651 1.00 86.69 349 VAL A CA 1
ATOM 2639 C C . VAL A 1 349 ? 10.560 -4.508 -13.054 1.00 86.69 349 VAL A C 1
ATOM 2641 O O . VAL A 1 349 ? 11.140 -5.428 -13.633 1.00 86.69 349 VAL A O 1
ATOM 2644 N N . SER A 1 350 ? 9.244 -4.533 -12.835 1.00 87.31 350 SER A N 1
ATOM 2645 C CA . SER A 1 350 ? 8.413 -5.707 -13.130 1.00 87.31 350 SER A CA 1
ATOM 2646 C C . SER A 1 350 ? 8.367 -6.031 -14.626 1.00 87.31 350 SER A C 1
ATOM 2648 O O . SER A 1 350 ? 8.434 -7.193 -15.022 1.00 87.31 350 SER A O 1
ATOM 2650 N N . ALA A 1 351 ? 8.381 -4.999 -15.476 1.00 87.25 351 ALA A N 1
ATOM 2651 C CA . ALA A 1 351 ? 8.480 -5.152 -16.925 1.00 87.25 351 ALA A CA 1
ATOM 2652 C C . ALA A 1 351 ? 9.861 -5.668 -17.375 1.00 87.25 351 ALA A C 1
ATOM 2654 O O . ALA A 1 351 ? 9.945 -6.429 -18.341 1.00 87.25 351 ALA A O 1
ATOM 2655 N N . ALA A 1 352 ? 10.950 -5.304 -16.691 1.00 80.88 352 ALA A N 1
ATOM 2656 C CA . ALA A 1 352 ? 12.274 -5.867 -16.955 1.00 80.88 352 ALA A CA 1
ATOM 2657 C C . ALA A 1 352 ? 12.330 -7.363 -16.591 1.00 80.88 352 ALA A C 1
ATOM 2659 O O . ALA A 1 352 ? 12.852 -8.159 -17.373 1.00 80.88 352 ALA A O 1
ATOM 2660 N N . ILE A 1 353 ? 11.717 -7.758 -15.469 1.00 83.69 353 ILE A N 1
ATOM 2661 C CA . ILE A 1 353 ? 11.576 -9.165 -15.055 1.00 83.69 353 ILE A CA 1
ATOM 2662 C C . ILE A 1 353 ? 10.743 -9.948 -16.082 1.00 83.69 353 ILE A C 1
ATOM 2664 O O . ILE A 1 353 ? 11.199 -10.978 -16.575 1.00 83.69 353 ILE A O 1
ATOM 2668 N N . ALA A 1 354 ? 9.588 -9.429 -16.506 1.00 84.38 354 ALA A N 1
ATOM 2669 C CA . ALA A 1 354 ? 8.752 -10.049 -17.538 1.00 84.38 354 ALA A CA 1
ATOM 2670 C C . ALA A 1 354 ? 9.478 -10.228 -18.887 1.00 84.38 354 ALA A C 1
ATOM 2672 O O . ALA A 1 354 ? 9.333 -11.252 -19.559 1.00 84.38 354 ALA A O 1
ATOM 2673 N N . ASN A 1 355 ? 10.297 -9.248 -19.286 1.00 83.06 355 ASN A N 1
ATOM 2674 C CA . ASN A 1 355 ? 11.137 -9.354 -20.481 1.00 83.06 355 ASN A CA 1
ATOM 2675 C C . ASN A 1 355 ? 12.258 -10.396 -20.326 1.00 83.06 355 ASN A C 1
ATOM 2677 O O . ASN A 1 355 ? 12.571 -11.081 -21.301 1.00 83.06 355 ASN A O 1
ATOM 2681 N N . ALA A 1 356 ? 12.829 -10.551 -19.127 1.00 73.25 356 ALA A N 1
ATOM 2682 C CA . ALA A 1 356 ? 13.820 -11.584 -18.832 1.00 73.25 356 ALA A CA 1
ATOM 2683 C C . ALA A 1 356 ? 13.204 -12.996 -18.837 1.00 73.25 356 ALA A C 1
ATOM 2685 O O . ALA A 1 356 ? 13.789 -13.900 -19.430 1.00 73.25 356 ALA A O 1
ATOM 2686 N N . ILE A 1 357 ? 12.003 -13.173 -18.271 1.00 78.81 357 ILE A N 1
ATOM 2687 C CA . ILE A 1 357 ? 11.243 -14.435 -18.340 1.00 78.81 357 ILE A CA 1
ATOM 2688 C C . ILE A 1 357 ? 11.003 -14.814 -19.804 1.00 78.81 357 ILE A C 1
ATOM 2690 O O . ILE A 1 357 ? 11.392 -15.901 -20.220 1.00 78.81 357 ILE A O 1
ATOM 2694 N N . HIS A 1 358 ? 10.473 -13.894 -20.616 1.00 86.25 358 HIS A N 1
ATOM 2695 C CA . HIS A 1 358 ? 10.298 -14.119 -22.054 1.00 86.25 358 HIS A CA 1
ATOM 2696 C C . HIS A 1 358 ? 11.610 -14.458 -22.777 1.00 86.25 358 HIS A C 1
ATOM 2698 O O . HIS A 1 358 ? 11.615 -15.294 -23.675 1.00 86.25 358 HIS A O 1
ATOM 2704 N N . ASN A 1 359 ? 12.730 -13.824 -22.423 1.00 77.75 359 ASN A N 1
ATOM 2705 C CA . ASN A 1 359 ? 14.020 -14.147 -23.032 1.00 77.75 359 ASN A CA 1
ATOM 2706 C C . ASN A 1 359 ? 14.514 -15.557 -22.656 1.00 77.75 359 ASN A C 1
ATOM 2708 O O . ASN A 1 359 ? 15.179 -16.187 -23.474 1.00 77.75 359 ASN A O 1
ATOM 2712 N N . ALA A 1 360 ? 14.167 -16.053 -21.466 1.00 71.75 360 ALA A N 1
ATOM 2713 C CA . ALA A 1 360 ? 14.524 -17.390 -20.999 1.00 71.75 360 ALA A CA 1
ATOM 2714 C C . ALA A 1 360 ? 13.591 -18.506 -21.514 1.00 71.75 360 ALA A C 1
ATOM 2716 O O . ALA A 1 360 ? 14.057 -19.625 -21.712 1.00 71.75 360 ALA A O 1
ATOM 2717 N N . THR A 1 361 ? 12.298 -18.227 -21.724 1.00 80.44 361 THR A N 1
ATOM 2718 C CA . THR A 1 361 ? 11.277 -19.244 -22.071 1.00 80.44 361 THR A CA 1
ATOM 2719 C C . THR A 1 361 ? 10.692 -19.113 -23.479 1.00 80.44 361 THR A C 1
ATOM 2721 O O . THR A 1 361 ? 10.034 -20.031 -23.954 1.00 80.44 361 THR A O 1
ATOM 2724 N N . GLY A 1 362 ? 10.857 -17.963 -24.139 1.00 86.00 362 GLY A N 1
ATOM 2725 C CA . GLY A 1 362 ? 10.116 -17.591 -25.350 1.00 86.00 362 GLY A CA 1
ATOM 2726 C C . GLY A 1 362 ? 8.660 -17.160 -25.101 1.00 86.00 362 GLY A C 1
ATOM 2727 O O . GLY A 1 362 ? 7.993 -16.705 -26.029 1.00 86.00 362 GLY A O 1
ATOM 2728 N N . MET A 1 363 ? 8.146 -17.258 -23.869 1.00 88.44 363 MET A N 1
ATOM 2729 C CA . MET A 1 363 ? 6.729 -17.029 -23.561 1.00 88.44 363 MET A CA 1
ATOM 2730 C C . MET A 1 363 ? 6.434 -15.572 -23.185 1.00 88.44 363 MET A C 1
ATOM 2732 O O . MET A 1 363 ? 7.141 -14.963 -22.382 1.00 88.44 363 MET A O 1
ATOM 2736 N N . ARG A 1 364 ? 5.350 -15.001 -23.726 1.00 93.31 364 ARG A N 1
ATOM 2737 C CA . ARG A 1 364 ? 4.838 -13.674 -23.343 1.00 93.31 364 ARG A CA 1
ATOM 2738 C C . ARG A 1 364 ? 3.620 -13.796 -22.432 1.00 93.31 364 ARG A C 1
ATOM 2740 O O . ARG A 1 364 ? 2.511 -13.993 -22.913 1.00 93.31 364 ARG A O 1
ATOM 2747 N N . VAL A 1 365 ? 3.820 -13.587 -21.132 1.00 90.31 365 VAL A N 1
ATOM 2748 C CA . VAL A 1 365 ? 2.726 -13.346 -20.177 1.00 90.31 365 VAL A CA 1
ATOM 2749 C C . VAL A 1 365 ? 2.470 -11.838 -20.086 1.00 90.31 365 VAL A C 1
ATOM 2751 O O . VAL A 1 365 ? 3.414 -11.052 -19.992 1.00 90.31 365 VAL A O 1
ATOM 2754 N N . ARG A 1 366 ? 1.196 -11.430 -20.158 1.00 96.75 366 ARG A N 1
ATOM 2755 C CA . ARG A 1 366 ? 0.746 -10.019 -20.103 1.00 96.75 366 ARG A CA 1
ATOM 2756 C C . ARG A 1 366 ? -0.208 -9.711 -18.944 1.00 96.75 366 ARG A C 1
ATOM 2758 O O . ARG A 1 366 ? -0.597 -8.561 -18.761 1.00 96.75 366 ARG A O 1
ATOM 2765 N N . HIS A 1 367 ? -0.555 -10.741 -18.177 1.00 96.06 367 HIS A N 1
ATOM 2766 C CA . HIS A 1 367 ? -1.483 -10.700 -17.056 1.00 96.06 367 HIS A CA 1
ATOM 2767 C C . HIS A 1 367 ? -0.700 -11.046 -15.788 1.00 96.06 367 HIS A C 1
ATOM 2769 O O . HIS A 1 367 ? -0.468 -12.222 -15.495 1.00 96.06 367 HIS A O 1
ATOM 2775 N N . TYR A 1 368 ? -0.210 -10.011 -15.105 1.00 94.88 368 TYR A N 1
ATOM 2776 C CA . TYR A 1 368 ? 0.583 -10.156 -13.881 1.00 94.88 368 TYR A CA 1
ATOM 2777 C C . TYR A 1 368 ? -0.259 -10.754 -12.739 1.00 94.88 368 TYR A C 1
ATOM 2779 O O . TYR A 1 368 ? -1.487 -10.688 -12.817 1.00 94.88 368 TYR A O 1
ATOM 2787 N N . PRO A 1 369 ? 0.370 -11.338 -11.702 1.00 96.62 369 PRO A N 1
ATOM 2788 C CA . PRO A 1 369 ? 1.793 -11.675 -11.586 1.00 96.62 369 PRO A CA 1
ATOM 2789 C C . PRO A 1 369 ? 2.175 -12.845 -12.509 1.00 96.62 369 PRO A C 1
ATOM 2791 O O . PRO A 1 369 ? 1.308 -13.588 -12.967 1.00 96.62 369 PRO A O 1
ATOM 2794 N N . ILE A 1 370 ? 3.459 -13.011 -12.835 1.00 90.69 370 ILE A N 1
ATOM 2795 C CA . ILE A 1 370 ? 3.943 -14.035 -13.781 1.00 90.69 370 ILE A CA 1
ATOM 2796 C C . ILE A 1 370 ? 4.280 -15.325 -13.020 1.00 90.69 370 ILE A C 1
ATOM 2798 O O . ILE A 1 370 ? 5.438 -15.697 -12.824 1.00 90.69 370 ILE A O 1
ATOM 2802 N N . THR A 1 371 ? 3.214 -15.982 -12.573 1.00 89.88 371 THR A N 1
ATOM 2803 C CA . THR A 1 371 ? 3.212 -17.226 -11.799 1.00 89.88 371 THR A CA 1
ATOM 2804 C C . THR A 1 371 ? 3.485 -18.465 -12.665 1.00 89.88 371 THR A C 1
ATOM 2806 O O . THR A 1 371 ? 3.411 -18.427 -13.897 1.00 89.88 371 THR A O 1
ATOM 2809 N N . LEU A 1 372 ? 3.838 -19.584 -12.021 1.00 87.06 372 LEU A N 1
ATOM 2810 C CA . LEU A 1 372 ? 4.283 -20.815 -12.692 1.00 87.06 372 LEU A CA 1
ATOM 2811 C C . LEU A 1 372 ? 3.215 -21.435 -13.608 1.00 87.06 372 LEU A C 1
ATOM 2813 O O . LEU A 1 372 ? 3.546 -21.924 -14.686 1.00 87.06 372 LEU A O 1
ATOM 2817 N N . ASP A 1 373 ? 1.944 -21.395 -13.216 1.00 89.75 373 ASP A N 1
ATOM 2818 C CA . ASP A 1 373 ? 0.801 -21.888 -13.996 1.00 89.75 373 ASP A CA 1
ATOM 2819 C C . ASP A 1 373 ? 0.673 -21.187 -15.361 1.00 89.75 373 ASP A C 1
ATOM 2821 O O . ASP A 1 373 ? 0.383 -21.836 -16.368 1.00 89.75 373 ASP A O 1
ATOM 2825 N N . LYS A 1 374 ? 1.010 -19.891 -15.423 1.00 91.06 374 LYS A N 1
ATOM 2826 C CA . LYS A 1 374 ? 1.002 -19.066 -16.645 1.00 91.06 374 LYS A CA 1
ATOM 2827 C C . LYS A 1 374 ? 2.178 -19.381 -17.589 1.00 91.06 374 LYS A C 1
ATOM 2829 O O . LYS A 1 374 ? 2.237 -18.835 -18.691 1.00 91.06 374 LYS A O 1
ATOM 2834 N N . LEU A 1 375 ? 3.106 -20.252 -17.174 1.00 83.81 375 LEU A N 1
ATOM 2835 C CA . LEU A 1 375 ? 4.286 -20.676 -17.941 1.00 83.81 375 LEU A CA 1
ATOM 2836 C C . LEU A 1 375 ? 4.319 -22.188 -18.221 1.00 83.81 375 LEU A C 1
ATOM 2838 O O . LEU A 1 375 ? 4.693 -22.597 -19.316 1.00 83.81 375 LEU A O 1
ATOM 2842 N N . ILE A 1 376 ? 3.931 -23.030 -17.260 1.00 82.06 376 ILE A N 1
ATOM 2843 C CA . ILE A 1 376 ? 4.230 -24.474 -17.262 1.00 82.06 376 ILE A CA 1
ATOM 2844 C C . ILE A 1 376 ? 3.729 -25.221 -18.510 1.00 82.06 376 ILE A C 1
ATOM 2846 O O . ILE A 1 376 ? 4.415 -26.113 -18.999 1.00 82.06 376 ILE A O 1
ATOM 2850 N N . GLY A 1 377 ? 2.586 -24.816 -19.075 1.00 81.69 377 GLY A N 1
ATOM 2851 C CA . GLY A 1 377 ? 2.013 -25.417 -20.287 1.00 81.69 377 GLY A CA 1
ATOM 2852 C C . GLY A 1 377 ? 2.720 -25.071 -21.607 1.00 81.69 377 GLY A C 1
ATOM 2853 O O . GLY A 1 377 ? 2.307 -25.577 -22.647 1.00 81.69 377 GLY A O 1
ATOM 2854 N N . GLY A 1 378 ? 3.742 -24.207 -21.592 1.00 80.44 378 GLY A N 1
ATOM 2855 C CA . GLY A 1 378 ? 4.542 -23.834 -22.769 1.00 80.44 378 GLY A CA 1
ATOM 2856 C C . GLY A 1 378 ? 6.046 -24.089 -22.625 1.00 80.44 378 GLY A C 1
ATOM 2857 O O . GLY A 1 378 ? 6.817 -23.652 -23.478 1.00 80.44 378 GLY A O 1
ATOM 2858 N N . LEU A 1 379 ? 6.472 -24.769 -21.556 1.00 78.31 379 LEU A N 1
ATOM 2859 C CA . LEU A 1 379 ? 7.863 -25.185 -21.361 1.00 78.31 379 LEU A CA 1
ATOM 2860 C C . LEU A 1 379 ? 8.175 -26.482 -22.143 1.00 78.31 379 LEU A C 1
ATOM 2862 O O . LEU A 1 379 ? 7.250 -27.204 -22.520 1.00 78.31 379 LEU A O 1
ATOM 2866 N N . PRO A 1 380 ? 9.460 -26.804 -22.399 1.00 78.94 380 PRO A N 1
ATOM 2867 C CA . PRO A 1 380 ? 9.847 -28.066 -23.031 1.00 78.94 380 PRO A CA 1
ATOM 2868 C C . PRO A 1 380 ? 9.394 -29.299 -22.236 1.00 78.94 380 PRO A C 1
ATOM 2870 O O . PRO A 1 380 ? 9.336 -29.262 -21.006 1.00 78.94 380 PRO A O 1
ATOM 2873 N N . GLU A 1 381 ? 9.139 -30.408 -22.936 1.00 80.44 381 GLU A N 1
ATOM 2874 C CA . GLU A 1 381 ? 8.852 -31.700 -22.301 1.00 80.44 381 GLU A CA 1
ATOM 2875 C C . GLU A 1 381 ? 10.022 -32.163 -21.413 1.00 80.44 381 GLU A C 1
ATOM 2877 O O . GLU A 1 381 ? 11.197 -31.963 -21.738 1.00 80.44 381 GLU A O 1
ATOM 2882 N N . VAL A 1 382 ? 9.693 -32.792 -20.282 1.00 77.94 382 VAL A N 1
ATOM 2883 C CA . VAL A 1 382 ? 10.677 -33.375 -19.360 1.00 77.94 382 VAL A CA 1
ATOM 2884 C C . VAL A 1 382 ? 11.117 -34.739 -19.899 1.00 77.94 382 VAL A C 1
ATOM 2886 O O . VAL A 1 382 ? 10.270 -35.585 -20.181 1.00 77.94 382 VAL A O 1
ATOM 2889 N N . ALA A 1 383 ? 12.433 -34.919 -20.047 1.00 57.50 383 ALA A N 1
ATOM 2890 C CA . ALA A 1 383 ? 13.077 -36.117 -20.599 1.00 57.50 383 ALA A CA 1
ATOM 2891 C C . ALA A 1 383 ? 13.331 -37.225 -19.558 1.00 57.50 383 ALA A C 1
ATOM 2893 O O . ALA A 1 383 ? 13.516 -36.882 -18.367 1.00 57.50 383 ALA A O 1
#

Solvent-accessible surface area (backbone atoms only — not comparable to full-atom values): 22832 Å² total; per-residue (Å²): 137,88,85,91,68,67,41,72,96,53,82,70,80,68,44,88,59,52,49,35,75,64,78,66,84,64,45,67,32,58,79,64,79,65,56,67,41,31,82,61,78,77,60,94,88,61,88,75,70,25,75,24,75,33,51,36,94,51,18,33,30,32,58,76,46,72,49,47,72,57,22,71,68,36,71,61,45,78,49,70,52,41,13,70,81,69,35,69,58,52,75,28,89,91,51,89,69,75,77,51,38,35,47,73,38,82,37,46,54,41,48,45,32,36,23,30,7,64,39,62,66,39,7,51,57,28,35,76,44,50,46,76,40,74,45,82,45,94,79,85,55,48,66,78,82,42,51,90,73,59,75,83,70,73,59,58,97,81,42,65,77,72,86,87,74,86,62,57,68,60,50,62,70,69,47,94,73,84,88,88,83,83,70,48,74,59,53,77,76,87,81,60,76,62,70,94,36,68,41,77,52,73,57,96,86,33,38,44,31,33,25,66,59,96,50,62,68,59,51,35,48,28,49,19,52,33,75,71,52,62,49,86,39,46,44,79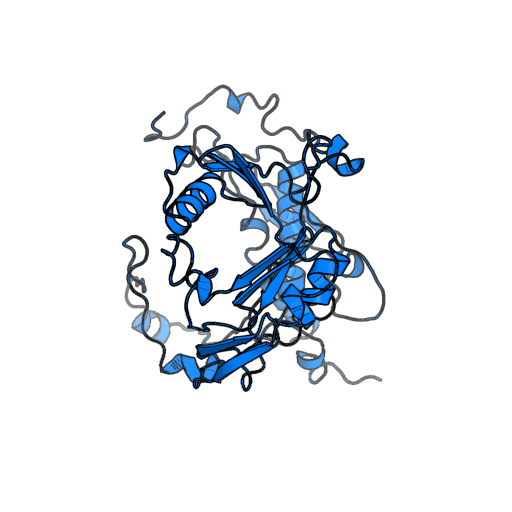,46,52,91,52,88,66,87,90,66,71,70,75,89,93,81,72,96,66,58,77,64,46,77,50,79,46,79,30,25,36,58,57,32,54,51,64,52,46,50,34,29,53,52,21,41,46,52,17,45,14,56,29,43,51,34,45,49,49,66,39,57,88,65,42,41,55,70,39,80,46,90,75,60,34,40,67,59,30,45,64,54,57,48,64,71,45,77,46,73,50,98,38,71,32,34,79,71,34,86,78,14,40,55,79,48,61,67,61,30,31,68,60,37,28,59,51,50,52,52,50,50,22,73,75,63,75,50,88,80,47,58,46,33,65,38,66,82,81,43,61,88,67,56,83,85,87,131

Nearest PDB structures (foldseek):
  5g5h-assembly1_C  TM=9.453E-01  e=6.490E-39  Escherichia coli K-12
  5g5g-assembly1_C  TM=9.445E-01  e=2.609E-38  Escherichia coli K-12
  5y6q-assembly1_C  TM=8.279E-01  e=2.589E-20  Methylobacillus sp. KY4400
  1rm6-assembly1_D  TM=8.262E-01  e=3.212E-13  Thauera aromatica
  2w54-assembly2_D  TM=8.389E-01  e=8.454E-13  Rhodobacter capsulatus

Radius of gyration: 25.39 Å; Cα contacts (8 Å, |Δi|>4): 626; chains: 1; bounding box: 61×68×76 Å

Mean predicted aligned error: 6.6 Å

pLDDT: mean 87.85, std 12.61, range [26.36, 98.75]

Foldseek 3Di:
DDDPDFADDDPCVVVPQFLAQDDDPCVVCVVPVNDAFQVRDDDVVDQDKDKDFDFDPFFWFWWPDKDLPQLCPFPFWDDKAFLDVVADFFFAPPDPDRQGHDTTHNGTGRTGMIIIGSDNVSRVVSSVVMDIDTDHDDDFADCVVCVVVDDQDCADPNHHSDDDDDPPPVCQVPDPDHDDDDFAFADFDPPFPDPWDKDWDDDPQAIEIRTADPDFLSCLRRVCRRVVHDSVSYHYHGDDGDDAFAYDDDDWLADAEAEEEDEWARRRHVNVLLVLLLVLLQQLQCSAEFAHQPAPSVRNGRPLPDPVSGDRDHVHRRHHYHYHYDHHFQSSPDNSSGGDRNNVSNPCSSVVSQVVVCVVQVDHDRYDRPYPVVRVVRHDDDD

Sequence (383 aa):
MQFDKPATTNPIDQLKVIGQPIRRIDGQLKATGRAMYAYEWHDPNLAYLYGYPVGSAIAKGRVKSIDTSAAKKADGVLAVVTTLDVGKFKKGKYNTANLFGGDEIQHYHQAVAVVIAKTFEQARAAASLVKVGYAEDKGTFDLADAKDAAAKPKDANGSPPDTAVGDFQGAFRSAPVKLDETYTTPDQSHSMMEPHASIAVWDGDELTVWTSSQMIDWWRTDLATTLGIEKDKVHLMSPFVVEVGVDVVTGETRIRRMLAVCAAGRILNPITARSQVIGAMTMGAGGALSEELAVDTRHGFFVNHDLAGYEVPVHADIPHQEVIFMEETDPMSSPMKAKGVGELGLCGVSAAIANAIHNATGMRVRHYPITLDKLIGGLPEVA

InterPro domains:
  IPR000674 Aldehyde oxidase/xanthine dehydrogenase, a/b hammerhead [PF01315] (32-137)
  IPR000674 Aldehyde oxidase/xanthine dehydrogenase, a/b hammerhead [SM01008] (32-138)
  IPR016208 Aldehyde oxidase/xanthine dehydrogenase-like [PTHR11908] (16-237)
  IPR036856 Aldehyde oxidase/xanthine dehydrogenase, a/b hammerhead superfamily [SSF54665] (8-136)
  IPR037165 Aldehyde oxidase/xanthine dehydrogenase, molybdopterin binding domain superfamily [SSF56003] (124-241)
  IPR037165 Aldehyde oxidase/xanthine dehydrogenase, molybdopterin binding domain superfamily [SSF56003] (241-379)
  IPR046867 Aldehyde oxidase/xanthine dehydrogenase, second molybdopterin binding domain [PF20256] (240-319)

Secondary structure (DSSP, 8-state):
----S---S-GGGG-SSTTS-PPPTTHHHHTTT-S--TT----TTS---EEEEEE-SSSSEEEEEEE-TTGGGSTTEEEEEETTTT-PPPPPTT-SS-SS-SSEE-STT-EEEEEEESSHHHHHHHHTT-EEEEEE------HHHHHTTPPPPPPBTTB-S----S-HHHHHHH-SS------B--------SS-S-EEEEEETTEEEEEE--S-HHHHHHHHHHHHT--GGGEEEE------------S-S-----EEEEE--BS-S-HHHHHHHHHHHHHHHHHHHHT----EETTTTEES--STTTS-PPPGGG---EEEEE-----TTT-TT-B---TTTTTTTHHHHHHHHHHHHHS----BSS--THHHHTTSPPP-

Organism: NCBI:txid293958